Protein AF-0000000069872188 (afdb_homodimer)

Radius of gyration: 27.46 Å; Cα contacts (8 Å, |Δi|>4): 823; chains: 2; bounding box: 45×87×76 Å

Organism: Bacteroides thetaiotaomicron (strain ATCC 29148 / DSM 2079 / JCM 5827 / CCUG 10774 / NCTC 10582 / VPI-5482 / E50) (NCBI:txid226186)

Secondary structure (DSSP, 8-state):
-------S--HHHHHHTT---GGG--HHHHHHHHHHHHHHHHHH-SEEEEEETTTTEEEEE-THHHHHH---HHHHHTGGGSTTGGGGGB-HHHHHHHHHHHHHHHHHHHTS-GGGGGGEEEEEEEEEE-TTS-EEEEEEEEEEEEE-TTS-EEEEEEEEEE-S-----SS-EEEEEETTT--EE-------------HHHHHHHHHHHTT--HHHHHHHHTS-HHHHHHHHHHHHHHHT-SSHHHHHHHHHHHTS--/-------S--HHHHHHTT---GGG--HHHHHHHHHHHHHHHHHH-SEEEEEETTTTEEEEE-THHHHHH---HHHHHTGGGSTTGGGGGB-HHHHHHHHHHHHHHHHHHHTS-GGGGGGEEEEEEEEEE-TTS-EEEEEEEEEEEEE-TTS-EEEEEEEEEE-S-----SS-EEEEEETTT--EE-------------HHHHHHHHHHHTT--HHHHHHHHTS-HHHHHHHHHHHHHHHT-SSHHHHHHHHHHHTS--

Structure (mmCIF, N/CA/C/O backbone):
data_AF-0000000069872188-model_v1
#
loop_
_entity.id
_entity.type
_entity.pdbx_description
1 polymer 'Transcriptional regulator, LuxR family'
#
loop_
_atom_site.group_PDB
_atom_site.id
_atom_site.type_symbol
_atom_site.label_atom_id
_atom_site.label_alt_id
_atom_site.label_comp_id
_atom_site.label_asym_id
_atom_site.label_entity_id
_atom_site.label_seq_id
_atom_site.pdbx_PDB_ins_code
_atom_site.Cartn_x
_atom_site.Cartn_y
_atom_site.Cartn_z
_atom_site.occupancy
_atom_site.B_iso_or_equiv
_atom_site.auth_seq_id
_atom_site.auth_comp_id
_atom_site.auth_asym_id
_atom_site.auth_atom_id
_atom_site.pdbx_PDB_model_num
ATOM 1 N N . MET A 1 1 ? -14.844 -13.93 -35.469 1 19.61 1 MET A N 1
ATOM 2 C CA . MET A 1 1 ? -13.938 -13.219 -34.594 1 19.61 1 MET A CA 1
ATOM 3 C C . MET A 1 1 ? -13.609 -14.055 -33.375 1 19.61 1 MET A C 1
ATOM 5 O O . MET A 1 1 ? -14.492 -14.367 -32.562 1 19.61 1 MET A O 1
ATOM 9 N N . ARG A 1 2 ? -12.688 -14.977 -33.406 1 22.27 2 ARG A N 1
ATOM 10 C CA . ARG A 1 2 ? -12.695 -16.203 -32.594 1 22.27 2 ARG A CA 1
ATOM 11 C C . ARG A 1 2 ? -12.336 -15.914 -31.141 1 22.27 2 ARG A C 1
ATOM 13 O O . ARG A 1 2 ? -11.508 -15.047 -30.859 1 22.27 2 ARG A O 1
ATOM 20 N N . GLU A 1 3 ? -13.148 -16.109 -30.172 1 26.92 3 GLU A N 1
ATOM 21 C CA . GLU A 1 3 ? -13.141 -15.953 -28.719 1 26.92 3 GLU A CA 1
ATOM 22 C C . GLU A 1 3 ? -11.859 -16.516 -28.109 1 26.92 3 GLU A C 1
ATOM 24 O O . GLU A 1 3 ? -11.477 -17.656 -28.391 1 26.92 3 GLU A O 1
ATOM 29 N N . ILE A 1 4 ? -10.812 -15.844 -28.078 1 31.45 4 ILE A N 1
ATOM 30 C CA . ILE A 1 4 ? -9.516 -16.203 -27.516 1 31.45 4 ILE A CA 1
ATOM 31 C C . ILE A 1 4 ? -9.727 -17.141 -26.312 1 31.45 4 ILE A C 1
ATOM 33 O O . ILE A 1 4 ? -10.375 -16.75 -25.344 1 31.45 4 ILE A O 1
ATOM 37 N N . LYS A 1 5 ? -9.797 -18.344 -26.469 1 34.38 5 LYS A N 1
ATOM 38 C CA . LYS A 1 5 ? -9.977 -19.406 -25.469 1 34.38 5 LYS A CA 1
ATOM 39 C C . LYS A 1 5 ? -8.906 -19.328 -24.391 1 34.38 5 LYS A C 1
ATOM 41 O O . LYS A 1 5 ? -7.742 -19.625 -24.641 1 34.38 5 LYS A O 1
ATOM 46 N N . LEU A 1 6 ? -8.625 -18.312 -23.578 1 37.84 6 LEU A N 1
ATOM 47 C CA . LEU A 1 6 ? -7.949 -18.281 -22.281 1 37.84 6 LEU A CA 1
ATOM 48 C C . LEU A 1 6 ? -7.844 -19.688 -21.688 1 37.84 6 LEU A C 1
ATOM 50 O O . LEU A 1 6 ? -8.852 -20.375 -21.516 1 37.84 6 LEU A O 1
ATOM 54 N N . THR A 1 7 ? -6.836 -20.438 -21.953 1 41.34 7 THR A N 1
ATOM 55 C CA . THR A 1 7 ? -6.633 -21.812 -21.5 1 41.34 7 THR A CA 1
ATOM 56 C C . THR A 1 7 ? -7.273 -22.016 -20.125 1 41.34 7 THR A C 1
ATOM 58 O O . THR A 1 7 ? -7.398 -21.078 -19.344 1 41.34 7 THR A O 1
ATOM 61 N N . ASP A 1 8 ? -7.945 -23.172 -19.953 1 50.31 8 ASP A N 1
ATOM 62 C CA . ASP A 1 8 ? -8.867 -23.859 -19.047 1 50.31 8 ASP A CA 1
ATOM 63 C C . ASP A 1 8 ? -8.297 -23.922 -17.625 1 50.31 8 ASP A C 1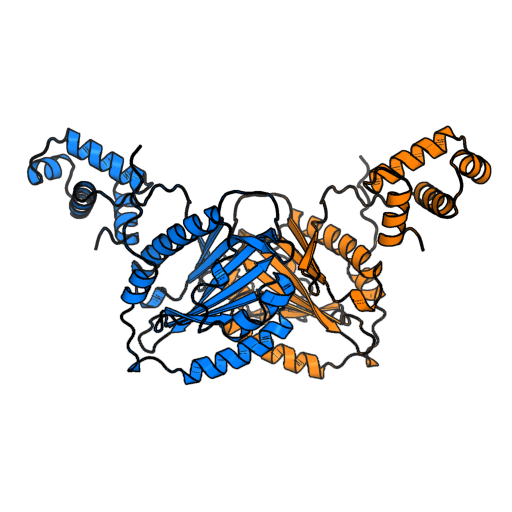
ATOM 65 O O . ASP A 1 8 ? -8.859 -24.594 -16.766 1 50.31 8 ASP A O 1
ATOM 69 N N . ILE A 1 9 ? -6.938 -23.484 -17.516 1 54.34 9 ILE A N 1
ATOM 70 C CA . ILE A 1 9 ? -6.488 -23.734 -16.141 1 54.34 9 ILE A CA 1
ATOM 71 C C . ILE A 1 9 ? -7.031 -22.656 -15.211 1 54.34 9 ILE A C 1
ATOM 73 O O . ILE A 1 9 ? -6.863 -21.469 -15.469 1 54.34 9 ILE A O 1
ATOM 77 N N . THR A 1 10 ? -7.738 -23.078 -14.336 1 61.25 10 THR A N 1
ATOM 78 C CA . THR A 1 10 ? -8.32 -22.203 -13.32 1 61.25 10 THR A CA 1
ATOM 79 C C . THR A 1 10 ? -7.312 -21.922 -12.203 1 61.25 10 THR A C 1
ATOM 81 O O . THR A 1 10 ? -6.297 -22.609 -12.102 1 61.25 10 THR A O 1
ATOM 84 N N . ARG A 1 11 ? -7.406 -20.844 -11.5 1 64.69 11 ARG A N 1
ATOM 85 C CA . ARG A 1 11 ? -6.609 -20.547 -10.312 1 64.69 11 ARG A CA 1
ATOM 86 C C . ARG A 1 11 ? -6.578 -21.734 -9.359 1 64.69 11 ARG A C 1
ATOM 88 O O . ARG A 1 11 ? -5.531 -22.047 -8.789 1 64.69 11 ARG A O 1
ATOM 95 N N . GLU A 1 12 ? -7.707 -22.375 -9.336 1 65.12 12 GLU A N 1
ATOM 96 C CA . GLU A 1 12 ? -7.82 -23.547 -8.477 1 65.12 12 GLU A CA 1
ATOM 97 C C . GLU A 1 12 ? -6.922 -24.672 -8.953 1 65.12 12 GLU A C 1
ATOM 99 O O . GLU A 1 12 ? -6.324 -25.391 -8.141 1 65.12 12 GLU A O 1
ATOM 104 N N . GLU A 1 13 ? -6.852 -24.734 -10.227 1 66 13 GLU A N 1
ATOM 105 C CA . GLU A 1 13 ? -5.98 -25.75 -10.797 1 66 13 GLU A CA 1
ATOM 106 C C . GLU A 1 13 ? -4.512 -25.453 -10.508 1 66 13 GLU A C 1
ATOM 108 O O . GLU A 1 13 ? -3.725 -26.375 -10.258 1 66 13 GLU A O 1
ATOM 113 N N . LEU A 1 14 ? -4.25 -24.234 -10.422 1 68.44 14 LEU A N 1
ATOM 114 C CA . LEU A 1 14 ? -2.881 -23.828 -10.125 1 68.44 14 LEU A CA 1
ATOM 115 C C . LEU A 1 14 ? -2.551 -24.062 -8.656 1 68.44 14 LEU A C 1
ATOM 117 O O . LEU A 1 14 ? -1.447 -24.5 -8.32 1 68.44 14 LEU A O 1
ATOM 121 N N . TRP A 1 15 ? -3.525 -23.828 -7.848 1 69.06 15 TRP A N 1
ATOM 122 C CA . TRP A 1 15 ? -3.34 -24.109 -6.426 1 69.06 15 TRP A CA 1
ATOM 123 C C . TRP A 1 15 ? -3.186 -25.609 -6.188 1 69.06 15 TRP A C 1
ATOM 125 O O . TRP A 1 15 ? -2.385 -26.031 -5.348 1 69.06 15 TRP A O 1
ATOM 135 N N . ALA A 1 16 ? -3.91 -26.344 -7.031 1 66.31 16 ALA A N 1
ATOM 136 C CA . ALA A 1 16 ? -3.885 -27.797 -6.902 1 66.31 16 ALA A CA 1
ATOM 137 C C . ALA A 1 16 ? -2.512 -28.359 -7.258 1 66.31 16 ALA A C 1
ATOM 139 O O . ALA A 1 16 ? -2.113 -29.406 -6.762 1 66.31 16 ALA A O 1
ATOM 140 N N . LYS A 1 17 ? -1.832 -27.594 -7.965 1 67.12 17 LYS A N 1
ATOM 141 C CA . LYS A 1 17 ? -0.498 -28.016 -8.375 1 67.12 17 LYS A CA 1
ATOM 142 C C . LYS A 1 17 ? 0.447 -28.094 -7.18 1 67.12 17 LYS A C 1
ATOM 144 O O . LYS A 1 17 ? 1.454 -28.812 -7.223 1 67.12 17 LYS A O 1
ATOM 149 N N . GLN A 1 18 ? 0.091 -27.469 -6.176 1 72.25 18 GLN A N 1
ATOM 150 C CA . GLN A 1 18 ? 0.924 -27.484 -4.977 1 72.25 18 GLN A CA 1
ATOM 151 C C . GLN A 1 18 ? 0.859 -28.844 -4.289 1 72.25 18 GLN A C 1
ATOM 153 O O . GLN A 1 18 ? 1.792 -29.234 -3.584 1 72.25 18 GLN A O 1
ATOM 158 N N . ARG A 1 19 ? -0.172 -29.703 -4.582 1 70.62 19 ARG A N 1
ATOM 159 C CA . ARG A 1 19 ? -0.382 -31 -3.959 1 70.62 19 ARG A CA 1
ATOM 160 C C . ARG A 1 19 ? -0.149 -30.938 -2.453 1 70.62 19 ARG A C 1
ATOM 162 O O . ARG A 1 19 ? 0.691 -31.656 -1.916 1 70.62 19 ARG A O 1
ATOM 169 N N . LEU A 1 20 ? -0.854 -30.094 -1.793 1 79.06 20 LEU A N 1
ATOM 170 C CA . LEU A 1 20 ? -0.754 -29.922 -0.348 1 79.06 20 LEU A CA 1
ATOM 171 C C . LEU A 1 20 ? -1.371 -31.109 0.387 1 79.06 20 LEU A C 1
ATOM 173 O O . LEU A 1 20 ? -2.393 -31.641 -0.043 1 79.06 20 LEU A O 1
ATOM 177 N N . SER A 1 21 ? -0.691 -31.547 1.383 1 79.75 21 SER A N 1
ATOM 178 C CA . SER A 1 21 ? -1.203 -32.594 2.256 1 79.75 21 SER A CA 1
ATOM 179 C C . SER A 1 21 ? -1.616 -32.031 3.611 1 79.75 21 SER A C 1
ATOM 181 O O . SER A 1 21 ? -0.933 -31.172 4.168 1 79.75 21 SER A O 1
ATOM 183 N N . PHE A 1 22 ? -2.727 -32.531 4.098 1 82.75 22 PHE A N 1
ATOM 184 C CA . PHE A 1 22 ? -3.254 -32.062 5.383 1 82.75 22 PHE A CA 1
ATOM 185 C C . PHE A 1 22 ? -2.234 -32.312 6.492 1 82.75 22 PHE A C 1
ATOM 187 O O . PHE A 1 22 ? -2.135 -31.5 7.422 1 82.75 22 PHE A O 1
ATOM 194 N N . THR A 1 23 ? -1.484 -33.312 6.395 1 82.94 23 THR A N 1
ATOM 195 C CA . THR A 1 23 ? -0.539 -33.688 7.441 1 82.94 23 THR A CA 1
ATOM 196 C C . THR A 1 23 ? 0.602 -32.656 7.527 1 82.94 23 THR A C 1
ATOM 198 O O . THR A 1 23 ? 1.302 -32.594 8.539 1 82.94 23 THR A O 1
ATOM 201 N N . ASP A 1 24 ? 0.745 -31.875 6.508 1 85.62 24 ASP A N 1
ATOM 202 C CA . ASP A 1 24 ? 1.86 -30.938 6.469 1 85.62 24 ASP A CA 1
ATOM 203 C C . ASP A 1 24 ? 1.413 -29.547 6.879 1 85.62 24 ASP A C 1
ATOM 205 O O . ASP A 1 24 ? 2.207 -28.594 6.855 1 85.62 24 ASP A O 1
ATOM 209 N N . ILE A 1 25 ? 0.18 -29.453 7.285 1 88.25 25 ILE A N 1
ATOM 210 C CA . ILE A 1 25 ? -0.392 -28.141 7.617 1 88.25 25 ILE A CA 1
ATOM 211 C C . ILE A 1 25 ? -0.695 -28.078 9.109 1 88.25 25 ILE A C 1
ATOM 213 O O . ILE A 1 25 ? -1.213 -29.047 9.688 1 88.25 25 ILE A O 1
ATOM 217 N N . ASP A 1 26 ? -0.315 -27 9.742 1 90.19 26 ASP A N 1
ATOM 218 C CA . ASP A 1 26 ? -0.594 -26.766 11.148 1 90.19 26 ASP A CA 1
ATOM 219 C C . ASP A 1 26 ? -1.56 -25.594 11.328 1 90.19 26 ASP A C 1
ATOM 221 O O . ASP A 1 26 ? -1.138 -24.438 11.398 1 90.19 26 ASP A O 1
ATOM 225 N N . TYR A 1 27 ? -2.766 -25.859 11.547 1 91.5 27 TYR A N 1
ATOM 226 C CA . TYR A 1 27 ? -3.777 -24.812 11.633 1 91.5 27 TYR A CA 1
ATOM 227 C C . TYR A 1 27 ? -3.697 -24.078 12.969 1 91.5 27 TYR A C 1
ATOM 229 O O . TYR A 1 27 ? -4.305 -23.031 13.141 1 91.5 27 TYR A O 1
ATOM 237 N N . ALA A 1 28 ? -2.936 -24.609 13.906 1 91.69 28 ALA A N 1
ATOM 238 C CA . ALA A 1 28 ? -2.676 -23.859 15.133 1 91.69 28 ALA A CA 1
ATOM 239 C C . ALA A 1 28 ? -1.91 -22.578 14.836 1 91.69 28 ALA A C 1
ATOM 241 O O . ALA A 1 28 ? -2.143 -21.547 15.477 1 91.69 28 ALA A O 1
ATOM 242 N N . VAL A 1 29 ? -1.053 -22.688 13.891 1 91.69 29 VAL A N 1
ATOM 243 C CA . VAL A 1 29 ? -0.297 -21.516 13.461 1 91.69 29 VAL A CA 1
ATOM 244 C C . VAL A 1 29 ? -1.247 -20.484 12.875 1 91.69 29 VAL A C 1
ATOM 246 O O . VAL A 1 29 ? -1.119 -19.281 13.156 1 91.69 29 VAL A O 1
ATOM 249 N N . TRP A 1 30 ? -2.217 -20.906 12.148 1 93.12 30 TRP A N 1
ATOM 250 C CA . TRP A 1 30 ? -3.176 -19.984 11.539 1 93.12 30 TRP A CA 1
ATOM 251 C C . TRP A 1 30 ? -3.998 -19.266 12.602 1 93.12 30 TRP A C 1
ATOM 253 O O . TRP A 1 30 ? -4.242 -18.062 12.492 1 93.12 30 TRP A O 1
ATOM 263 N N . GLU A 1 31 ? -4.379 -19.969 13.594 1 93.12 31 GLU A N 1
ATOM 264 C CA . GLU A 1 31 ? -5.172 -19.328 14.648 1 93.12 31 GLU A CA 1
ATOM 265 C C . GLU A 1 31 ? -4.387 -18.219 15.336 1 93.12 31 GLU A C 1
ATOM 267 O O . GLU A 1 31 ? -4.941 -17.172 15.656 1 93.12 31 GLU A O 1
ATOM 272 N N . ARG A 1 32 ? -3.184 -18.438 15.5 1 90.5 32 ARG A N 1
ATOM 273 C CA . ARG A 1 32 ? -2.322 -17.406 16.078 1 90.5 32 ARG A CA 1
ATOM 274 C C . ARG A 1 32 ? -2.182 -16.219 15.141 1 90.5 32 ARG A C 1
ATOM 276 O O . ARG A 1 32 ? -2.305 -15.07 15.562 1 90.5 32 ARG A O 1
ATOM 283 N N . ASN A 1 33 ? -1.945 -16.547 13.883 1 91.31 33 ASN A N 1
ATOM 284 C CA . ASN A 1 33 ? -1.829 -15.492 12.883 1 91.31 33 ASN A CA 1
ATOM 285 C C . ASN A 1 33 ? -3.104 -14.656 12.797 1 91.31 33 ASN A C 1
ATOM 287 O O . ASN A 1 33 ? -3.041 -13.43 12.727 1 91.31 33 ASN A O 1
ATOM 291 N N . LYS A 1 34 ? -4.133 -15.359 12.836 1 92.75 34 LYS A N 1
ATOM 292 C CA . LYS A 1 34 ? -5.43 -14.695 12.711 1 92.75 34 LYS A CA 1
ATOM 293 C C . LYS A 1 34 ? -5.645 -13.688 13.836 1 92.75 34 LYS A C 1
ATOM 295 O O . LYS A 1 34 ? -6.09 -12.562 13.594 1 92.75 34 LYS A O 1
ATOM 300 N N . SER A 1 35 ? -5.305 -14.07 15.047 1 91 35 SER A N 1
ATOM 301 C CA . SER A 1 35 ? -5.418 -13.18 16.188 1 91 35 SER A CA 1
ATOM 302 C C . SER A 1 35 ? -4.531 -11.953 16.031 1 91 35 SER A C 1
ATOM 304 O O . SER A 1 35 ? -4.957 -10.828 16.312 1 91 35 SER A O 1
ATOM 306 N N . MET A 1 36 ? -3.398 -12.188 15.547 1 88.94 36 MET A N 1
ATOM 307 C CA . MET A 1 36 ? -2.455 -11.094 15.32 1 88.94 36 MET A CA 1
ATOM 308 C C . MET A 1 36 ? -2.961 -10.156 14.234 1 88.94 36 MET A C 1
ATOM 310 O O . MET A 1 36 ? -2.896 -8.938 14.383 1 88.94 36 MET A O 1
ATOM 314 N N . LEU A 1 37 ? -3.494 -10.719 13.18 1 90.94 37 LEU A N 1
ATOM 315 C CA . LEU A 1 37 ? -4 -9.93 12.062 1 90.94 37 LEU A CA 1
ATOM 316 C C . LEU A 1 37 ? -5.18 -9.062 12.5 1 90.94 37 LEU A C 1
ATOM 318 O O . LEU A 1 37 ? -5.32 -7.922 12.047 1 90.94 37 LEU A O 1
ATOM 322 N N . HIS A 1 38 ? -5.906 -9.586 13.352 1 89.5 38 HIS A N 1
ATOM 323 C CA . HIS A 1 38 ? -7.039 -8.828 13.875 1 89.5 38 HIS A CA 1
ATOM 324 C C . HIS A 1 38 ? -6.57 -7.613 14.664 1 89.5 38 HIS A C 1
ATOM 326 O O . HIS A 1 38 ? -7.105 -6.512 14.5 1 89.5 38 HIS A O 1
ATOM 332 N N . GLN A 1 39 ? -5.625 -7.809 15.43 1 86.12 39 GLN A N 1
ATOM 333 C CA . GLN A 1 39 ? -5.074 -6.707 16.219 1 86.12 39 GLN A CA 1
ATOM 334 C C . GLN A 1 39 ? -4.41 -5.672 15.312 1 86.12 39 GLN A C 1
ATOM 336 O O . GLN A 1 39 ? -4.57 -4.469 15.516 1 86.12 39 GLN A O 1
ATOM 341 N N . PHE A 1 40 ? -3.807 -6.195 14.367 1 86.75 40 PHE A N 1
ATOM 342 C CA . PHE A 1 40 ? -3.061 -5.324 13.469 1 86.75 40 PHE A CA 1
ATOM 343 C C . PHE A 1 40 ? -4.008 -4.5 12.602 1 86.75 40 PHE A C 1
ATOM 345 O O . PHE A 1 40 ? -3.707 -3.354 12.266 1 86.75 40 PHE A O 1
ATOM 352 N N . SER A 1 41 ? -5.059 -5.09 12.219 1 86.25 41 SER A N 1
ATOM 353 C CA . SER A 1 41 ? -6.023 -4.387 11.375 1 86.25 41 SER A CA 1
ATOM 354 C C . SER A 1 41 ? -6.555 -3.137 12.062 1 86.25 41 SER A C 1
ATOM 356 O O . SER A 1 41 ? -6.91 -2.158 11.406 1 86.25 41 SER A O 1
ATOM 358 N N . LYS A 1 42 ? -6.473 -3.141 13.336 1 84.62 42 LYS A N 1
ATOM 359 C CA . LYS A 1 42 ? -6.918 -1.978 14.102 1 84.62 42 LYS A CA 1
ATOM 360 C C . LYS A 1 42 ? -5.879 -0.859 14.047 1 84.62 42 LYS A C 1
ATOM 362 O O . LYS A 1 42 ? -6.227 0.321 14.125 1 84.62 42 LYS A O 1
ATOM 367 N N . MET A 1 43 ? -4.684 -1.273 13.852 1 83.12 43 MET A N 1
ATOM 368 C CA . MET A 1 43 ? -3.582 -0.315 13.852 1 83.12 43 MET A CA 1
ATOM 369 C C . MET A 1 43 ? -3.344 0.234 12.445 1 83.12 43 MET A C 1
ATOM 371 O O . MET A 1 43 ? -3.172 1.441 12.273 1 83.12 43 MET A O 1
ATOM 375 N N . ASN A 1 44 ? -3.375 -0.593 11.5 1 85.44 44 ASN A N 1
ATOM 376 C CA . ASN A 1 44 ? -2.988 -0.218 10.141 1 85.44 44 ASN A CA 1
ATOM 377 C C . ASN A 1 44 ? -4.18 0.296 9.344 1 85.44 44 ASN A C 1
ATOM 379 O O . ASN A 1 44 ? -4.008 1.028 8.367 1 85.44 44 ASN A O 1
ATOM 383 N N . ARG A 1 45 ? -5.336 -0.056 9.617 1 86.81 45 ARG A N 1
ATOM 384 C CA . ARG A 1 45 ? -6.613 0.402 9.078 1 86.81 45 ARG A CA 1
ATOM 385 C C . ARG A 1 45 ? -6.695 0.153 7.578 1 86.81 45 ARG A C 1
ATOM 387 O O . ARG A 1 45 ? -7.367 0.893 6.855 1 86.81 45 ARG A O 1
ATOM 394 N N . ASN A 1 46 ? -5.824 -0.74 7.094 1 90.12 46 ASN A N 1
ATOM 395 C CA . ASN A 1 46 ? -6 -1.201 5.719 1 90.12 46 ASN A CA 1
ATOM 396 C C . ASN A 1 46 ? -6.832 -2.477 5.656 1 90.12 46 ASN A C 1
ATOM 398 O O . ASN A 1 46 ? -7.211 -3.027 6.695 1 90.12 46 ASN A O 1
ATOM 402 N N . CYS A 1 47 ? -7.23 -2.85 4.441 1 94.81 47 CYS A N 1
ATOM 403 C CA . CYS A 1 47 ? -7.988 -4.078 4.242 1 94.81 47 CYS A CA 1
ATOM 404 C C . CYS A 1 47 ? -7.055 -5.277 4.09 1 94.81 47 CYS A C 1
ATOM 406 O O . CYS A 1 47 ? -6.25 -5.328 3.16 1 94.81 47 CYS A O 1
ATOM 408 N N . THR A 1 48 ? -7.184 -6.234 5 1 95.69 48 THR A N 1
ATOM 409 C CA . THR A 1 48 ? -6.359 -7.438 4.973 1 95.69 48 THR A CA 1
ATOM 410 C C . THR A 1 48 ? -7.223 -8.68 4.762 1 95.69 48 THR A C 1
ATOM 412 O O . THR A 1 48 ? -8.297 -8.797 5.352 1 95.69 48 THR A O 1
ATOM 415 N N . PHE A 1 49 ? -6.777 -9.555 3.922 1 96.88 49 PHE A N 1
ATOM 416 C CA . PHE A 1 49 ? -7.445 -10.844 3.77 1 96.88 49 PHE A CA 1
ATOM 417 C C . PHE A 1 49 ? -6.43 -11.977 3.705 1 96.88 49 PHE A C 1
ATOM 419 O O . PHE A 1 49 ? -5.242 -11.742 3.479 1 96.88 49 PHE A O 1
ATOM 426 N N . VAL A 1 50 ? -6.887 -13.188 4.031 1 96.81 50 VAL A N 1
ATOM 427 C CA . VAL A 1 50 ? -6.047 -14.375 3.955 1 96.81 50 VAL A CA 1
ATOM 428 C C . VAL A 1 50 ? -6.777 -15.477 3.186 1 96.81 50 VAL A C 1
ATOM 430 O O . VAL A 1 50 ? -7.977 -15.688 3.383 1 96.81 50 VAL A O 1
ATOM 433 N N . VAL A 1 51 ? -6.066 -16.078 2.303 1 94.56 51 VAL A N 1
ATOM 434 C CA . VAL A 1 51 ? -6.578 -17.203 1.529 1 94.56 51 VAL A CA 1
ATOM 435 C C . VAL A 1 51 ? -5.938 -18.5 2.016 1 94.56 51 VAL A C 1
ATOM 437 O O . VAL A 1 51 ? -4.719 -18.578 2.176 1 94.56 51 VAL A O 1
ATOM 440 N N . ASP A 1 52 ? -6.773 -19.438 2.322 1 93.31 52 ASP A N 1
ATOM 441 C CA . ASP A 1 52 ? -6.336 -20.812 2.566 1 93.31 52 ASP A CA 1
ATOM 442 C C . ASP A 1 52 ? -6.27 -21.609 1.266 1 93.31 52 ASP A C 1
ATOM 444 O O . ASP A 1 52 ? -7.305 -22.031 0.739 1 93.31 52 ASP A O 1
ATOM 448 N N . VAL A 1 53 ? -5.098 -21.844 0.84 1 89.38 53 VAL A N 1
ATOM 449 C CA . VAL A 1 53 ? -4.887 -22.453 -0.469 1 89.38 53 VAL A CA 1
ATOM 450 C C . VAL A 1 53 ? -5.277 -23.922 -0.424 1 89.38 53 VAL A C 1
ATOM 452 O O . VAL A 1 53 ? -5.781 -24.469 -1.408 1 89.38 53 VAL A O 1
ATOM 455 N N . TYR A 1 54 ? -5.062 -24.547 0.708 1 87.44 54 TYR A N 1
ATOM 456 C CA . TYR A 1 54 ? -5.426 -25.953 0.855 1 87.44 54 TYR A CA 1
ATOM 457 C C . TYR A 1 54 ? -6.941 -26.125 0.796 1 87.44 54 TYR A C 1
ATOM 459 O O . TYR A 1 54 ? -7.441 -27.031 0.113 1 87.44 54 TYR A O 1
ATOM 467 N N . LYS A 1 55 ? -7.66 -25.281 1.436 1 87.81 55 LYS A N 1
ATOM 468 C CA . LYS A 1 55 ? -9.117 -25.375 1.443 1 87.81 55 LYS A CA 1
ATOM 469 C C . LYS A 1 55 ? -9.719 -24.594 0.267 1 87.81 55 LYS A C 1
ATOM 471 O O . LYS A 1 55 ? -10.93 -24.625 0.053 1 87.81 55 LYS A O 1
ATOM 476 N N . CYS A 1 56 ? -8.914 -23.812 -0.476 1 86.75 56 CYS A N 1
ATOM 477 C CA . CYS A 1 56 ? -9.305 -23.047 -1.658 1 86.75 56 CYS A CA 1
ATOM 478 C C . CYS A 1 56 ? -10.422 -22.078 -1.333 1 86.75 56 CYS A C 1
ATOM 480 O O . CYS A 1 56 ? -11.445 -22.031 -2.025 1 86.75 56 CYS A O 1
ATOM 482 N N . ARG A 1 57 ? -10.203 -21.297 -0.237 1 88.31 57 ARG A N 1
ATOM 483 C CA . ARG A 1 57 ? -11.188 -20.297 0.16 1 88.31 57 ARG A CA 1
ATOM 484 C C . ARG A 1 57 ? -10.539 -19.172 0.941 1 88.31 57 ARG A C 1
ATOM 486 O O . ARG A 1 57 ? -9.414 -19.312 1.433 1 88.31 57 ARG A O 1
ATOM 493 N N . TYR A 1 58 ? -11.242 -18.094 1.012 1 94.62 58 TYR A N 1
ATOM 494 C CA . TYR A 1 58 ? -10.836 -17.031 1.92 1 94.62 58 TYR A CA 1
ATOM 495 C C . TYR A 1 58 ? -10.992 -17.453 3.373 1 94.62 58 TYR A C 1
ATOM 497 O O . TYR A 1 58 ? -12.023 -18.016 3.752 1 94.62 58 TYR A O 1
ATOM 505 N N . ALA A 1 59 ? -10.016 -17.219 4.18 1 95.19 59 ALA A N 1
ATOM 506 C CA . ALA A 1 59 ? -10.023 -17.641 5.582 1 95.19 59 ALA A CA 1
ATOM 507 C C . ALA A 1 59 ? -10.258 -16.453 6.508 1 95.19 59 ALA A C 1
ATOM 509 O O . ALA A 1 59 ? -10.656 -16.625 7.664 1 95.19 59 ALA A O 1
ATOM 510 N N . TYR A 1 60 ? -9.961 -15.273 6.012 1 96.06 60 TYR A N 1
ATOM 511 C CA . TYR A 1 60 ? -10.039 -14.078 6.852 1 96.06 60 TYR A CA 1
ATOM 512 C C . TYR A 1 60 ? -10.164 -12.82 6 1 96.06 60 TYR A C 1
ATOM 514 O O . TYR A 1 60 ? -9.562 -12.727 4.926 1 96.06 60 TYR A O 1
ATOM 522 N N . ALA A 1 61 ? -10.93 -11.914 6.422 1 96.81 61 ALA A N 1
ATOM 523 C CA . ALA A 1 61 ? -10.938 -10.523 5.965 1 96.81 61 ALA A CA 1
ATOM 524 C C . ALA A 1 61 ? -11.102 -9.562 7.133 1 96.81 61 ALA A C 1
ATOM 526 O O . ALA A 1 61 ? -11.898 -9.812 8.047 1 96.81 61 ALA A O 1
ATOM 527 N N . SER A 1 62 ? -10.359 -8.547 7.148 1 95.19 62 SER A N 1
ATOM 528 C CA . SER A 1 62 ? -10.445 -7.57 8.227 1 95.19 62 SER A CA 1
ATOM 529 C C . SER A 1 62 ? -11.734 -6.754 8.133 1 95.19 62 SER A C 1
ATOM 531 O O . SER A 1 62 ? -12.281 -6.578 7.047 1 95.19 62 SER A O 1
ATOM 533 N N . PRO A 1 63 ? -12.203 -6.195 9.266 1 93.75 63 PRO A N 1
ATOM 534 C CA . PRO A 1 63 ? -13.406 -5.367 9.266 1 93.75 63 PRO A CA 1
ATOM 535 C C . PRO A 1 63 ? -13.242 -4.074 8.469 1 93.75 63 PRO A C 1
ATOM 537 O O . PRO A 1 63 ? -14.227 -3.414 8.141 1 93.75 63 PRO A O 1
ATOM 540 N N . ASN A 1 64 ? -12.047 -3.775 8.172 1 93.69 64 ASN A N 1
ATOM 541 C CA . ASN A 1 64 ? -11.766 -2.545 7.441 1 93.69 64 ASN A CA 1
ATOM 542 C C . ASN A 1 64 ? -12.391 -2.57 6.051 1 93.69 64 ASN A C 1
ATOM 544 O O . ASN A 1 64 ? -12.586 -1.521 5.43 1 93.69 64 ASN A O 1
ATOM 548 N N . PHE A 1 65 ? -12.695 -3.758 5.488 1 96.25 65 PHE A N 1
ATOM 549 C CA . PHE A 1 65 ? -13.414 -3.863 4.23 1 96.25 65 PHE A CA 1
ATOM 550 C C . PHE A 1 65 ? -14.773 -3.178 4.328 1 96.25 65 PHE A C 1
ATOM 552 O O . PHE A 1 65 ? -15.258 -2.605 3.35 1 96.25 65 PHE A O 1
ATOM 559 N N . VAL A 1 66 ? -15.383 -3.271 5.48 1 94.62 66 VAL A N 1
ATOM 560 C CA . VAL A 1 66 ? -16.672 -2.643 5.719 1 94.62 66 VAL A CA 1
ATOM 561 C C . VAL A 1 66 ? -16.5 -1.131 5.848 1 94.62 66 VAL A C 1
ATOM 563 O O . VAL A 1 66 ? -17.156 -0.364 5.129 1 94.62 66 VAL A O 1
ATOM 566 N N . ASP A 1 67 ? -15.602 -0.684 6.633 1 90.19 67 ASP A N 1
ATOM 567 C CA . ASP A 1 67 ? -15.414 0.726 6.961 1 90.19 67 ASP A CA 1
ATOM 568 C C . ASP A 1 67 ? -14.93 1.516 5.75 1 90.19 67 ASP A C 1
ATOM 570 O O . ASP A 1 67 ? -15.43 2.604 5.465 1 90.19 67 ASP A O 1
ATOM 574 N N . LEU A 1 68 ? -14.031 0.944 5.02 1 92.19 68 LEU A N 1
ATOM 575 C CA . LEU A 1 68 ? -13.344 1.692 3.975 1 92.19 68 LEU A CA 1
ATOM 576 C C . LEU A 1 68 ? -14.062 1.554 2.639 1 92.19 68 LEU A C 1
ATOM 578 O O . LEU A 1 68 ? -14.109 2.502 1.852 1 92.19 68 LEU A O 1
ATOM 582 N N . LEU A 1 69 ? -14.633 0.362 2.42 1 94.31 69 LEU A N 1
ATOM 583 C CA . LEU A 1 69 ? -15.102 0.101 1.064 1 94.31 69 LEU A CA 1
ATOM 584 C C . LEU A 1 69 ? -16.594 -0.214 1.057 1 94.31 69 LEU A C 1
ATOM 586 O O . LEU A 1 69 ? -17.203 -0.352 -0.009 1 94.31 69 LEU A O 1
ATOM 590 N N . GLY A 1 70 ? -17.141 -0.447 2.186 1 94.12 70 GLY A N 1
ATOM 591 C CA . GLY A 1 70 ? -18.594 -0.597 2.268 1 94.12 70 GLY A CA 1
ATOM 592 C C . GLY A 1 70 ? -19.062 -2.021 2.033 1 94.12 70 GLY A C 1
ATOM 593 O O . GLY A 1 70 ? -20.203 -2.248 1.638 1 94.12 70 GLY A O 1
ATOM 594 N N . TYR A 1 71 ? -18.234 -3 2.229 1 96.5 71 TYR A N 1
ATOM 595 C CA . TYR A 1 71 ? -18.672 -4.387 2.148 1 96.5 71 TYR A CA 1
ATOM 596 C C . TYR A 1 71 ? -19.688 -4.703 3.24 1 96.5 71 TYR A C 1
ATOM 598 O O . TYR A 1 71 ? -19.812 -3.969 4.223 1 96.5 71 TYR A O 1
ATOM 606 N N . ASP A 1 72 ? -20.406 -5.754 3.014 1 96.62 72 ASP A N 1
ATOM 607 C CA . ASP A 1 72 ? -21.391 -6.191 3.994 1 96.62 72 ASP A CA 1
ATOM 608 C C . ASP A 1 72 ? -20.719 -6.762 5.238 1 96.62 72 ASP A C 1
ATOM 610 O O . ASP A 1 72 ? -19.922 -7.695 5.148 1 96.62 72 ASP A O 1
ATOM 614 N N . ALA A 1 73 ? -21.094 -6.238 6.371 1 96.5 73 ALA A N 1
ATOM 615 C CA . ALA A 1 73 ? -20.438 -6.59 7.629 1 96.5 73 ALA A CA 1
ATOM 616 C C . ALA A 1 73 ? -20.625 -8.07 7.945 1 96.5 73 ALA A C 1
ATOM 618 O O . ALA A 1 73 ? -19.688 -8.742 8.383 1 96.5 73 ALA A O 1
ATOM 619 N N . HIS A 1 74 ? -21.734 -8.586 7.762 1 97 74 HIS A N 1
ATOM 620 C CA . HIS A 1 74 ? -22.031 -9.992 8.062 1 97 74 HIS A CA 1
ATOM 621 C C . HIS A 1 74 ? -21.234 -10.922 7.141 1 97 74 HIS A C 1
ATOM 623 O O . HIS A 1 74 ? -20.703 -11.93 7.594 1 97 74 HIS A O 1
ATOM 629 N N . LYS A 1 75 ? -21.203 -10.594 5.863 1 96.44 75 LYS A N 1
ATOM 630 C CA . LYS A 1 75 ? -20.484 -11.43 4.898 1 96.44 75 LYS A CA 1
ATOM 631 C C . LYS A 1 75 ? -18.984 -11.406 5.168 1 96.44 75 LYS A C 1
ATOM 633 O O . LYS A 1 75 ? -18.297 -12.422 5.012 1 96.44 75 LYS A O 1
ATOM 638 N N . ILE A 1 76 ? -18.453 -10.258 5.602 1 96.75 76 ILE A N 1
ATOM 639 C CA . ILE A 1 76 ? -17.047 -10.164 5.957 1 96.75 76 ILE A CA 1
ATOM 640 C C . ILE A 1 76 ? -16.766 -11.016 7.195 1 96.75 76 ILE A C 1
ATOM 642 O O . ILE A 1 76 ? -15.781 -11.758 7.238 1 96.75 76 ILE A O 1
ATOM 646 N N . ALA A 1 77 ? -17.672 -11 8.172 1 94.69 77 ALA A N 1
ATOM 647 C CA . ALA A 1 77 ? -17.5 -11.742 9.414 1 94.69 77 ALA A CA 1
ATOM 648 C C . ALA A 1 77 ? -17.594 -13.25 9.18 1 94.69 77 ALA A C 1
ATOM 650 O O . ALA A 1 77 ? -17.047 -14.039 9.945 1 94.69 77 ALA A O 1
ATOM 651 N N . THR A 1 78 ? -18.281 -13.648 8.07 1 95.06 78 THR A N 1
ATOM 652 C CA . THR A 1 78 ? -18.453 -15.062 7.742 1 95.06 78 THR A CA 1
ATOM 653 C C . THR A 1 78 ? -17.828 -15.383 6.387 1 95.06 78 THR A C 1
ATOM 655 O O . THR A 1 78 ? -18.391 -16.172 5.613 1 95.06 78 THR A O 1
ATOM 658 N N . LEU A 1 79 ? -16.797 -14.766 6.137 1 93.75 79 LEU A N 1
ATOM 659 C CA . LEU A 1 79 ? -16.203 -14.797 4.801 1 93.75 79 LEU A CA 1
ATOM 660 C C . LEU A 1 79 ? -15.938 -16.219 4.352 1 93.75 79 LEU A C 1
ATOM 662 O O . LEU A 1 79 ? -16.047 -16.531 3.164 1 93.75 79 LEU A O 1
ATOM 666 N N . GLU A 1 80 ? -15.625 -17.141 5.254 1 91.06 80 GLU A N 1
ATOM 667 C CA . GLU A 1 80 ? -15.289 -18.516 4.926 1 91.06 80 GLU A CA 1
ATOM 668 C C . GLU A 1 80 ? -16.453 -19.219 4.227 1 91.06 80 GLU A C 1
ATOM 670 O O . GLU A 1 80 ? -16.25 -20.219 3.533 1 91.06 80 GLU A O 1
ATOM 675 N N . ARG A 1 81 ? -17.594 -18.641 4.285 1 88.56 81 ARG A N 1
ATOM 676 C CA . ARG A 1 81 ? -18.797 -19.25 3.709 1 88.56 81 ARG A CA 1
ATOM 677 C C . ARG A 1 81 ? -19.312 -18.422 2.539 1 88.56 81 ARG A C 1
ATOM 679 O O . ARG A 1 81 ? -20.422 -18.672 2.043 1 88.56 81 ARG A O 1
ATOM 686 N N . GLN A 1 82 ? -18.547 -17.469 2.145 1 87.25 82 GLN A N 1
ATOM 687 C CA . GLN A 1 82 ? -19.094 -16.5 1.196 1 87.25 82 GLN A CA 1
ATOM 688 C C . GLN A 1 82 ? -18.391 -16.594 -0.157 1 87.25 82 GLN A C 1
ATOM 690 O O . GLN A 1 82 ? -18.484 -15.688 -0.983 1 87.25 82 GLN A O 1
ATOM 695 N N . GLY A 1 83 ? -17.609 -17.625 -0.396 1 86.69 83 GLY A N 1
ATOM 696 C CA . GLY A 1 83 ? -16.953 -17.828 -1.681 1 86.69 83 GLY A CA 1
ATOM 697 C C . GLY A 1 83 ? -16.047 -16.688 -2.086 1 86.69 83 GLY A C 1
ATOM 698 O O . GLY A 1 83 ? -15.188 -16.266 -1.306 1 86.69 83 GLY A O 1
ATOM 699 N N . ASP A 1 84 ? -16.312 -16.219 -3.252 1 86.81 84 ASP A N 1
ATOM 700 C CA . ASP A 1 84 ? -15.445 -15.172 -3.811 1 86.81 84 ASP A CA 1
ATOM 701 C C . ASP A 1 84 ? -16.047 -13.789 -3.594 1 86.81 84 ASP A C 1
ATOM 703 O O . ASP A 1 84 ? -15.953 -12.922 -4.465 1 86.81 84 ASP A O 1
ATOM 707 N N . TYR A 1 85 ? -16.656 -13.586 -2.42 1 94.44 85 TYR A N 1
ATOM 708 C CA . TYR A 1 85 ? -17.391 -12.352 -2.129 1 94.44 85 TYR A CA 1
ATOM 709 C C . TYR A 1 85 ? -16.469 -11.141 -2.248 1 94.44 85 TYR A C 1
ATOM 711 O O . TYR A 1 85 ? -16.875 -10.094 -2.75 1 94.44 85 TYR A O 1
ATOM 719 N N . LEU A 1 86 ? -15.258 -11.242 -1.824 1 95.31 86 LEU A N 1
ATOM 720 C CA . LEU A 1 86 ? -14.336 -10.109 -1.842 1 95.31 86 LEU A CA 1
ATOM 721 C C . LEU A 1 86 ? -14.102 -9.617 -3.268 1 95.31 86 LEU A C 1
ATOM 723 O O . LEU A 1 86 ? -13.875 -8.43 -3.486 1 95.31 86 LEU A O 1
ATOM 727 N N . GLU A 1 87 ? -14.242 -10.469 -4.211 1 94.06 87 GLU A N 1
ATOM 728 C CA . GLU A 1 87 ? -13.938 -10.133 -5.602 1 94.06 87 GLU A CA 1
ATOM 729 C C . GLU A 1 87 ? -15.164 -9.602 -6.32 1 94.06 87 GLU A C 1
ATOM 731 O O . GLU A 1 87 ? -15.062 -9.094 -7.441 1 94.06 87 GLU A O 1
ATOM 736 N N . SER A 1 88 ? -16.281 -9.672 -5.723 1 93.06 88 SER A N 1
ATOM 737 C CA . SER A 1 88 ? -17.562 -9.328 -6.355 1 93.06 88 SER A CA 1
ATOM 738 C C . SER A 1 88 ? -17.625 -7.84 -6.691 1 93.06 88 SER A C 1
ATOM 740 O O . SER A 1 88 ? -18.406 -7.422 -7.543 1 93.06 88 SER A O 1
ATOM 742 N N . ARG A 1 89 ? -16.75 -7.066 -6.035 1 96.12 89 ARG A N 1
ATOM 743 C CA . ARG A 1 89 ? -16.844 -5.621 -6.223 1 96.12 89 ARG A CA 1
ATOM 744 C C . ARG A 1 89 ? -15.711 -5.117 -7.117 1 96.12 89 ARG A C 1
ATOM 746 O O . ARG A 1 89 ? -15.609 -3.916 -7.379 1 96.12 89 ARG A O 1
ATOM 753 N N . ILE A 1 90 ? -14.906 -6.02 -7.555 1 96.94 90 ILE A N 1
ATOM 754 C CA . ILE A 1 90 ? -13.852 -5.664 -8.5 1 96.94 90 ILE A CA 1
ATOM 755 C C . ILE A 1 90 ? -14.477 -5.348 -9.859 1 96.94 90 ILE A C 1
ATOM 757 O O . ILE A 1 90 ? -15.391 -6.039 -10.312 1 96.94 90 ILE A O 1
ATOM 761 N N . HIS A 1 91 ? -14.023 -4.277 -10.492 1 95.88 91 HIS A N 1
ATOM 762 C CA . HIS A 1 91 ? -14.469 -3.98 -11.844 1 95.88 91 HIS A CA 1
ATOM 763 C C . HIS A 1 91 ? -14.344 -5.203 -12.75 1 95.88 91 HIS A C 1
ATOM 765 O O . HIS A 1 91 ? -13.312 -5.875 -12.75 1 95.88 91 HIS A O 1
ATOM 771 N N . PRO A 1 92 ? -15.328 -5.461 -13.523 1 90.88 92 PRO A N 1
ATOM 772 C CA . PRO A 1 92 ? -15.336 -6.699 -14.305 1 90.88 92 PRO A CA 1
ATOM 773 C C . PRO A 1 92 ? -14.141 -6.801 -15.258 1 90.88 92 PRO A C 1
ATOM 775 O O . PRO A 1 92 ? -13.523 -7.863 -15.359 1 90.88 92 PRO A O 1
ATOM 778 N N . ASP A 1 93 ? -13.758 -5.711 -15.867 1 89.56 93 ASP A N 1
ATOM 779 C CA . ASP A 1 93 ? -12.602 -5.719 -16.75 1 89.56 93 ASP A CA 1
ATOM 780 C C . ASP A 1 93 ? -11.312 -5.992 -15.977 1 89.56 93 ASP A C 1
ATOM 782 O O . ASP A 1 93 ? -10.438 -6.711 -16.453 1 89.56 93 ASP A O 1
ATOM 786 N N . ASP A 1 94 ? -11.203 -5.371 -14.82 1 93.69 94 ASP A N 1
ATOM 787 C CA . ASP A 1 94 ? -10.008 -5.559 -14.008 1 93.69 94 ASP A CA 1
ATOM 788 C C . ASP A 1 94 ? -9.93 -6.984 -13.469 1 93.69 94 ASP A C 1
ATOM 790 O O . ASP A 1 94 ? -8.844 -7.555 -13.352 1 93.69 94 ASP A O 1
ATOM 794 N N . ARG A 1 95 ? -11.078 -7.543 -13.164 1 91 95 ARG A N 1
ATOM 795 C CA . ARG A 1 95 ? -11.125 -8.914 -12.656 1 91 95 ARG A CA 1
ATOM 796 C C . ARG A 1 95 ? -10.578 -9.898 -13.688 1 91 95 ARG A C 1
ATOM 798 O O . ARG A 1 95 ? -9.82 -10.805 -13.336 1 91 95 ARG A O 1
ATOM 805 N N . GLU A 1 96 ? -10.938 -9.703 -14.867 1 84.5 96 GLU A N 1
ATOM 806 C CA . GLU A 1 96 ? -10.438 -10.562 -15.945 1 84.5 96 GLU A CA 1
ATOM 807 C C . GLU A 1 96 ? -8.922 -10.43 -16.094 1 84.5 96 GLU A C 1
ATOM 809 O O . GLU A 1 96 ? -8.219 -11.43 -16.219 1 84.5 96 GLU A O 1
ATOM 814 N N . GLN A 1 97 ? -8.469 -9.227 -16.094 1 87.62 97 GLN A N 1
ATOM 815 C CA . GLN A 1 97 ? -7.039 -8.977 -16.219 1 87.62 97 GLN A CA 1
ATOM 816 C C . GLN A 1 97 ? -6.277 -9.57 -15.031 1 87.62 97 GLN A C 1
ATOM 818 O O . GLN A 1 97 ? -5.188 -10.125 -15.203 1 87.62 97 GLN A O 1
ATOM 823 N N . LEU A 1 98 ? -6.844 -9.453 -13.859 1 91.62 98 LEU A N 1
ATOM 824 C CA . LEU A 1 98 ? -6.234 -10.008 -12.656 1 91.62 98 LEU A CA 1
ATOM 825 C C . LEU A 1 98 ? -6.09 -11.516 -12.766 1 91.62 98 LEU A C 1
ATOM 827 O O . LEU A 1 98 ? -5.059 -12.078 -12.391 1 91.62 98 LEU A O 1
ATOM 831 N N . LEU A 1 99 ? -7.098 -12.125 -13.234 1 83.62 99 LEU A N 1
ATOM 832 C CA . LEU A 1 99 ? -7.066 -13.57 -13.398 1 83.62 99 LEU A CA 1
ATOM 833 C C . LEU A 1 99 ? -5.938 -13.992 -14.336 1 83.62 99 LEU A C 1
ATOM 835 O O . LEU A 1 99 ? -5.184 -14.914 -14.031 1 83.62 99 LEU A O 1
ATOM 839 N N . ILE A 1 100 ? -5.832 -13.281 -15.414 1 81.69 100 ILE A N 1
ATOM 840 C CA . ILE A 1 100 ? -4.789 -13.562 -16.391 1 81.69 100 ILE A CA 1
ATOM 841 C C . ILE A 1 100 ? -3.416 -13.375 -15.75 1 81.69 100 ILE A C 1
ATOM 843 O O . ILE A 1 100 ? -2.531 -14.219 -15.898 1 81.69 100 ILE A O 1
ATOM 847 N N . LEU A 1 101 ? -3.225 -12.32 -15.023 1 88.31 101 LEU A N 1
ATOM 848 C CA . LEU A 1 101 ? -1.961 -12.023 -14.359 1 88.31 101 LEU A CA 1
ATOM 849 C C . LEU A 1 101 ? -1.628 -13.094 -13.328 1 88.31 101 LEU A C 1
ATOM 851 O O . LEU A 1 101 ? -0.473 -13.508 -13.203 1 88.31 101 LEU A O 1
ATOM 855 N N . GLN A 1 102 ? -2.639 -13.484 -12.586 1 86.38 102 GLN A N 1
ATOM 856 C CA . GLN A 1 102 ? -2.432 -14.484 -11.547 1 86.38 102 GLN A CA 1
ATOM 857 C C . GLN A 1 102 ? -1.978 -15.812 -12.141 1 86.38 102 GLN A C 1
ATOM 859 O O . GLN A 1 102 ? -1.096 -16.484 -11.594 1 86.38 102 GLN A O 1
ATOM 864 N N . ILE A 1 103 ? -2.541 -16.188 -13.234 1 78.12 103 ILE A N 1
ATOM 865 C CA . ILE A 1 103 ? -2.145 -17.422 -13.922 1 78.12 103 ILE A CA 1
ATOM 866 C C . ILE A 1 103 ? -0.704 -17.281 -14.414 1 78.12 103 ILE A C 1
ATOM 868 O O . ILE A 1 103 ? 0.123 -18.172 -14.164 1 78.12 103 ILE A O 1
ATOM 872 N N . LYS A 1 104 ? -0.436 -16.188 -15.062 1 81.88 104 LYS A N 1
ATOM 873 C CA . LYS A 1 104 ? 0.905 -15.938 -15.586 1 81.88 104 LYS A CA 1
ATOM 874 C C . LYS A 1 104 ? 1.94 -15.953 -14.461 1 81.88 104 LYS A C 1
ATOM 876 O O . LYS A 1 104 ? 3.01 -16.547 -14.609 1 81.88 104 LYS A O 1
ATOM 881 N N . LEU A 1 105 ? 1.644 -15.367 -13.414 1 87.88 105 LEU A N 1
ATOM 882 C CA . LEU A 1 105 ? 2.584 -15.258 -12.305 1 87.88 105 LEU A CA 1
ATOM 883 C C . LEU A 1 105 ? 2.748 -16.594 -11.594 1 87.88 105 LEU A C 1
ATOM 885 O O . LEU A 1 105 ? 3.834 -16.906 -11.102 1 87.88 105 LEU A O 1
ATOM 889 N N . SER A 1 106 ? 1.679 -17.344 -11.539 1 83.88 106 SER A N 1
ATOM 890 C CA . SER A 1 106 ? 1.799 -18.688 -11 1 83.88 106 SER A CA 1
ATOM 891 C C . SER A 1 106 ? 2.75 -19.531 -11.844 1 83.88 106 SER A C 1
ATOM 893 O O . SER A 1 106 ? 3.559 -20.297 -11.297 1 83.88 106 SER A O 1
ATOM 895 N N . GLN A 1 107 ? 2.57 -19.375 -13.078 1 76.81 107 GLN A N 1
ATOM 896 C CA . GLN A 1 107 ? 3.475 -20.078 -13.977 1 76.81 107 GLN A CA 1
ATOM 897 C C . GLN A 1 107 ? 4.922 -19.656 -13.742 1 76.81 107 GLN A C 1
ATOM 899 O O . GLN A 1 107 ? 5.82 -20.5 -13.703 1 76.81 107 GLN A O 1
ATOM 904 N N . PHE A 1 108 ? 5.16 -18.484 -13.633 1 82.81 108 PHE A N 1
ATOM 905 C CA . PHE A 1 108 ? 6.48 -17.953 -13.312 1 82.81 108 PHE A CA 1
ATOM 906 C C . PHE A 1 108 ? 7 -18.562 -12.016 1 82.81 108 PHE A C 1
ATOM 908 O O . PHE A 1 108 ? 8.117 -19.078 -11.961 1 82.81 108 PHE A O 1
ATOM 915 N N . ILE A 1 109 ? 6.227 -18.531 -10.93 1 86.69 109 ILE A N 1
ATOM 916 C CA . ILE A 1 109 ? 6.633 -19 -9.609 1 86.69 109 ILE A CA 1
ATOM 917 C C . ILE A 1 109 ? 6.98 -20.484 -9.688 1 86.69 109 ILE A C 1
ATOM 919 O O . ILE A 1 109 ? 7.992 -20.922 -9.133 1 86.69 109 ILE A O 1
ATOM 923 N N . TYR A 1 110 ? 6.188 -21.234 -10.422 1 78.75 110 TYR A N 1
ATOM 924 C CA . TYR A 1 110 ? 6.395 -22.672 -10.484 1 78.75 110 TYR A CA 1
ATOM 925 C C . TYR A 1 110 ? 7.562 -23.031 -11.398 1 78.75 110 TYR A C 1
ATOM 927 O O . TYR A 1 110 ? 8.023 -24.172 -11.414 1 78.75 110 TYR A O 1
ATOM 935 N N . SER A 1 111 ? 7.965 -22.062 -12.188 1 77.94 111 SER A N 1
ATOM 936 C CA . SER A 1 111 ? 9.164 -22.266 -12.992 1 77.94 111 SER A CA 1
ATOM 937 C C . SER A 1 111 ? 10.43 -22.125 -12.156 1 77.94 111 SER A C 1
ATOM 939 O O . SER A 1 111 ? 11.516 -22.516 -12.578 1 77.94 111 SER A O 1
ATOM 941 N N . LEU A 1 112 ? 10.273 -21.688 -10.93 1 81.88 112 LEU A N 1
ATOM 942 C CA . LEU A 1 112 ? 11.406 -21.453 -10.031 1 81.88 112 LEU A CA 1
ATOM 943 C C . LEU A 1 112 ? 11.711 -22.703 -9.211 1 81.88 112 LEU A C 1
ATOM 945 O O . LEU A 1 112 ? 10.844 -23.547 -9.016 1 81.88 112 LEU A O 1
ATOM 949 N N . PRO A 1 113 ? 12.984 -22.766 -8.719 1 86.38 113 PRO A N 1
ATOM 950 C CA . PRO A 1 113 ? 13.242 -23.781 -7.699 1 86.38 113 PRO A CA 1
ATOM 951 C C . PRO A 1 113 ? 12.352 -23.625 -6.469 1 86.38 113 PRO A C 1
ATOM 953 O O . PRO A 1 113 ? 12.047 -22.5 -6.062 1 86.38 113 PRO A O 1
ATOM 956 N N . PRO A 1 114 ? 11.938 -24.75 -5.883 1 84.94 114 PRO A N 1
ATOM 957 C CA . PRO A 1 114 ? 11.008 -24.719 -4.75 1 84.94 114 PRO A CA 1
ATOM 958 C C . PRO A 1 114 ? 11.469 -23.766 -3.643 1 84.94 114 PRO A C 1
ATOM 960 O O . PRO A 1 114 ? 10.648 -23.078 -3.035 1 84.94 114 PRO A O 1
ATOM 963 N N . GLU A 1 115 ? 12.742 -23.609 -3.445 1 89.44 115 GLU A N 1
ATOM 964 C CA . GLU A 1 115 ? 13.281 -22.844 -2.33 1 89.44 115 GLU A CA 1
ATOM 965 C C . GLU A 1 115 ? 13.133 -21.344 -2.574 1 89.44 115 GLU A C 1
ATOM 967 O O . GLU A 1 115 ? 13.289 -20.531 -1.652 1 89.44 115 GLU A O 1
ATOM 972 N N . GLN A 1 116 ? 12.766 -20.953 -3.818 1 90.38 116 GLN A N 1
ATOM 973 C CA . GLN A 1 116 ? 12.68 -19.547 -4.16 1 90.38 116 GLN A CA 1
ATOM 974 C C . GLN A 1 116 ? 11.227 -19.109 -4.355 1 90.38 116 GLN A C 1
ATOM 976 O O . GLN A 1 116 ? 10.938 -17.922 -4.422 1 90.38 116 GLN A O 1
ATOM 981 N N . ARG A 1 117 ? 10.328 -19.984 -4.359 1 88.69 117 ARG A N 1
ATOM 982 C CA . ARG A 1 117 ? 8.961 -19.734 -4.809 1 88.69 117 ARG A CA 1
ATOM 983 C C . ARG A 1 117 ? 8.227 -18.812 -3.846 1 88.69 117 ARG A C 1
ATOM 985 O O . ARG A 1 117 ? 7.422 -17.984 -4.27 1 88.69 117 ARG A O 1
ATOM 992 N N . ASN A 1 118 ? 8.539 -18.938 -2.576 1 93.19 118 ASN A N 1
ATOM 993 C CA . ASN A 1 118 ? 7.809 -18.156 -1.577 1 93.19 118 ASN A CA 1
ATOM 994 C C . ASN A 1 118 ? 8.477 -16.812 -1.313 1 93.19 118 ASN A C 1
ATOM 996 O O . ASN A 1 118 ? 8.094 -16.094 -0.394 1 93.19 118 ASN A O 1
ATOM 1000 N N . ASP A 1 119 ? 9.453 -16.438 -2.164 1 92.44 119 ASP A N 1
ATOM 1001 C CA . ASP A 1 119 ? 10.219 -15.219 -1.951 1 92.44 119 ASP A CA 1
ATOM 1002 C C . ASP A 1 119 ? 9.656 -14.062 -2.766 1 92.44 119 ASP A C 1
ATOM 1004 O O . ASP A 1 119 ? 10.32 -13.039 -2.945 1 92.44 119 ASP A O 1
ATOM 1008 N N . TYR A 1 120 ? 8.438 -14.203 -3.225 1 93.31 120 TYR A N 1
ATOM 1009 C CA . TYR A 1 120 ? 7.918 -13.172 -4.113 1 93.31 120 TYR A CA 1
ATOM 1010 C C . TYR A 1 120 ? 6.609 -12.602 -3.582 1 93.31 120 TYR A C 1
ATOM 1012 O O . TYR A 1 120 ? 5.863 -13.297 -2.887 1 93.31 120 TYR A O 1
ATOM 1020 N N . SER A 1 121 ? 6.43 -11.344 -3.912 1 96.25 121 SER A N 1
ATOM 1021 C CA . SER A 1 121 ? 5.18 -10.625 -3.668 1 96.25 121 SER A CA 1
ATOM 1022 C C . SER A 1 121 ? 4.652 -9.984 -4.949 1 96.25 121 SER A C 1
ATOM 1024 O O . SER A 1 121 ? 5.43 -9.492 -5.766 1 96.25 121 SER A O 1
ATOM 1026 N N . ASN A 1 122 ? 3.387 -10.141 -5.121 1 95.69 122 ASN A N 1
ATOM 1027 C CA . ASN A 1 122 ? 2.715 -9.469 -6.23 1 95.69 122 ASN A CA 1
ATOM 1028 C C . ASN A 1 122 ? 1.938 -8.242 -5.758 1 95.69 122 ASN A C 1
ATOM 1030 O O . ASN A 1 122 ? 1.124 -8.336 -4.836 1 95.69 122 ASN A O 1
ATOM 1034 N N . ILE A 1 123 ? 2.188 -7.148 -6.383 1 97.25 123 ILE A N 1
ATOM 1035 C CA . ILE A 1 123 ? 1.503 -5.906 -6.039 1 97.25 123 ILE A CA 1
ATOM 1036 C C . ILE A 1 123 ? 0.658 -5.438 -7.223 1 97.25 123 ILE A C 1
ATOM 1038 O O . ILE A 1 123 ? 1.189 -5.152 -8.297 1 97.25 123 ILE A O 1
ATOM 1042 N N . TYR A 1 124 ? -0.641 -5.316 -6.988 1 96.5 124 TYR A N 1
ATOM 1043 C CA . TYR A 1 124 ? -1.595 -4.98 -8.039 1 96.5 124 TYR A CA 1
ATOM 1044 C C . TYR A 1 124 ? -2.242 -3.627 -7.781 1 96.5 124 TYR A C 1
ATOM 1046 O O . TYR A 1 124 ? -2.348 -3.193 -6.633 1 96.5 124 TYR A O 1
ATOM 1054 N N . SER A 1 125 ? -2.609 -2.961 -8.859 1 96.94 125 SER A N 1
ATOM 1055 C CA . SER A 1 125 ? -3.537 -1.837 -8.789 1 96.94 125 SER A CA 1
ATOM 1056 C C . SER A 1 125 ? -4.754 -2.068 -9.68 1 96.94 125 SER A C 1
ATOM 1058 O O . SER A 1 125 ? -4.609 -2.324 -10.883 1 96.94 125 SER A O 1
ATOM 1060 N N . PHE A 1 126 ? -5.938 -2.031 -9.109 1 96.31 126 PHE A N 1
ATOM 1061 C CA . PHE A 1 126 ? -7.164 -2.289 -9.859 1 96.31 126 PHE A CA 1
ATOM 1062 C C . PHE A 1 126 ? -8.336 -1.53 -9.25 1 96.31 126 PHE A C 1
ATOM 1064 O O . PHE A 1 126 ? -8.188 -0.865 -8.227 1 96.31 126 PHE A O 1
ATOM 1071 N N . ARG A 1 127 ? -9.477 -1.606 -9.922 1 97.44 127 ARG A N 1
ATOM 1072 C CA . ARG A 1 127 ? -10.633 -0.819 -9.492 1 97.44 127 ARG A CA 1
ATOM 1073 C C . ARG A 1 127 ? -11.625 -1.678 -8.727 1 97.44 127 ARG A C 1
ATOM 1075 O O . ARG A 1 127 ? -11.914 -2.812 -9.117 1 97.44 127 ARG A O 1
ATOM 1082 N N . VAL A 1 128 ? -12.195 -1.106 -7.602 1 97.56 128 VAL A N 1
ATOM 1083 C CA . VAL A 1 128 ? -13.234 -1.746 -6.797 1 97.56 128 VAL A CA 1
ATOM 1084 C C . VAL A 1 128 ? -14.352 -0.743 -6.496 1 97.56 128 VAL A C 1
ATOM 1086 O O . VAL A 1 128 ? -14.102 0.463 -6.422 1 97.56 128 VAL A O 1
ATOM 1089 N N . LEU A 1 129 ? -15.5 -1.281 -6.328 1 96 129 LEU A N 1
ATOM 1090 C CA . LEU A 1 129 ? -16.609 -0.427 -5.934 1 96 129 LEU A CA 1
ATOM 1091 C C . LEU A 1 129 ? -16.484 -0.016 -4.469 1 96 129 LEU A C 1
ATOM 1093 O O . LEU A 1 129 ? -16.297 -0.864 -3.598 1 96 129 LEU A O 1
ATOM 1097 N N . ASN A 1 130 ? -16.625 1.307 -4.211 1 93.56 130 ASN A N 1
ATOM 1098 C CA . ASN A 1 130 ? -16.656 1.774 -2.828 1 93.56 130 ASN A CA 1
ATOM 1099 C C . ASN A 1 130 ? -18.078 1.798 -2.271 1 93.56 130 ASN A C 1
ATOM 1101 O O . ASN A 1 130 ? -18.984 1.241 -2.877 1 93.56 130 ASN A O 1
ATOM 1105 N N . ALA A 1 131 ? -18.25 2.359 -1.058 1 90.06 131 ALA A N 1
ATOM 1106 C CA . ALA A 1 131 ? -19.547 2.373 -0.359 1 90.06 131 ALA A CA 1
ATOM 1107 C C . ALA A 1 131 ? -20.594 3.148 -1.151 1 90.06 131 ALA A C 1
ATOM 1109 O O . ALA A 1 131 ? -21.781 2.867 -1.053 1 90.06 131 ALA A O 1
ATOM 1110 N N . ARG A 1 132 ? -20.141 4.062 -1.961 1 89.25 132 ARG A N 1
ATOM 1111 C CA . ARG A 1 132 ? -21.031 4.898 -2.752 1 89.25 132 ARG A CA 1
ATOM 1112 C C . ARG A 1 132 ? -21.234 4.32 -4.148 1 89.25 132 ARG A C 1
ATOM 1114 O O . ARG A 1 132 ? -21.688 5.016 -5.055 1 89.25 132 ARG A O 1
ATOM 1121 N N . GLN A 1 133 ? -20.719 3.152 -4.32 1 91 133 GLN A N 1
ATOM 1122 C CA . GLN A 1 133 ? -20.875 2.426 -5.578 1 91 133 GLN A CA 1
ATOM 1123 C C . GLN A 1 133 ? -20.109 3.117 -6.707 1 91 133 GLN A C 1
ATOM 1125 O O . GLN A 1 133 ? -20.578 3.15 -7.848 1 91 133 GLN A O 1
ATOM 1130 N N . GLN A 1 134 ? -19.062 3.779 -6.305 1 92.5 134 GLN A N 1
ATOM 1131 C CA . GLN A 1 134 ? -18.109 4.344 -7.262 1 92.5 134 GLN A CA 1
ATOM 1132 C C . GLN A 1 134 ? -16.844 3.504 -7.336 1 92.5 134 GLN A C 1
ATOM 1134 O O . GLN A 1 134 ? -16.344 3.029 -6.316 1 92.5 134 GLN A O 1
ATOM 1139 N N . TYR A 1 135 ? -16.406 3.355 -8.586 1 94.56 135 TYR A N 1
ATOM 1140 C CA . TYR A 1 135 ? -15.133 2.639 -8.695 1 94.56 135 TYR A CA 1
ATOM 1141 C C . TYR A 1 135 ? -13.977 3.514 -8.242 1 94.56 135 TYR A C 1
ATOM 1143 O O . TYR A 1 135 ? -13.812 4.641 -8.727 1 94.56 135 TYR A O 1
ATOM 1151 N N . VAL A 1 136 ? -13.234 3.006 -7.34 1 95.5 136 VAL A N 1
ATOM 1152 C CA . VAL A 1 136 ? -11.992 3.623 -6.883 1 95.5 136 VAL A CA 1
ATOM 1153 C C . VAL A 1 136 ? -10.828 2.666 -7.109 1 95.5 136 VAL A C 1
ATOM 1155 O O . VAL A 1 136 ? -11.008 1.446 -7.109 1 95.5 136 VAL A O 1
ATOM 1158 N N . ARG A 1 137 ? -9.703 3.275 -7.332 1 96.75 137 ARG A N 1
ATOM 1159 C CA . ARG A 1 137 ? -8.523 2.441 -7.543 1 96.75 137 ARG A CA 1
ATOM 1160 C C . ARG A 1 137 ? -7.871 2.068 -6.215 1 96.75 137 ARG A C 1
ATOM 1162 O O . ARG A 1 137 ? -7.746 2.908 -5.32 1 96.75 137 ARG A O 1
ATOM 1169 N N . VAL A 1 138 ? -7.465 0.795 -6.105 1 97.75 138 VAL A N 1
ATOM 1170 C CA . VAL A 1 138 ? -6.812 0.288 -4.902 1 97.75 138 VAL A CA 1
ATOM 1171 C C . VAL A 1 138 ? -5.48 -0.365 -5.273 1 97.75 138 VAL A C 1
ATOM 1173 O O . VAL A 1 138 ? -5.246 -0.691 -6.438 1 97.75 138 VAL A O 1
ATOM 1176 N N . VAL A 1 139 ? -4.637 -0.446 -4.324 1 97.62 139 VAL A N 1
ATOM 1177 C CA . VAL A 1 139 ? -3.406 -1.224 -4.406 1 97.62 139 VAL A CA 1
ATOM 1178 C C . VAL A 1 139 ? -3.498 -2.438 -3.486 1 97.62 139 VAL A C 1
ATOM 1180 O O . VAL A 1 139 ? -3.896 -2.316 -2.326 1 97.62 139 VAL A O 1
ATOM 1183 N N . SER A 1 140 ? -3.201 -3.602 -4.004 1 97.44 140 SER A N 1
ATOM 1184 C CA . SER A 1 140 ? -3.258 -4.84 -3.23 1 97.44 140 SER A CA 1
ATOM 1185 C C . SER A 1 140 ? -1.958 -5.629 -3.355 1 97.44 140 SER A C 1
ATOM 1187 O O . SER A 1 140 ? -1.538 -5.973 -4.461 1 97.44 140 SER A O 1
ATOM 1189 N N . ARG A 1 141 ? -1.363 -5.906 -2.254 1 96.62 141 ARG A N 1
ATOM 1190 C CA . ARG A 1 141 ? -0.148 -6.715 -2.209 1 96.62 141 ARG A CA 1
ATOM 1191 C C . ARG A 1 141 ? -0.449 -8.133 -1.733 1 96.62 141 ARG A C 1
ATOM 1193 O O . ARG A 1 141 ? -1.124 -8.32 -0.72 1 96.62 141 ARG A O 1
ATOM 1200 N N . HIS A 1 142 ? 0.042 -9.102 -2.486 1 96.69 142 HIS A N 1
ATOM 1201 C CA . HIS A 1 142 ? -0.161 -10.508 -2.158 1 96.69 142 HIS A CA 1
ATOM 1202 C C . HIS A 1 142 ? 1.17 -11.219 -1.941 1 96.69 142 HIS A C 1
ATOM 1204 O O . HIS A 1 142 ? 2.109 -11.039 -2.721 1 96.69 142 HIS A O 1
ATOM 1210 N N . GLN A 1 143 ? 1.242 -12.023 -0.909 1 94.75 143 GLN A N 1
ATOM 1211 C CA . GLN A 1 143 ? 2.428 -12.828 -0.64 1 94.75 143 GLN A CA 1
ATOM 1212 C C . GLN A 1 143 ? 2.088 -14.031 0.239 1 94.75 143 GLN A C 1
ATOM 1214 O O . GLN A 1 143 ? 0.997 -14.102 0.808 1 94.75 143 GLN A O 1
ATOM 1219 N N . VAL A 1 144 ? 3.035 -14.906 0.328 1 94.88 144 VAL A N 1
ATOM 1220 C CA . VAL A 1 144 ? 2.848 -16.094 1.159 1 94.88 144 VAL A CA 1
ATOM 1221 C C . VAL A 1 144 ? 2.945 -15.711 2.635 1 94.88 144 VAL A C 1
ATOM 1223 O O . VAL A 1 144 ? 3.863 -14.992 3.037 1 94.88 144 VAL A O 1
ATOM 1226 N N . LEU A 1 145 ? 2.01 -16.109 3.381 1 94.81 145 LEU A N 1
ATOM 1227 C CA . LEU A 1 145 ? 1.987 -15.906 4.824 1 94.81 145 LEU A CA 1
ATOM 1228 C C . LEU A 1 145 ? 2.596 -17.094 5.555 1 94.81 145 LEU A C 1
ATOM 1230 O O . LEU A 1 145 ? 3.373 -16.922 6.496 1 94.81 145 LEU A O 1
ATOM 1234 N N . GLU A 1 146 ? 2.211 -18.297 5.133 1 93.75 146 GLU A N 1
ATOM 1235 C CA . GLU A 1 146 ? 2.701 -19.516 5.762 1 93.75 146 GLU A CA 1
ATOM 1236 C C . GLU A 1 146 ? 2.99 -20.594 4.719 1 93.75 146 GLU A C 1
ATOM 1238 O O . GLU A 1 146 ? 2.318 -20.656 3.686 1 93.75 146 GLU A O 1
ATOM 1243 N N . GLN A 1 147 ? 3.955 -21.375 5.039 1 92.19 147 GLN A N 1
ATOM 1244 C CA . GLN A 1 147 ? 4.332 -22.484 4.188 1 92.19 147 GLN A CA 1
ATOM 1245 C C . GLN A 1 147 ? 4.383 -23.797 4.977 1 92.19 147 GLN A C 1
ATOM 1247 O O . GLN A 1 147 ? 4.562 -23.781 6.199 1 92.19 147 GLN A O 1
ATOM 1252 N N . THR A 1 148 ? 4.176 -24.859 4.289 1 90.12 148 THR A N 1
ATOM 1253 C CA . THR A 1 148 ? 4.309 -26.188 4.895 1 90.12 148 THR A CA 1
ATOM 1254 C C . THR A 1 148 ? 5.773 -26.5 5.191 1 90.12 148 THR A C 1
ATOM 1256 O O . THR A 1 148 ? 6.668 -25.734 4.82 1 90.12 148 THR A O 1
ATOM 1259 N N . ILE A 1 149 ? 5.902 -27.578 5.914 1 83.94 149 ILE A N 1
ATOM 1260 C CA . ILE A 1 149 ? 7.242 -28 6.309 1 83.94 149 ILE A CA 1
ATOM 1261 C C . ILE A 1 149 ? 8.094 -28.234 5.066 1 83.94 149 ILE A C 1
ATOM 1263 O O . ILE A 1 149 ? 9.305 -27.984 5.078 1 83.94 149 ILE A O 1
ATOM 1267 N N . ASP A 1 150 ? 7.5 -28.641 4 1 84.88 150 ASP A N 1
ATOM 1268 C CA . ASP A 1 150 ? 8.234 -28.922 2.773 1 84.88 150 ASP A CA 1
ATOM 1269 C C . ASP A 1 150 ? 8.289 -27.688 1.875 1 84.88 150 ASP A C 1
ATOM 1271 O O . ASP A 1 150 ? 8.68 -27.781 0.709 1 84.88 150 ASP A O 1
ATOM 1275 N N . GLY A 1 151 ? 7.812 -26.547 2.348 1 88.06 151 GLY A N 1
ATOM 1276 C CA . GLY A 1 151 ? 8.07 -25.281 1.68 1 88.06 151 GLY A CA 1
ATOM 1277 C C . GLY A 1 151 ? 6.961 -24.875 0.725 1 88.06 151 GLY A C 1
ATOM 1278 O O . GLY A 1 151 ? 7.145 -23.984 -0.1 1 88.06 151 GLY A O 1
ATOM 1279 N N . LYS A 1 152 ? 5.828 -25.484 0.825 1 88.88 152 LYS A N 1
ATOM 1280 C CA . LYS A 1 152 ? 4.711 -25.156 -0.055 1 88.88 152 LYS A CA 1
ATOM 1281 C C . LYS A 1 152 ? 3.816 -24.094 0.574 1 88.88 152 LYS A C 1
ATOM 1283 O O . LYS A 1 152 ? 3.494 -24.156 1.762 1 88.88 152 LYS A O 1
ATOM 1288 N N . ALA A 1 153 ? 3.438 -23.156 -0.298 1 92.44 153 ALA A N 1
ATOM 1289 C CA . ALA A 1 153 ? 2.572 -22.078 0.199 1 92.44 153 ALA A CA 1
ATOM 1290 C C . ALA A 1 153 ? 1.19 -22.625 0.56 1 92.44 153 ALA A C 1
ATOM 1292 O O . ALA A 1 153 ? 0.537 -23.266 -0.26 1 92.44 153 ALA A O 1
ATOM 1293 N N . TRP A 1 154 ? 0.774 -22.344 1.76 1 93.56 154 TRP A N 1
ATOM 1294 C CA . TRP A 1 154 ? -0.543 -22.828 2.168 1 93.56 154 TRP A CA 1
ATOM 1295 C C . TRP A 1 154 ? -1.459 -21.656 2.525 1 93.56 154 TRP A C 1
ATOM 1297 O O . TRP A 1 154 ? -2.666 -21.719 2.283 1 93.56 154 TRP A O 1
ATOM 1307 N N . LEU A 1 155 ? -0.877 -20.578 3.121 1 95.12 155 LEU A N 1
ATOM 1308 C CA . LEU A 1 155 ? -1.637 -19.359 3.359 1 95.12 155 LEU A CA 1
ATOM 1309 C C . LEU A 1 155 ? -1.048 -18.203 2.574 1 95.12 155 LEU A C 1
ATOM 1311 O O . LEU A 1 155 ? 0.171 -18.016 2.551 1 95.12 155 LEU A O 1
ATOM 1315 N N . VAL A 1 156 ? -1.952 -17.469 1.94 1 95.44 156 VAL A N 1
ATOM 1316 C CA . VAL A 1 156 ? -1.58 -16.266 1.223 1 95.44 156 VAL A CA 1
ATOM 1317 C C . VAL A 1 156 ? -2.268 -15.055 1.855 1 95.44 156 VAL A C 1
ATOM 1319 O O . VAL A 1 156 ? -3.467 -15.094 2.141 1 95.44 156 VAL A O 1
ATOM 1322 N N . ILE A 1 157 ? -1.532 -14.039 2.08 1 95.94 157 ILE A N 1
ATOM 1323 C CA . ILE A 1 157 ? -2.076 -12.82 2.674 1 95.94 157 ILE A CA 1
ATOM 1324 C C . ILE A 1 157 ? -2.131 -11.711 1.624 1 95.94 157 ILE A C 1
ATOM 1326 O O . ILE A 1 157 ? -1.224 -11.586 0.799 1 95.94 157 ILE A O 1
ATOM 1330 N N . GLY A 1 158 ? -3.221 -11.016 1.624 1 96.25 158 GLY A N 1
ATOM 1331 C CA . GLY A 1 158 ? -3.395 -9.805 0.829 1 96.25 158 GLY A CA 1
ATOM 1332 C C . GLY A 1 158 ? -3.654 -8.57 1.668 1 96.25 158 GLY A C 1
ATOM 1333 O O . GLY A 1 158 ? -4.402 -8.625 2.646 1 96.25 158 GLY A O 1
ATOM 1334 N N . ASN A 1 159 ? -2.938 -7.531 1.352 1 95.62 159 ASN A N 1
ATOM 1335 C CA . ASN A 1 159 ? -3.154 -6.215 1.945 1 95.62 159 ASN A CA 1
ATOM 1336 C C . ASN A 1 159 ? -3.574 -5.188 0.897 1 95.62 159 ASN A C 1
ATOM 1338 O O . ASN A 1 159 ? -2.836 -4.93 -0.054 1 95.62 159 ASN A O 1
ATOM 1342 N N . MET A 1 160 ? -4.711 -4.656 1.126 1 96 160 MET A N 1
ATOM 1343 C CA . MET A 1 160 ? -5.293 -3.756 0.137 1 96 160 MET A CA 1
ATOM 1344 C C . MET A 1 160 ? -5.539 -2.375 0.736 1 96 160 MET A C 1
ATOM 1346 O O . MET A 1 160 ? -6 -2.26 1.873 1 96 160 MET A O 1
ATOM 1350 N N . ASP A 1 161 ? -5.18 -1.368 -0.006 1 94.94 161 ASP A N 1
ATOM 1351 C CA . ASP A 1 161 ? -5.395 0.024 0.376 1 94.94 161 ASP A CA 1
ATOM 1352 C C . ASP A 1 161 ? -5.832 0.862 -0.822 1 94.94 161 ASP A C 1
ATOM 1354 O O . ASP A 1 161 ? -5.711 0.427 -1.969 1 94.94 161 ASP A O 1
ATOM 1358 N N . ILE A 1 162 ? -6.355 2.035 -0.48 1 96.06 162 ILE A N 1
ATOM 1359 C CA . ILE A 1 162 ? -6.684 3.002 -1.521 1 96.06 162 ILE A CA 1
ATOM 1360 C C . ILE A 1 162 ? -5.41 3.43 -2.25 1 96.06 162 ILE A C 1
ATOM 1362 O O . ILE A 1 162 ? -4.375 3.66 -1.621 1 96.06 162 ILE A O 1
ATOM 1366 N N . SER A 1 163 ? -5.504 3.521 -3.533 1 96.94 163 SER A N 1
ATOM 1367 C CA . SER A 1 163 ? -4.363 3.945 -4.34 1 96.94 163 SER A CA 1
ATOM 1368 C C . SER A 1 163 ? -4.117 5.445 -4.207 1 96.94 163 SER A C 1
ATOM 1370 O O . SER A 1 163 ? -5.066 6.23 -4.168 1 96.94 163 SER A O 1
ATOM 1372 N N . PRO A 1 164 ? -2.832 5.832 -4.195 1 94.12 164 PRO A N 1
ATOM 1373 C CA . PRO A 1 164 ? -2.543 7.27 -4.199 1 94.12 164 PRO A CA 1
ATOM 1374 C C . PRO A 1 164 ? -2.951 7.949 -5.504 1 94.12 164 PRO A C 1
ATOM 1376 O O . PRO A 1 164 ? -3.168 9.164 -5.527 1 94.12 164 PRO A O 1
ATOM 1379 N N . ASP A 1 165 ? -2.941 7.191 -6.547 1 90.81 165 ASP A N 1
ATOM 1380 C CA . ASP A 1 165 ? -3.346 7.68 -7.863 1 90.81 165 ASP A CA 1
ATOM 1381 C C . ASP A 1 165 ? -4.734 7.164 -8.234 1 90.81 165 ASP A C 1
ATOM 1383 O O . ASP A 1 165 ? -4.922 5.965 -8.438 1 90.81 165 ASP A O 1
ATOM 1387 N N . GLN A 1 166 ? -5.656 8.07 -8.359 1 89.75 166 GLN A N 1
ATOM 1388 C CA . GLN A 1 166 ? -7.031 7.699 -8.68 1 89.75 166 GLN A CA 1
ATOM 1389 C C . GLN A 1 166 ? -7.379 8.07 -10.117 1 89.75 166 GLN A C 1
ATOM 1391 O O . GLN A 1 166 ? -8.555 8.133 -10.484 1 89.75 166 GLN A O 1
ATOM 1396 N N . GLN A 1 167 ? -6.355 8.289 -10.836 1 83 167 GLN A N 1
ATOM 1397 C CA . GLN A 1 167 ? -6.605 8.594 -12.242 1 83 167 GLN A CA 1
ATOM 1398 C C . GLN A 1 167 ? -7.25 7.41 -12.953 1 83 167 GLN A C 1
ATOM 1400 O O . GLN A 1 167 ? -6.93 6.254 -12.664 1 83 167 GLN A O 1
ATOM 1405 N N . GLU A 1 168 ? -8.062 7.781 -13.867 1 81.5 168 GLU A N 1
ATOM 1406 C CA . GLU A 1 168 ? -8.766 6.746 -14.617 1 81.5 168 GLU A CA 1
ATOM 1407 C C . GLU A 1 168 ? -7.816 5.973 -15.516 1 81.5 168 GLU A C 1
ATOM 1409 O O . GLU A 1 168 ? -7.039 6.566 -16.266 1 81.5 168 GLU A O 1
ATOM 1414 N N . ALA A 1 169 ? -7.789 4.711 -15.289 1 84.62 169 ALA A N 1
ATOM 1415 C CA . ALA A 1 169 ? -7.043 3.785 -16.141 1 84.62 169 ALA A CA 1
ATOM 1416 C C . ALA A 1 169 ? -7.797 2.471 -16.312 1 84.62 169 ALA A C 1
ATOM 1418 O O . ALA A 1 169 ? -8.414 1.975 -15.367 1 84.62 169 ALA A O 1
ATOM 1419 N N . GLU A 1 170 ? -7.703 1.913 -17.438 1 85.62 170 GLU A N 1
ATOM 1420 C CA . GLU A 1 170 ? -8.453 0.701 -17.75 1 85.62 170 GLU A CA 1
ATOM 1421 C C . GLU A 1 170 ? -7.594 -0.545 -17.562 1 85.62 170 GLU A C 1
ATOM 1423 O O . GLU A 1 170 ? -8.062 -1.667 -17.766 1 85.62 170 GLU A O 1
ATOM 1428 N N . THR A 1 171 ? -6.438 -0.314 -17.125 1 87.94 171 THR A N 1
ATOM 1429 C CA . THR A 1 171 ? -5.527 -1.448 -17 1 87.94 171 THR A CA 1
ATOM 1430 C C . THR A 1 171 ? -5.195 -1.717 -15.531 1 87.94 171 THR A C 1
ATOM 1432 O O . THR A 1 171 ? -5.16 -0.792 -14.719 1 87.94 171 THR A O 1
ATOM 1435 N N . VAL A 1 172 ? -4.969 -2.994 -15.273 1 92.75 172 VAL A N 1
ATOM 1436 C CA . VAL A 1 172 ? -4.422 -3.402 -13.984 1 92.75 172 VAL A CA 1
ATOM 1437 C C . VAL A 1 172 ? -2.898 -3.277 -14.008 1 92.75 172 VAL A C 1
ATOM 1439 O O . VAL A 1 172 ? -2.24 -3.812 -14.898 1 92.75 172 VAL A O 1
ATOM 1442 N N . ASP A 1 173 ? -2.391 -2.51 -13.125 1 92.94 173 ASP A N 1
ATOM 1443 C CA . ASP A 1 173 ? -0.942 -2.475 -12.945 1 92.94 173 ASP A CA 1
ATOM 1444 C C . ASP A 1 173 ? -0.473 -3.602 -12.031 1 92.94 173 ASP A C 1
ATOM 1446 O O . ASP A 1 173 ? -1.197 -4.012 -11.117 1 92.94 173 ASP A O 1
ATOM 1450 N N . CYS A 1 174 ? 0.766 -4.074 -12.312 1 94.75 174 CYS A N 1
ATOM 1451 C CA . CYS A 1 174 ? 1.328 -5.117 -11.469 1 94.75 174 CYS A CA 1
ATOM 1452 C C . CYS A 1 174 ? 2.848 -5.012 -11.406 1 94.75 174 CYS A C 1
ATOM 1454 O O . CYS A 1 174 ? 3.5 -4.797 -12.43 1 94.75 174 CYS A O 1
ATOM 1456 N N . THR A 1 175 ? 3.379 -5.074 -10.266 1 94.56 175 THR A N 1
ATOM 1457 C CA . THR A 1 175 ? 4.809 -5.23 -10.039 1 94.56 175 THR A CA 1
ATOM 1458 C C . THR A 1 175 ? 5.09 -6.469 -9.188 1 94.56 175 THR A C 1
ATOM 1460 O O . THR A 1 175 ? 4.426 -6.695 -8.18 1 94.56 175 THR A O 1
ATOM 1463 N N . VAL A 1 176 ? 6 -7.266 -9.68 1 93.69 176 VAL A N 1
ATOM 1464 C CA . VAL A 1 176 ? 6.453 -8.445 -8.945 1 93.69 176 VAL A CA 1
ATOM 1465 C C . VAL A 1 176 ? 7.75 -8.117 -8.203 1 93.69 176 VAL A C 1
ATOM 1467 O O . VAL A 1 176 ? 8.711 -7.625 -8.797 1 93.69 176 VAL A O 1
ATOM 1470 N N . LEU A 1 177 ? 7.73 -8.438 -6.93 1 93.94 177 LEU A N 1
ATOM 1471 C CA . LEU A 1 177 ? 8.844 -8.062 -6.066 1 93.94 177 LEU A CA 1
ATOM 1472 C C . LEU A 1 177 ? 9.477 -9.289 -5.426 1 93.94 177 LEU A C 1
ATOM 1474 O O . LEU A 1 177 ? 8.781 -10.117 -4.84 1 93.94 177 LEU A O 1
ATOM 1478 N N . ASN A 1 178 ? 10.758 -9.445 -5.602 1 91.88 178 ASN A N 1
ATOM 1479 C CA . ASN A 1 178 ? 11.516 -10.422 -4.824 1 91.88 178 ASN A CA 1
ATOM 1480 C C . ASN A 1 178 ? 11.828 -9.898 -3.426 1 91.88 178 ASN A C 1
ATOM 1482 O O . ASN A 1 178 ? 12.57 -8.922 -3.273 1 91.88 178 ASN A O 1
ATOM 1486 N N . LEU A 1 179 ? 11.406 -10.523 -2.457 1 90.44 179 LEU A N 1
ATOM 1487 C CA . LEU A 1 179 ? 11.453 -10.047 -1.078 1 90.44 179 LEU A CA 1
ATOM 1488 C C . LEU A 1 179 ? 12.852 -10.227 -0.494 1 90.44 179 LEU A C 1
ATOM 1490 O O . LEU A 1 179 ? 13.18 -9.648 0.545 1 90.44 179 LEU A O 1
ATOM 1494 N N . LYS A 1 180 ? 13.656 -10.992 -1.077 1 86.38 180 LYS A N 1
ATOM 1495 C CA . LYS A 1 180 ? 14.984 -11.289 -0.547 1 86.38 180 LYS A CA 1
ATOM 1496 C C . LYS A 1 180 ? 16.016 -10.266 -1.021 1 86.38 180 LYS A C 1
ATOM 1498 O O . LYS A 1 180 ? 16.922 -9.898 -0.277 1 86.38 180 LYS A O 1
ATOM 1503 N N . ASN A 1 181 ? 15.758 -9.82 -2.232 1 84.19 181 ASN A N 1
ATOM 1504 C CA . ASN A 1 181 ? 16.828 -8.977 -2.758 1 84.19 181 ASN A CA 1
ATOM 1505 C C . ASN A 1 181 ? 16.281 -7.68 -3.344 1 84.19 181 ASN A C 1
ATOM 1507 O O . ASN A 1 181 ? 17.047 -6.848 -3.838 1 84.19 181 ASN A O 1
ATOM 1511 N N . GLY A 1 182 ? 15.008 -7.551 -3.377 1 86.5 182 GLY A N 1
ATOM 1512 C CA . GLY A 1 182 ? 14.406 -6.289 -3.791 1 86.5 18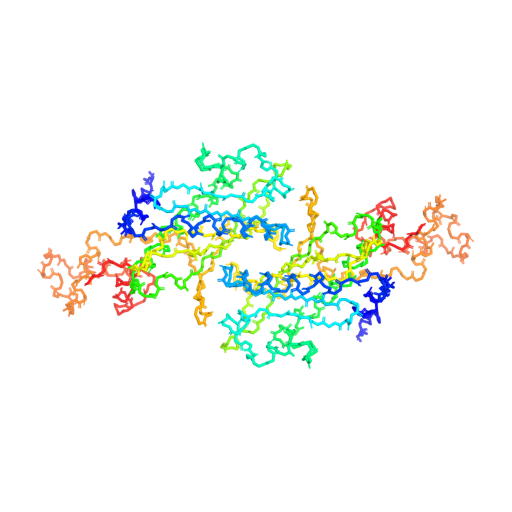2 GLY A CA 1
ATOM 1513 C C . GLY A 1 182 ? 14.266 -6.164 -5.297 1 86.5 182 GLY A C 1
ATOM 1514 O O . GLY A 1 182 ? 13.797 -5.137 -5.797 1 86.5 182 GLY A O 1
ATOM 1515 N N . GLU A 1 183 ? 14.664 -7.203 -6.02 1 86.81 183 GLU A N 1
ATOM 1516 C CA . GLU A 1 183 ? 14.477 -7.156 -7.465 1 86.81 183 GLU A CA 1
ATOM 1517 C C . GLU A 1 183 ? 12.992 -7.156 -7.828 1 86.81 183 GLU A C 1
ATOM 1519 O O . GLU A 1 183 ? 12.18 -7.785 -7.152 1 86.81 183 GLU A O 1
ATOM 1524 N N . MET A 1 184 ? 12.711 -6.348 -8.875 1 90.5 184 MET A N 1
ATOM 1525 C CA . MET A 1 184 ? 11.305 -6.27 -9.273 1 90.5 184 MET A CA 1
ATOM 1526 C C . MET A 1 184 ? 11.164 -6.277 -10.789 1 90.5 184 MET A C 1
ATOM 1528 O O . MET A 1 184 ? 12.117 -5.961 -11.508 1 90.5 184 MET A O 1
ATOM 1532 N N . PHE A 1 185 ? 9.984 -6.676 -11.266 1 88.19 185 PHE A N 1
ATOM 1533 C CA . PHE A 1 185 ? 9.617 -6.574 -12.672 1 88.19 185 PHE A CA 1
ATOM 1534 C C . PHE A 1 185 ? 8.109 -6.406 -12.828 1 88.19 185 PHE A C 1
ATOM 1536 O O . PHE A 1 185 ? 7.355 -6.664 -11.898 1 88.19 185 PHE A O 1
ATOM 1543 N N . SER A 1 186 ? 7.664 -5.789 -13.953 1 87.5 186 SER A N 1
ATOM 1544 C CA . SER A 1 186 ? 6.25 -5.656 -14.289 1 87.5 186 SER A CA 1
ATOM 1545 C C . SER A 1 186 ? 5.859 -6.625 -15.406 1 87.5 186 SER A C 1
ATOM 1547 O O . SER A 1 186 ? 6.445 -6.602 -16.484 1 87.5 186 SER A O 1
ATOM 1549 N N . PRO A 1 187 ? 4.883 -7.371 -14.984 1 81.69 187 PRO A N 1
ATOM 1550 C CA . PRO A 1 187 ? 4.465 -8.273 -16.062 1 81.69 187 PRO A CA 1
ATOM 1551 C C . PRO A 1 187 ? 3.709 -7.555 -17.172 1 81.69 187 PRO A C 1
ATOM 1553 O O . PRO A 1 187 ? 2.977 -6.598 -16.906 1 81.69 187 PRO A O 1
ATOM 1556 N N . SER A 1 188 ? 4.113 -7.191 -18.469 1 59.38 188 SER A N 1
ATOM 1557 C CA . SER A 1 188 ? 3.398 -6.582 -19.578 1 59.38 188 SER A CA 1
ATOM 1558 C C . SER A 1 188 ? 2.057 -7.266 -19.812 1 59.38 188 SER A C 1
ATOM 1560 O O . SER A 1 188 ? 1.975 -8.5 -19.812 1 59.38 188 SER A O 1
ATOM 1562 N N . PRO A 1 189 ? 0.896 -6.348 -19.531 1 48.97 189 PRO A N 1
ATOM 1563 C CA . PRO A 1 189 ? -0.36 -6.996 -19.906 1 48.97 189 PRO A CA 1
ATOM 1564 C C . PRO A 1 189 ? -0.309 -7.598 -21.312 1 48.97 189 PRO A C 1
ATOM 1566 O O . PRO A 1 189 ? -1.283 -8.203 -21.766 1 48.97 189 PRO A O 1
ATOM 1569 N N . SER A 1 190 ? 0.424 -6.66 -22.281 1 41.91 190 SER A N 1
ATOM 1570 C CA . SER A 1 190 ? 0.242 -7.277 -23.594 1 41.91 190 SER A CA 1
ATOM 1571 C C . SER A 1 190 ? -0.069 -8.766 -23.453 1 41.91 190 SER A C 1
ATOM 1573 O O . SER A 1 190 ? 0.64 -9.492 -22.766 1 41.91 190 SER A O 1
ATOM 1575 N N . LEU A 1 191 ? -1.394 -8.797 -23.312 1 38.69 191 LEU A N 1
ATOM 1576 C CA . LEU A 1 191 ? -2.008 -10.078 -23.641 1 38.69 191 LEU A CA 1
ATOM 1577 C C . LEU A 1 191 ? -1.069 -10.93 -24.5 1 38.69 191 LEU A C 1
ATOM 1579 O O . LEU A 1 191 ? -1.515 -11.844 -25.188 1 38.69 191 LEU A O 1
ATOM 1583 N N . GLN A 1 192 ? -0.117 -10.32 -25.078 1 35.19 192 GLN A N 1
ATOM 1584 C CA . GLN A 1 192 ? 0.507 -11.438 -25.781 1 35.19 192 GLN A CA 1
ATOM 1585 C C . GLN A 1 192 ? 0.537 -12.688 -24.906 1 35.19 192 GLN A C 1
ATOM 1587 O O . GLN A 1 192 ? 1.124 -12.688 -23.828 1 35.19 192 GLN A O 1
ATOM 1592 N N . THR A 1 193 ? -0.607 -13.055 -24.734 1 34.09 193 THR A N 1
ATOM 1593 C CA . THR A 1 193 ? -0.892 -14.461 -24.453 1 34.09 193 THR A CA 1
ATOM 1594 C C . THR A 1 193 ? 0.39 -15.289 -24.484 1 34.09 193 THR A C 1
ATOM 1596 O O . THR A 1 193 ? 1.17 -15.203 -25.422 1 34.09 193 THR A O 1
ATOM 1599 N N . PHE A 1 194 ? 1.016 -15.227 -23.469 1 36.12 194 PHE A N 1
ATOM 1600 C CA . PHE A 1 194 ? 1.81 -16.438 -23.625 1 36.12 194 PHE A CA 1
ATOM 1601 C C . PHE A 1 194 ? 1.183 -17.359 -24.672 1 36.12 194 PHE A C 1
ATOM 1603 O O . PHE A 1 194 ? 0.146 -17.984 -24.406 1 36.12 194 PHE A O 1
ATOM 1610 N N . ASN A 1 195 ? 0.741 -16.703 -25.703 1 41.62 195 ASN A N 1
ATOM 1611 C CA . ASN A 1 195 ? 0.399 -17.719 -26.703 1 41.62 195 ASN A CA 1
ATOM 1612 C C . ASN A 1 195 ? 1.188 -19 -26.484 1 41.62 195 ASN A C 1
ATOM 1614 O O . ASN A 1 195 ? 2.402 -19.031 -26.672 1 41.62 195 ASN A O 1
ATOM 1618 N N . PRO A 1 196 ? 0.553 -19.531 -25.625 1 48.81 196 PRO A N 1
ATOM 1619 C CA . PRO A 1 196 ? 1.314 -20.781 -25.516 1 48.81 196 PRO A CA 1
ATOM 1620 C C . PRO A 1 196 ? 1.908 -21.219 -26.859 1 48.81 196 PRO A C 1
ATOM 1622 O O . PRO A 1 196 ? 1.306 -21 -27.906 1 48.81 196 PRO A O 1
ATOM 1625 N N . LEU A 1 197 ? 3.109 -21.219 -26.797 1 61.56 197 LEU A N 1
ATOM 1626 C CA . LEU A 1 197 ? 3.654 -21.859 -28 1 61.56 197 LEU A CA 1
ATOM 1627 C C . LEU A 1 197 ? 2.721 -22.953 -28.5 1 61.56 197 LEU A C 1
ATOM 1629 O O . LEU A 1 197 ? 2.119 -23.672 -27.703 1 61.56 197 LEU A O 1
ATOM 1633 N N . THR A 1 198 ? 2.225 -22.844 -29.734 1 65.31 198 THR A N 1
ATOM 1634 C CA . THR A 1 198 ? 1.587 -24.031 -30.297 1 65.31 198 THR A CA 1
ATOM 1635 C C . THR A 1 198 ? 2.428 -25.266 -30.047 1 65.31 198 THR A C 1
ATOM 1637 O O . THR A 1 198 ? 3.602 -25.172 -29.672 1 65.31 198 THR A O 1
ATOM 1640 N N . LYS A 1 199 ? 1.694 -26.297 -30.047 1 74.12 199 LYS A N 1
ATOM 1641 C CA . LYS A 1 199 ? 2.441 -27.547 -29.922 1 74.12 199 LYS A CA 1
ATOM 1642 C C . LYS A 1 199 ? 3.674 -27.547 -30.828 1 74.12 199 LYS A C 1
ATOM 1644 O O . LYS A 1 199 ? 4.754 -27.969 -30.406 1 74.12 199 LYS A O 1
ATOM 1649 N N . ARG A 1 200 ? 3.539 -26.984 -32.031 1 82.06 200 ARG A N 1
ATOM 1650 C CA . ARG A 1 200 ? 4.641 -26.969 -33 1 82.06 200 ARG A CA 1
ATOM 1651 C C . ARG A 1 200 ? 5.711 -25.969 -32.594 1 82.06 200 ARG A C 1
ATOM 1653 O O . ARG A 1 200 ? 6.906 -26.25 -32.688 1 82.06 200 ARG A O 1
ATOM 1660 N N . GLU A 1 201 ? 5.227 -24.812 -31.969 1 81.56 201 GLU A N 1
ATOM 1661 C CA . GLU A 1 201 ? 6.184 -23.797 -31.547 1 81.56 201 GLU A CA 1
ATOM 1662 C C . GLU A 1 201 ? 6.973 -24.266 -30.328 1 81.56 201 GLU A C 1
ATOM 1664 O O . GLU A 1 201 ? 8.188 -24.047 -30.25 1 81.56 201 GLU A O 1
ATOM 1669 N N . ALA A 1 202 ? 6.293 -24.922 -29.531 1 81.12 202 ALA A N 1
ATOM 1670 C CA . ALA A 1 202 ? 6.969 -25.484 -28.359 1 81.12 202 ALA A CA 1
ATOM 1671 C C . ALA A 1 202 ? 7.949 -26.578 -28.766 1 81.12 202 ALA A C 1
ATOM 1673 O O . ALA A 1 202 ? 9.047 -26.672 -28.219 1 81.12 202 ALA A O 1
ATOM 1674 N N . GLU A 1 203 ? 7.555 -27.391 -29.656 1 86.75 203 GLU A N 1
ATOM 1675 C CA . GLU A 1 203 ? 8.422 -28.438 -30.203 1 86.75 203 GLU A CA 1
ATOM 1676 C C . GLU A 1 203 ? 9.664 -27.844 -30.859 1 86.75 203 GLU A C 1
ATOM 1678 O O . GLU A 1 203 ? 10.781 -28.328 -30.641 1 86.75 203 GLU A O 1
ATOM 1683 N N . ILE A 1 204 ? 9.469 -26.75 -31.484 1 88.56 204 ILE A N 1
ATOM 1684 C CA . ILE A 1 204 ? 10.594 -26.094 -32.156 1 88.56 204 ILE A CA 1
ATOM 1685 C C . ILE A 1 204 ? 11.523 -25.469 -31.109 1 88.56 204 ILE A C 1
ATOM 1687 O O . ILE A 1 204 ? 12.742 -25.594 -31.203 1 88.56 204 ILE A O 1
ATOM 1691 N N . LEU A 1 205 ? 10.93 -24.938 -30.109 1 87.12 205 LEU A N 1
ATOM 1692 C CA . LEU A 1 205 ? 11.742 -24.344 -29.047 1 87.12 205 LEU A CA 1
ATOM 1693 C C . LEU A 1 205 ? 12.578 -25.422 -28.344 1 87.12 205 LEU A C 1
ATOM 1695 O O . LEU A 1 205 ? 13.75 -25.188 -28.031 1 87.12 205 LEU A O 1
ATOM 1699 N N . ARG A 1 206 ? 12.016 -26.594 -28.156 1 86.31 206 ARG A N 1
ATOM 1700 C CA . ARG A 1 206 ? 12.734 -27.719 -27.547 1 86.31 206 ARG A CA 1
ATOM 1701 C C . ARG A 1 206 ? 13.891 -28.172 -28.438 1 86.31 206 ARG A C 1
ATOM 1703 O O . ARG A 1 206 ? 14.969 -28.5 -27.953 1 86.31 206 ARG A O 1
ATOM 1710 N N . LEU A 1 207 ? 13.68 -28.125 -29.688 1 90.31 207 LEU A N 1
ATOM 1711 C CA . LEU A 1 207 ? 14.711 -28.531 -30.641 1 90.31 207 LEU A CA 1
ATOM 1712 C C . LEU A 1 207 ? 15.82 -27.5 -30.719 1 90.31 207 LEU A C 1
ATOM 1714 O O . LEU A 1 207 ? 17 -27.844 -30.844 1 90.31 207 LEU A O 1
ATOM 1718 N N . ILE A 1 208 ? 15.422 -26.234 -30.516 1 87.06 208 ILE A N 1
ATOM 1719 C CA . ILE A 1 208 ? 16.422 -25.156 -30.453 1 87.06 208 ILE A CA 1
ATOM 1720 C C . ILE A 1 208 ? 17.281 -25.328 -29.203 1 87.06 208 ILE A C 1
ATOM 1722 O O . ILE A 1 208 ? 18.5 -25.172 -29.266 1 87.06 208 ILE A O 1
ATOM 1726 N N . GLN A 1 209 ? 16.625 -25.688 -28.25 1 84.56 209 GLN A N 1
ATOM 1727 C CA . GLN A 1 209 ? 17.312 -25.922 -26.984 1 84.56 209 GLN A CA 1
ATOM 1728 C C . GLN A 1 209 ? 18.375 -27 -27.109 1 84.56 209 GLN A C 1
ATOM 1730 O O . GLN A 1 209 ? 19.438 -26.922 -26.484 1 84.56 209 GLN A O 1
ATOM 1735 N N . LYS A 1 210 ? 18.094 -27.938 -27.859 1 84.31 210 LYS A N 1
ATOM 1736 C CA . LYS A 1 210 ? 19 -29.062 -28.078 1 84.31 210 LYS A CA 1
ATOM 1737 C C . LYS A 1 210 ? 20.109 -28.672 -29.062 1 84.31 210 LYS A C 1
ATOM 1739 O O . LYS A 1 210 ? 20.938 -29.516 -29.422 1 84.31 210 LYS A O 1
ATOM 1744 N N . GLY A 1 211 ? 20 -27.422 -29.5 1 86 211 GLY A N 1
ATOM 1745 C CA . GLY A 1 211 ? 21.094 -26.906 -30.312 1 86 211 GLY A CA 1
ATOM 1746 C C . GLY A 1 211 ? 20.859 -27.094 -31.797 1 86 211 GLY A C 1
ATOM 1747 O O . GLY A 1 211 ? 21.781 -26.906 -32.594 1 86 211 GLY A O 1
ATOM 1748 N N . LEU A 1 212 ? 19.75 -27.516 -32.219 1 88.75 212 LEU A N 1
ATOM 1749 C CA . LEU A 1 212 ? 19.5 -27.766 -33.625 1 88.75 212 LEU A CA 1
ATOM 1750 C C . LEU A 1 212 ? 19.281 -26.469 -34.406 1 88.75 212 LEU A C 1
ATOM 1752 O O . LEU A 1 212 ? 18.641 -25.547 -33.906 1 88.75 212 LEU A O 1
ATOM 1756 N N . LEU A 1 213 ? 19.797 -26.422 -35.562 1 87.75 213 LEU A N 1
ATOM 1757 C CA . LEU A 1 213 ? 19.609 -25.281 -36.469 1 87.75 213 LEU A CA 1
ATOM 1758 C C . LEU A 1 213 ? 18.297 -25.406 -37.219 1 87.75 213 LEU A C 1
ATOM 1760 O O . LEU A 1 213 ? 17.703 -26.484 -37.281 1 87.75 213 LEU A O 1
ATOM 1764 N N . SER A 1 214 ? 17.906 -24.328 -37.844 1 92 214 SER A N 1
ATOM 1765 C CA . SER A 1 214 ? 16.609 -24.297 -38.531 1 92 214 SER A CA 1
ATOM 1766 C C . SER A 1 214 ? 16.516 -25.375 -39.594 1 92 214 SER A C 1
ATOM 1768 O O . SER A 1 214 ? 15.477 -26 -39.781 1 92 214 SER A O 1
ATOM 1770 N N . LYS A 1 215 ? 17.609 -25.609 -40.25 1 92.31 215 LYS A N 1
ATOM 1771 C CA . LYS A 1 215 ? 17.641 -26.625 -41.312 1 92.31 215 LYS A CA 1
ATOM 1772 C C . LYS A 1 215 ? 17.469 -28.016 -40.719 1 92.31 215 LYS A C 1
ATOM 1774 O O . LYS A 1 215 ? 16.734 -28.844 -41.25 1 92.31 215 LYS A O 1
ATOM 1779 N N . GLU A 1 216 ? 18.141 -28.266 -39.625 1 92.06 216 GLU A N 1
ATOM 1780 C CA . GLU A 1 216 ? 18.047 -29.547 -38.938 1 92.06 216 GLU A CA 1
ATOM 1781 C C . GLU A 1 216 ? 16.641 -29.781 -38.375 1 92.06 216 GLU A C 1
ATOM 1783 O O . GLU A 1 216 ? 16.141 -30.891 -38.406 1 92.06 216 GLU A O 1
ATOM 1788 N N . ILE A 1 217 ? 16.047 -28.781 -37.906 1 93.81 217 ILE A N 1
ATOM 1789 C CA . ILE A 1 217 ? 14.695 -28.844 -37.375 1 93.81 217 ILE A CA 1
ATOM 1790 C C . ILE A 1 217 ? 13.703 -29.141 -38.5 1 93.81 217 ILE A C 1
ATOM 1792 O O . ILE A 1 217 ? 12.797 -29.953 -38.344 1 93.81 217 ILE A O 1
ATOM 1796 N N . ALA A 1 218 ? 13.93 -28.562 -39.562 1 93.5 218 ALA A N 1
ATOM 1797 C CA . ALA A 1 218 ? 13.094 -28.797 -40.75 1 93.5 218 ALA A CA 1
ATOM 1798 C C . ALA A 1 218 ? 13.133 -30.266 -41.156 1 93.5 218 ALA A C 1
ATOM 1800 O O . ALA A 1 218 ? 12.094 -30.875 -41.406 1 93.5 218 ALA A O 1
ATOM 1801 N N . ASP A 1 219 ? 14.289 -30.797 -41.25 1 92.75 219 ASP A N 1
ATOM 1802 C CA . ASP A 1 219 ? 14.477 -32.188 -41.625 1 92.75 219 ASP A CA 1
ATOM 1803 C C . ASP A 1 219 ? 13.797 -33.125 -40.625 1 92.75 219 ASP A C 1
ATOM 1805 O O . ASP A 1 219 ? 13.125 -34.094 -41 1 92.75 219 ASP A O 1
ATOM 1809 N N . LYS A 1 220 ? 13.992 -32.75 -39.344 1 91.81 220 LYS A N 1
ATOM 1810 C CA . LYS A 1 220 ? 13.469 -33.594 -38.281 1 91.81 220 LYS A CA 1
ATOM 1811 C C . LYS A 1 220 ? 11.945 -33.594 -38.25 1 91.81 220 LYS A C 1
ATOM 1813 O O . LYS A 1 220 ? 11.312 -34.594 -37.969 1 91.81 220 LYS A O 1
ATOM 1818 N N . LEU A 1 221 ? 11.367 -32.531 -38.531 1 91.06 221 LEU A N 1
ATOM 1819 C CA . LEU A 1 221 ? 9.922 -32.344 -38.438 1 91.06 221 LEU A CA 1
ATOM 1820 C C . LEU A 1 221 ? 9.258 -32.531 -39.812 1 91.06 221 LEU A C 1
ATOM 1822 O O . LEU A 1 221 ? 8.031 -32.438 -39.938 1 91.06 221 LEU A O 1
ATOM 1826 N N . CYS A 1 222 ? 10.055 -32.812 -40.812 1 92.5 222 CYS A N 1
ATOM 1827 C CA . CYS A 1 222 ? 9.578 -33.031 -42.188 1 92.5 222 CYS A CA 1
ATOM 1828 C C . CYS A 1 222 ? 8.75 -31.844 -42.656 1 92.5 222 CYS A C 1
ATOM 1830 O O . CYS A 1 222 ? 7.648 -32.031 -43.188 1 92.5 222 CYS A O 1
ATOM 1832 N N . VAL A 1 223 ? 9.289 -30.656 -42.469 1 92.31 223 VAL A N 1
ATOM 1833 C CA . VAL A 1 223 ? 8.703 -29.406 -42.969 1 92.31 223 VAL A CA 1
ATOM 1834 C C . VAL A 1 223 ? 9.773 -28.562 -43.656 1 92.31 223 VAL A C 1
ATOM 1836 O O . VAL A 1 223 ? 10.961 -28.875 -43.562 1 92.31 223 VAL A O 1
ATOM 1839 N N . SER A 1 224 ? 9.344 -27.547 -44.344 1 89.5 224 SER A N 1
ATOM 1840 C CA . SER A 1 224 ? 10.305 -26.672 -45.031 1 89.5 224 SER A CA 1
ATOM 1841 C C . SER A 1 224 ? 11.023 -25.766 -44.031 1 89.5 224 SER A C 1
ATOM 1843 O O . SER A 1 224 ? 10.484 -25.453 -42.969 1 89.5 224 SER A O 1
ATOM 1845 N N . ILE A 1 225 ? 12.219 -25.375 -44.406 1 90.62 225 ILE A N 1
ATOM 1846 C CA . ILE A 1 225 ? 12.984 -24.453 -43.594 1 90.62 225 ILE A CA 1
ATOM 1847 C C . ILE A 1 225 ? 12.219 -23.125 -43.469 1 90.62 225 ILE A C 1
ATOM 1849 O O . ILE A 1 225 ? 12.297 -22.469 -42.406 1 90.62 225 ILE A O 1
ATOM 1853 N N . HIS A 1 226 ? 11.477 -22.844 -44.438 1 87.06 226 HIS A N 1
ATOM 1854 C CA . HIS A 1 226 ? 10.656 -21.641 -44.406 1 87.06 226 HIS A CA 1
ATOM 1855 C C . HIS A 1 226 ? 9.594 -21.719 -43.312 1 87.06 226 HIS A C 1
ATOM 1857 O O . HIS A 1 226 ? 9.383 -20.766 -42.562 1 87.06 226 HIS A O 1
ATOM 1863 N N . THR A 1 227 ? 8.938 -22.797 -43.188 1 89.06 227 THR A N 1
ATOM 1864 C CA . THR A 1 227 ? 7.941 -23.031 -42.156 1 89.06 227 THR A CA 1
ATOM 1865 C C . THR A 1 227 ? 8.57 -22.906 -40.781 1 89.06 227 THR A C 1
ATOM 1867 O O . THR A 1 227 ? 7.977 -22.312 -39.875 1 89.06 227 THR A O 1
ATOM 1870 N N . VAL A 1 228 ? 9.727 -23.516 -40.625 1 91.5 228 VAL A N 1
ATOM 1871 C CA . VAL A 1 228 ? 10.414 -23.438 -39.344 1 91.5 228 VAL A CA 1
ATOM 1872 C C . VAL A 1 228 ? 10.711 -21.969 -39 1 91.5 228 VAL A C 1
ATOM 1874 O O . VAL A 1 228 ? 10.523 -21.531 -37.875 1 91.5 228 VAL A O 1
ATOM 1877 N N . ASN A 1 229 ? 11.133 -21.25 -40 1 86.69 229 ASN A N 1
ATOM 1878 C CA . ASN A 1 229 ? 11.477 -19.859 -39.781 1 86.69 229 ASN A CA 1
ATOM 1879 C C . ASN A 1 229 ? 10.25 -19.031 -39.375 1 86.69 229 ASN A C 1
ATOM 1881 O O . ASN A 1 229 ? 10.352 -18.156 -38.531 1 86.69 229 ASN A O 1
ATOM 1885 N N . ILE A 1 230 ? 9.211 -19.344 -39.938 1 82.38 230 ILE A N 1
ATOM 1886 C CA . ILE A 1 230 ? 7.965 -18.672 -39.562 1 82.38 230 ILE A CA 1
ATOM 1887 C C . ILE A 1 230 ? 7.625 -19 -38.125 1 82.38 230 ILE A C 1
ATOM 1889 O O . ILE A 1 230 ? 7.32 -18.094 -37.312 1 82.38 230 ILE A O 1
ATOM 1893 N N . HIS A 1 231 ? 7.676 -20.297 -37.688 1 85.62 231 HIS A N 1
ATOM 1894 C CA . HIS A 1 231 ? 7.398 -20.703 -36.312 1 85.62 231 HIS A CA 1
ATOM 1895 C C . HIS A 1 231 ? 8.383 -20.047 -35.344 1 85.62 231 HIS A C 1
ATOM 1897 O O . HIS A 1 231 ? 7.996 -19.641 -34.25 1 85.62 231 HIS A O 1
ATOM 1903 N N . ARG A 1 232 ? 9.586 -19.969 -35.719 1 85.94 232 ARG A N 1
ATOM 1904 C CA . ARG A 1 232 ? 10.602 -19.328 -34.875 1 85.94 232 ARG A CA 1
ATOM 1905 C C . ARG A 1 232 ? 10.289 -17.859 -34.656 1 85.94 232 ARG A C 1
ATOM 1907 O O . ARG A 1 232 ? 10.391 -17.359 -33.531 1 85.94 232 ARG A O 1
ATOM 1914 N N . GLN A 1 233 ? 9.914 -17.203 -35.688 1 81.38 233 GLN A N 1
ATOM 1915 C CA . GLN A 1 233 ? 9.57 -15.797 -35.562 1 81.38 233 GLN A CA 1
ATOM 1916 C C . GLN A 1 233 ? 8.344 -15.602 -34.688 1 81.38 233 GLN A C 1
ATOM 1918 O O . GLN A 1 233 ? 8.32 -14.695 -33.844 1 81.38 233 GLN A O 1
ATOM 1923 N N . ASN A 1 234 ? 7.434 -16.469 -34.969 1 78.94 234 ASN A N 1
ATOM 1924 C CA . ASN A 1 234 ? 6.227 -16.406 -34.156 1 78.94 234 ASN A CA 1
ATOM 1925 C C . ASN A 1 234 ? 6.535 -16.656 -32.688 1 78.94 234 ASN A C 1
ATOM 1927 O O . ASN A 1 234 ? 6.02 -15.961 -31.797 1 78.94 234 ASN A O 1
ATOM 1931 N N . LEU A 1 235 ? 7.262 -17.766 -32.469 1 80.94 235 LEU A N 1
ATOM 1932 C CA . LEU A 1 235 ? 7.582 -18.125 -31.078 1 80.94 235 LEU A CA 1
ATOM 1933 C C . LEU A 1 235 ? 8.352 -16.984 -30.406 1 80.94 235 LEU A C 1
ATOM 1935 O O . LEU A 1 235 ? 8.094 -16.672 -29.234 1 80.94 235 LEU A O 1
ATOM 1939 N N . LEU A 1 236 ? 9.234 -16.297 -31.125 1 76.69 236 LEU A N 1
ATOM 1940 C CA . LEU A 1 236 ? 9.977 -15.18 -30.547 1 76.69 236 LEU A CA 1
ATOM 1941 C C . LEU A 1 236 ? 9.039 -14.016 -30.234 1 76.69 236 LEU A C 1
ATOM 1943 O O . LEU A 1 236 ? 9.141 -13.398 -29.172 1 76.69 236 LEU A O 1
ATOM 1947 N N . ARG A 1 237 ? 8.195 -13.844 -31.141 1 72.5 237 ARG A N 1
ATOM 1948 C CA . ARG A 1 237 ? 7.211 -12.789 -30.938 1 72.5 237 ARG A CA 1
ATOM 1949 C C . ARG A 1 237 ? 6.336 -13.078 -29.719 1 72.5 237 ARG A C 1
ATOM 1951 O O . ARG A 1 237 ? 6.125 -12.203 -28.875 1 72.5 237 ARG A O 1
ATOM 1958 N N . LYS A 1 238 ? 5.906 -14.367 -29.688 1 71.19 238 LYS A N 1
ATOM 1959 C CA . LYS A 1 238 ? 5.02 -14.758 -28.594 1 71.19 238 LYS A CA 1
ATOM 1960 C C . LYS A 1 238 ? 5.734 -14.664 -27.25 1 71.19 238 LYS A C 1
ATOM 1962 O O . LYS A 1 238 ? 5.117 -14.328 -26.234 1 71.19 238 LYS A O 1
ATOM 1967 N N . LEU A 1 239 ? 6.93 -15.016 -27.359 1 69.94 239 LEU A N 1
ATOM 1968 C CA . LEU A 1 239 ? 7.711 -15 -26.125 1 69.94 239 LEU A CA 1
ATOM 1969 C C . LEU A 1 239 ? 8.25 -13.602 -25.844 1 69.94 239 LEU A C 1
ATOM 1971 O O . LEU A 1 239 ? 8.844 -13.367 -24.781 1 69.94 239 LEU A O 1
ATOM 1975 N N . GLY A 1 240 ? 8.117 -12.727 -26.781 1 65.12 240 GLY A N 1
ATOM 1976 C CA . GLY A 1 240 ? 8.531 -11.336 -26.609 1 65.12 240 GLY A CA 1
ATOM 1977 C C . GLY A 1 240 ? 10.039 -11.164 -26.609 1 65.12 240 GLY A C 1
ATOM 1978 O O . GLY A 1 240 ? 10.57 -10.328 -25.875 1 65.12 240 GLY A O 1
ATOM 1979 N N . VAL A 1 241 ? 10.648 -12.008 -27.234 1 67.81 241 VAL A N 1
ATOM 1980 C CA . VAL A 1 241 ? 12.102 -11.984 -27.25 1 67.81 241 VAL A CA 1
ATOM 1981 C C . VAL A 1 241 ? 12.602 -11.82 -28.688 1 67.81 241 VAL A C 1
ATOM 1983 O O . VAL A 1 241 ? 11.828 -11.969 -29.641 1 67.81 241 VAL A O 1
ATOM 1986 N N . GLN A 1 242 ? 13.906 -11.398 -28.797 1 69.56 242 GLN A N 1
ATOM 1987 C CA . GLN A 1 242 ? 14.453 -11.07 -30.109 1 69.56 242 GLN A CA 1
ATOM 1988 C C . GLN A 1 242 ? 15.352 -12.188 -30.625 1 69.56 242 GLN A C 1
ATOM 1990 O O . GLN A 1 242 ? 15.703 -12.211 -31.797 1 69.56 242 GLN A O 1
ATOM 1995 N N . ASN A 1 243 ? 15.828 -13.086 -29.781 1 76.12 243 ASN A N 1
ATOM 1996 C CA . ASN A 1 243 ? 16.719 -14.141 -30.234 1 76.12 243 ASN A CA 1
ATOM 1997 C C . ASN A 1 243 ? 16.469 -15.453 -29.5 1 76.12 243 ASN A C 1
ATOM 1999 O O . ASN A 1 243 ? 15.727 -15.477 -28.5 1 76.12 243 ASN A O 1
ATOM 2003 N N . SER A 1 244 ? 17.062 -16.531 -30.062 1 79.44 244 SER A N 1
ATOM 2004 C CA . SER A 1 244 ? 16.781 -17.891 -29.609 1 79.44 244 SER A CA 1
ATOM 2005 C C . SER A 1 244 ? 17.297 -18.109 -28.188 1 79.44 244 SER A C 1
ATOM 2007 O O . SER A 1 244 ? 16.703 -18.875 -27.406 1 79.44 244 SER A O 1
ATOM 2009 N N . ILE A 1 245 ? 18.297 -17.422 -27.859 1 72.31 245 ILE A N 1
ATOM 2010 C CA . ILE A 1 245 ? 18.859 -17.578 -26.516 1 72.31 245 ILE A CA 1
ATOM 2011 C C . ILE A 1 245 ? 17.891 -17.016 -25.469 1 72.31 245 ILE A C 1
ATOM 2013 O O . ILE A 1 245 ? 17.641 -17.641 -24.438 1 72.31 245 ILE A O 1
ATOM 2017 N N . GLU A 1 246 ? 17.438 -15.953 -25.859 1 74.94 246 GLU A N 1
ATOM 2018 C CA . GLU A 1 246 ? 16.453 -15.336 -24.984 1 74.94 246 GLU A CA 1
ATOM 2019 C C . GLU A 1 246 ? 15.156 -16.156 -24.953 1 74.94 246 GLU A C 1
ATOM 2021 O O . GLU A 1 246 ? 14.523 -16.266 -23.906 1 74.94 246 GLU A O 1
ATOM 2026 N N . ALA A 1 247 ? 14.852 -16.719 -26.031 1 76.25 247 ALA A N 1
ATOM 2027 C CA . ALA A 1 247 ? 13.664 -17.562 -26.094 1 76.25 247 ALA A CA 1
ATOM 2028 C C . ALA A 1 247 ? 13.82 -18.797 -25.203 1 76.25 247 ALA A C 1
ATOM 2030 O O . ALA A 1 247 ? 12.883 -19.172 -24.484 1 76.25 247 ALA A O 1
ATOM 2031 N N . ILE A 1 248 ? 15 -19.344 -25.266 1 75.56 248 ILE A N 1
ATOM 2032 C CA . ILE A 1 248 ? 15.281 -20.516 -24.422 1 75.56 248 ILE A CA 1
ATOM 2033 C C . ILE A 1 248 ? 15.203 -20.109 -22.953 1 75.56 248 ILE A C 1
ATOM 2035 O O . ILE A 1 248 ? 14.625 -20.828 -22.141 1 75.56 248 ILE A O 1
ATOM 2039 N N . ARG A 1 249 ? 15.727 -19.031 -22.766 1 68.12 249 ARG A N 1
ATOM 2040 C CA . ARG A 1 249 ? 15.695 -18.547 -21.391 1 68.12 249 ARG A CA 1
ATOM 2041 C C . ARG A 1 249 ? 14.258 -18.375 -20.891 1 68.12 249 ARG A C 1
ATOM 2043 O O . ARG A 1 249 ? 13.898 -18.875 -19.828 1 68.12 249 ARG A O 1
ATOM 2050 N N . ILE A 1 250 ? 13.508 -17.781 -21.781 1 66.62 250 ILE A N 1
ATOM 2051 C CA . ILE A 1 250 ? 12.109 -17.562 -21.453 1 66.62 250 ILE A CA 1
ATOM 2052 C C . ILE A 1 250 ? 11.375 -18.891 -21.375 1 66.62 250 ILE A C 1
ATOM 2054 O O . ILE A 1 250 ? 10.508 -19.094 -20.531 1 66.62 250 ILE A O 1
ATOM 2058 N N . GLY A 1 251 ? 11.75 -19.828 -22.266 1 68.56 251 GLY A N 1
ATOM 2059 C CA . GLY A 1 251 ? 11.18 -21.172 -22.25 1 68.56 251 GLY A CA 1
ATOM 2060 C C . GLY A 1 251 ? 11.414 -21.891 -20.938 1 68.56 251 GLY A C 1
ATOM 2061 O O . GLY A 1 251 ? 10.516 -22.547 -20.422 1 68.56 251 GLY A O 1
ATOM 2062 N N . TYR A 1 252 ? 12.57 -21.734 -20.531 1 64.38 252 TYR A N 1
ATOM 2063 C CA . TYR A 1 252 ? 12.875 -22.344 -19.234 1 64.38 252 TYR A CA 1
ATOM 2064 C C . TYR A 1 252 ? 12.117 -21.656 -18.109 1 64.38 252 TYR A C 1
ATOM 2066 O O . TYR A 1 252 ? 11.539 -22.312 -17.25 1 64.38 252 TYR A O 1
ATOM 2074 N N . GLU A 1 253 ? 12.062 -20.359 -18.328 1 58.38 253 GLU A N 1
ATOM 2075 C CA . GLU A 1 253 ? 11.461 -19.5 -17.312 1 58.38 253 GLU A CA 1
ATOM 2076 C C . GLU A 1 253 ? 9.945 -19.703 -17.234 1 58.38 253 GLU A C 1
ATOM 2078 O O . GLU A 1 253 ? 9.359 -19.609 -16.156 1 58.38 253 GLU A O 1
ATOM 2083 N N . THR A 1 254 ? 9.453 -20.125 -18.391 1 58.19 254 THR A N 1
ATOM 2084 C CA . THR A 1 254 ? 8.008 -20.25 -18.5 1 58.19 254 THR A CA 1
ATOM 2085 C C . THR A 1 254 ? 7.586 -21.719 -18.422 1 58.19 254 THR A C 1
ATOM 2087 O O . THR A 1 254 ? 6.398 -22.031 -18.5 1 58.19 254 THR A O 1
ATOM 2090 N N . GLY A 1 255 ? 8.555 -22.547 -18.375 1 58.5 255 GLY A N 1
ATOM 2091 C CA . GLY A 1 255 ? 8.289 -23.984 -18.25 1 58.5 255 GLY A CA 1
ATOM 2092 C C . GLY A 1 255 ? 7.953 -24.641 -19.578 1 58.5 255 GLY A C 1
ATOM 2093 O O . GLY A 1 255 ? 7.52 -25.781 -19.609 1 58.5 255 GLY A O 1
ATOM 2094 N N . ILE A 1 256 ? 8.07 -23.984 -20.562 1 66 256 ILE A N 1
ATOM 2095 C CA . ILE A 1 256 ? 7.859 -24.578 -21.875 1 66 256 ILE A CA 1
ATOM 2096 C C . ILE A 1 256 ? 8.992 -25.547 -22.188 1 66 256 ILE A C 1
ATOM 2098 O O . ILE A 1 256 ? 8.766 -26.578 -22.828 1 66 256 ILE A O 1
ATOM 2102 N N . LEU A 1 257 ? 10.18 -25.094 -21.578 1 70.25 257 LEU A N 1
ATOM 2103 C CA . LEU A 1 257 ? 11.336 -25.969 -21.703 1 70.25 257 LEU A CA 1
ATOM 2104 C C . LEU A 1 257 ? 11.703 -26.578 -20.359 1 70.25 257 LEU A C 1
ATOM 2106 O O . LEU A 1 257 ? 11.445 -25.969 -19.312 1 70.25 257 LEU A O 1
ATOM 2110 N N . SER A 1 258 ? 11.914 -27.734 -20.188 1 63 258 SER A N 1
ATOM 2111 C CA . SER A 1 258 ? 12.414 -28.422 -19 1 63 258 SER A CA 1
ATOM 2112 C C . SER A 1 258 ? 13.852 -28.891 -19.203 1 63 258 SER A C 1
ATOM 2114 O O . SER A 1 258 ? 14.273 -29.156 -20.328 1 63 258 SER A O 1
ATOM 2116 N N . MET B 1 1 ? 13.867 36.906 -11.57 1 19.41 1 MET B N 1
ATOM 2117 C CA . MET B 1 1 ? 13 35.75 -11.602 1 19.41 1 MET B CA 1
ATOM 2118 C C . MET B 1 1 ? 12.781 35.188 -10.195 1 19.41 1 MET B C 1
ATOM 2120 O O . MET B 1 1 ? 13.711 34.656 -9.578 1 19.41 1 MET B O 1
ATOM 2124 N N . ARG B 1 2 ? 11.906 35.75 -9.383 1 22.23 2 ARG B N 1
ATOM 2125 C CA . ARG B 1 2 ? 11.984 35.781 -7.93 1 22.23 2 ARG B CA 1
ATOM 2126 C C . ARG B 1 2 ? 11.641 34.438 -7.316 1 22.23 2 ARG B C 1
ATOM 2128 O O . ARG B 1 2 ? 10.758 33.75 -7.812 1 22.23 2 ARG B O 1
ATOM 2135 N N . GLU B 1 3 ? 12.477 33.719 -6.676 1 27.03 3 GLU B N 1
ATOM 2136 C CA . GLU B 1 3 ? 12.484 32.438 -5.984 1 27.03 3 GLU B CA 1
ATOM 2137 C C . GLU B 1 3 ? 11.25 32.281 -5.098 1 27.03 3 GLU B C 1
ATOM 2139 O O . GLU B 1 3 ? 10.953 33.156 -4.277 1 27.03 3 GLU B O 1
ATOM 2144 N N . ILE B 1 4 ? 10.156 31.922 -5.551 1 31.44 4 ILE B N 1
ATOM 2145 C CA . ILE B 1 4 ? 8.883 31.719 -4.875 1 31.44 4 ILE B CA 1
ATOM 2146 C C . ILE B 1 4 ? 9.133 31.219 -3.451 1 31.44 4 ILE B C 1
ATOM 2148 O O . ILE B 1 4 ? 9.727 30.156 -3.254 1 31.44 4 ILE B O 1
ATOM 2152 N N . LYS B 1 5 ? 9.312 32.031 -2.531 1 34 5 LYS B N 1
ATOM 2153 C CA . LYS B 1 5 ? 9.562 31.812 -1.109 1 34 5 LYS B CA 1
ATOM 2154 C C . LYS B 1 5 ? 8.484 30.922 -0.487 1 34 5 LYS B C 1
ATOM 2156 O O . LYS B 1 5 ? 7.344 31.359 -0.316 1 34 5 LYS B O 1
ATOM 2161 N N . LEU B 1 6 ? 8.141 29.688 -0.811 1 38 6 LEU B N 1
ATOM 2162 C CA . LEU B 1 6 ? 7.473 28.656 -0.037 1 38 6 LEU B CA 1
ATOM 2163 C C . LEU B 1 6 ? 7.457 29 1.447 1 38 6 LEU B C 1
ATOM 2165 O O . LEU B 1 6 ? 8.508 29.25 2.043 1 38 6 LEU B O 1
ATOM 2169 N N . THR B 1 7 ? 6.473 29.641 1.969 1 41.22 7 THR B N 1
ATOM 2170 C CA . THR B 1 7 ? 6.336 30.125 3.34 1 41.22 7 THR B CA 1
ATOM 2171 C C . THR B 1 7 ? 7.035 29.172 4.312 1 41.22 7 THR B C 1
ATOM 2173 O O . THR B 1 7 ? 7.164 27.984 4.039 1 41.22 7 THR B O 1
ATOM 2176 N N . ASP B 1 8 ? 7.719 29.734 5.312 1 50.03 8 ASP B N 1
ATOM 2177 C CA . ASP B 1 8 ? 8.695 29.469 6.371 1 50.03 8 ASP B CA 1
ATOM 2178 C C . ASP B 1 8 ? 8.188 28.391 7.32 1 50.03 8 ASP B C 1
ATOM 2180 O O . ASP B 1 8 ? 8.812 28.109 8.352 1 50.03 8 ASP B O 1
ATOM 2184 N N . ILE B 1 9 ? 6.824 28 7.129 1 54.12 9 ILE B N 1
ATOM 2185 C CA . ILE B 1 9 ? 6.449 27.078 8.195 1 54.12 9 ILE B CA 1
ATOM 2186 C C . ILE B 1 9 ? 7 25.688 7.887 1 54.12 9 ILE B C 1
ATOM 2188 O O . ILE B 1 9 ? 6.773 25.141 6.801 1 54.12 9 ILE B O 1
ATOM 2192 N N . THR B 1 10 ? 7.754 25.25 8.711 1 61.25 10 THR B N 1
ATOM 2193 C CA . THR B 1 10 ? 8.359 23.938 8.617 1 61.25 10 THR B CA 1
ATOM 2194 C C . THR B 1 10 ? 7.402 22.859 9.141 1 61.25 10 THR B C 1
ATOM 2196 O O . THR B 1 10 ? 6.406 23.188 9.797 1 61.25 10 THR B O 1
ATOM 2199 N N . ARG B 1 11 ? 7.492 21.641 8.703 1 64.31 11 ARG B N 1
ATOM 2200 C CA . ARG B 1 11 ? 6.746 20.5 9.242 1 64.31 11 ARG B CA 1
ATOM 2201 C C . ARG B 1 11 ? 6.789 20.484 10.766 1 64.31 11 ARG B C 1
ATOM 2203 O O . ARG B 1 11 ? 5.781 20.219 11.414 1 64.31 11 ARG B O 1
ATOM 2210 N N . GLU B 1 12 ? 7.941 20.906 11.227 1 64.88 12 GLU B N 1
ATOM 2211 C CA . GLU B 1 12 ? 8.125 20.938 12.68 1 64.88 12 GLU B CA 1
ATOM 2212 C C . GLU B 1 12 ? 7.234 22 13.32 1 64.88 12 GLU B C 1
ATOM 2214 O O . GLU B 1 12 ? 6.695 21.797 14.406 1 64.88 12 GLU B O 1
ATOM 2219 N N . GLU B 1 13 ? 7.09 23.031 12.586 1 65.56 13 GLU B N 1
ATOM 2220 C CA . GLU B 1 13 ? 6.223 24.094 13.086 1 65.56 13 GLU B CA 1
ATOM 2221 C C . GLU B 1 13 ? 4.762 23.656 13.109 1 65.56 13 GLU B C 1
ATOM 2223 O O . GLU B 1 13 ? 4.012 24.016 14.023 1 65.56 13 GLU B O 1
ATOM 2228 N N . LEU B 1 14 ? 4.477 22.828 12.211 1 68.19 14 LEU B N 1
ATOM 2229 C CA . LEU B 1 14 ? 3.113 22.312 12.148 1 68.19 14 LEU B CA 1
ATOM 2230 C C . LEU B 1 14 ? 2.861 21.297 13.258 1 68.19 14 LEU B C 1
ATOM 2232 O O . LEU B 1 14 ? 1.786 21.297 13.859 1 68.19 14 LEU B O 1
ATOM 2236 N N . TRP B 1 15 ? 3.869 20.547 13.523 1 68.75 15 TRP B N 1
ATOM 2237 C CA . TRP B 1 15 ? 3.76 19.609 14.633 1 68.75 15 TRP B CA 1
ATOM 2238 C C . TRP B 1 15 ? 3.658 20.344 15.961 1 68.75 15 TRP B C 1
ATOM 2240 O O . TRP B 1 15 ? 2.916 19.922 16.859 1 68.75 15 TRP B O 1
ATOM 2250 N N . ALA B 1 16 ? 4.352 21.469 15.977 1 66 16 ALA B N 1
ATOM 2251 C CA . ALA B 1 16 ? 4.371 22.266 17.203 1 66 16 ALA B CA 1
ATOM 2252 C C . ALA B 1 16 ? 2.994 22.859 17.484 1 66 16 ALA B C 1
ATOM 2254 O O . ALA B 1 16 ? 2.652 23.109 18.641 1 66 16 ALA B O 1
ATOM 2255 N N . LYS B 1 17 ? 2.254 22.922 16.484 1 67.06 17 LYS B N 1
ATOM 2256 C CA . LYS B 1 17 ? 0.91 23.484 16.641 1 67.06 17 LYS B CA 1
ATOM 2257 C C . LYS B 1 17 ? 0.034 22.562 17.5 1 67.06 17 LYS B C 1
ATOM 2259 O O . LYS B 1 17 ? -0.954 23.016 18.078 1 67.06 17 LYS B O 1
ATOM 2264 N N . GLN B 1 18 ? 0.438 21.391 17.594 1 71.5 18 GLN B N 1
ATOM 2265 C CA . GLN B 1 18 ? -0.327 20.438 18.406 1 71.5 18 GLN B CA 1
ATOM 2266 C C . GLN B 1 18 ? -0.193 20.734 19.891 1 71.5 18 GLN B C 1
ATOM 2268 O O . GLN B 1 18 ? -1.068 20.391 20.688 1 71.5 18 GLN B O 1
ATOM 2273 N N . ARG B 1 19 ? 0.832 21.531 20.328 1 70.56 19 ARG B N 1
ATOM 2274 C CA . ARG B 1 19 ? 1.1 21.859 21.719 1 70.56 19 ARG B CA 1
ATOM 2275 C C . ARG B 1 19 ? 0.952 20.625 22.609 1 70.56 19 ARG B C 1
ATOM 2277 O O . ARG B 1 19 ? 0.162 20.625 23.562 1 70.56 19 ARG B O 1
ATOM 2284 N N . LEU B 1 20 ? 1.685 19.609 22.312 1 79.75 20 LEU B N 1
ATOM 2285 C CA . LEU B 1 20 ? 1.663 18.359 23.062 1 79.75 20 LEU B CA 1
ATOM 2286 C C . LEU B 1 20 ? 2.352 18.531 24.422 1 79.75 20 LEU B C 1
ATOM 2288 O O . LEU B 1 20 ? 3.359 19.234 24.516 1 79.75 20 LEU B O 1
ATOM 2292 N N . SER B 1 21 ? 1.741 18 25.422 1 80 21 SER B N 1
ATOM 2293 C CA . SER B 1 21 ? 2.336 17.969 26.75 1 80 21 SER B CA 1
ATOM 2294 C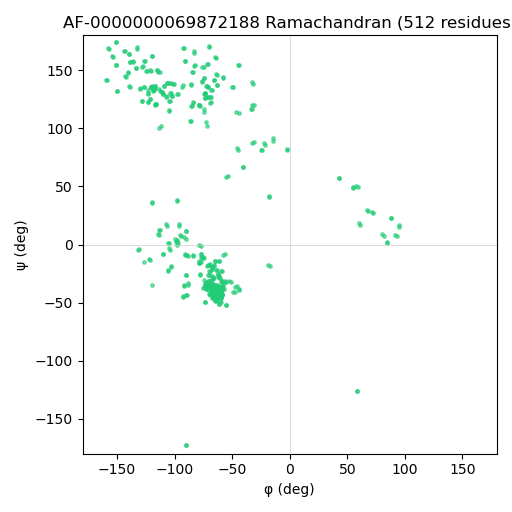 C . SER B 1 21 ? 2.811 16.562 27.109 1 80 21 SER B C 1
ATOM 2296 O O . SER B 1 21 ? 2.139 15.586 26.812 1 80 21 SER B O 1
ATOM 2298 N N . PHE B 1 22 ? 3.959 16.516 27.719 1 82.62 22 PHE B N 1
ATOM 2299 C CA . PHE B 1 22 ? 4.543 15.234 28.125 1 82.62 22 PHE B CA 1
ATOM 2300 C C . PHE B 1 22 ? 3.594 14.469 29.031 1 82.62 22 PHE B C 1
ATOM 2302 O O . PHE B 1 22 ? 3.52 13.242 28.953 1 82.62 22 PHE B O 1
ATOM 2309 N N . THR B 1 23 ? 2.865 15.156 29.797 1 83.5 23 THR B N 1
ATOM 2310 C CA . THR B 1 23 ? 1.99 14.531 30.781 1 83.5 23 THR B CA 1
ATOM 2311 C C . THR B 1 23 ? 0.829 13.812 30.094 1 83.5 23 THR B C 1
ATOM 2313 O O . THR B 1 23 ? 0.19 12.945 30.703 1 83.5 23 THR B O 1
ATOM 2316 N N . ASP B 1 24 ? 0.604 14.156 28.859 1 85.94 24 ASP B N 1
ATOM 2317 C CA . ASP B 1 24 ? -0.534 13.578 28.156 1 85.94 24 ASP B CA 1
ATOM 2318 C C . ASP B 1 24 ? -0.1 12.398 27.297 1 85.94 24 ASP B C 1
ATOM 2320 O O . ASP B 1 24 ? -0.923 11.797 26.609 1 85.94 24 ASP B O 1
ATOM 2324 N N . ILE B 1 25 ? 1.152 12.062 27.391 1 88.81 25 ILE B N 1
ATOM 2325 C CA . ILE B 1 25 ? 1.706 11.008 26.547 1 88.81 25 ILE B CA 1
ATOM 2326 C C . ILE B 1 25 ? 2.084 9.805 27.391 1 88.81 25 ILE B C 1
ATOM 2328 O O . ILE B 1 25 ? 2.674 9.945 28.469 1 88.81 25 ILE B O 1
ATOM 2332 N N . ASP B 1 26 ? 1.693 8.633 26.969 1 90.56 26 ASP B N 1
ATOM 2333 C CA . ASP B 1 26 ? 2.031 7.379 27.641 1 90.56 26 ASP B CA 1
ATOM 2334 C C . ASP B 1 26 ? 2.979 6.539 26.781 1 90.56 26 ASP B C 1
ATOM 2336 O O . ASP B 1 26 ? 2.533 5.77 25.922 1 90.56 26 ASP B O 1
ATOM 2340 N N . TYR B 1 27 ? 4.188 6.543 27.078 1 92.12 27 TYR B N 1
ATOM 2341 C CA . TYR B 1 27 ? 5.18 5.852 26.266 1 92.12 27 TYR B CA 1
ATOM 2342 C C . TYR B 1 27 ? 5.137 4.348 26.516 1 92.12 27 TYR B C 1
ATOM 2344 O O . TYR B 1 27 ? 5.723 3.572 25.75 1 92.12 27 TYR B O 1
ATOM 2352 N N . ALA B 1 28 ? 4.426 3.926 27.531 1 92 28 ALA B N 1
ATOM 2353 C CA . ALA B 1 28 ? 4.199 2.494 27.719 1 92 28 ALA B CA 1
ATOM 2354 C C . ALA B 1 28 ? 3.391 1.917 26.562 1 92 28 ALA B C 1
ATOM 2356 O O . ALA B 1 28 ? 3.627 0.785 26.125 1 92 28 ALA B O 1
ATOM 2357 N N . VAL B 1 29 ? 2.504 2.705 26.125 1 91.81 29 VAL B N 1
ATOM 2358 C CA . VAL B 1 29 ? 1.699 2.307 24.969 1 91.81 29 VAL B CA 1
ATOM 2359 C C . VAL B 1 29 ? 2.594 2.141 23.734 1 91.81 29 VAL B C 1
ATOM 2361 O O . VAL B 1 29 ? 2.449 1.178 22.984 1 91.81 29 VAL B O 1
ATOM 2364 N N . TRP B 1 30 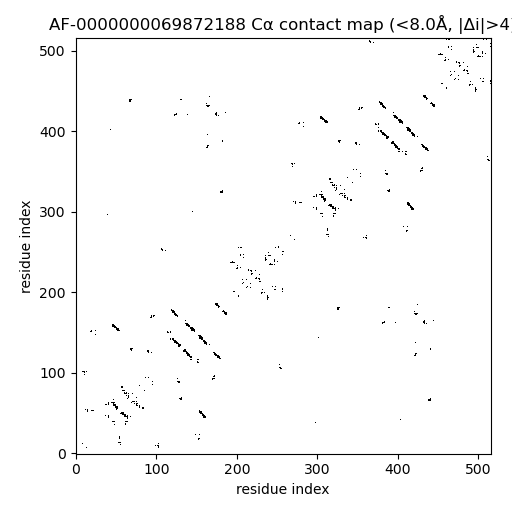? 3.523 2.994 23.578 1 93.38 30 TRP B N 1
ATOM 2365 C CA . TRP B 1 30 ? 4.43 2.928 22.438 1 93.38 30 TRP B CA 1
ATOM 2366 C C . TRP B 1 30 ? 5.281 1.664 22.484 1 93.38 30 TRP B C 1
ATOM 2368 O O . TRP B 1 30 ? 5.492 1.005 21.469 1 93.38 30 TRP B O 1
ATOM 2378 N N . GLU B 1 31 ? 5.746 1.323 23.625 1 93.31 31 GLU B N 1
ATOM 2379 C CA . GLU B 1 31 ? 6.574 0.125 23.75 1 93.31 31 GLU B CA 1
ATOM 2380 C C . GLU B 1 31 ? 5.797 -1.123 23.328 1 93.31 31 GLU B C 1
ATOM 2382 O O . GLU B 1 31 ? 6.34 -2.016 22.688 1 93.31 31 GLU B O 1
ATOM 2387 N N . ARG B 1 32 ? 4.594 -1.147 23.672 1 90.5 32 ARG B N 1
ATOM 2388 C CA . ARG B 1 32 ? 3.738 -2.254 23.266 1 90.5 32 ARG B CA 1
ATOM 2389 C C . ARG B 1 32 ? 3.527 -2.254 21.75 1 90.5 32 ARG B C 1
ATOM 2391 O O . ARG B 1 32 ? 3.641 -3.295 21.109 1 90.5 32 ARG B O 1
ATOM 2398 N N . ASN B 1 33 ? 3.24 -1.072 21.25 1 91.31 33 ASN B N 1
ATOM 2399 C CA . ASN B 1 33 ? 3.055 -0.936 19.812 1 91.31 33 ASN B CA 1
ATOM 2400 C C . ASN B 1 33 ? 4.301 -1.365 19.031 1 91.31 33 ASN B C 1
ATOM 2402 O O . ASN B 1 33 ? 4.203 -2.076 18.031 1 91.31 33 ASN B O 1
ATOM 2406 N N . LYS B 1 34 ? 5.344 -0.938 19.562 1 92.81 34 LYS B N 1
ATOM 2407 C CA . LYS B 1 34 ? 6.613 -1.218 18.906 1 92.81 34 LYS B CA 1
ATOM 2408 C C . LYS B 1 34 ? 6.859 -2.721 18.797 1 92.81 34 LYS B C 1
ATOM 2410 O O . LYS B 1 34 ? 7.262 -3.215 17.734 1 92.81 34 LYS B O 1
ATOM 2415 N N . SER B 1 35 ? 6.59 -3.439 19.859 1 91 35 SER B N 1
ATOM 2416 C CA . SER B 1 35 ? 6.738 -4.891 19.859 1 91 35 SER B CA 1
ATOM 2417 C C . SER B 1 35 ? 5.812 -5.543 18.828 1 91 35 SER B C 1
ATOM 2419 O O . SER B 1 35 ? 6.227 -6.445 18.109 1 91 35 SER B O 1
ATOM 2421 N N . MET B 1 36 ? 4.668 -5.047 18.781 1 89.06 36 MET B N 1
ATOM 2422 C CA . MET B 1 36 ? 3.693 -5.566 17.828 1 89.06 36 MET B CA 1
ATOM 2423 C C . MET B 1 36 ? 4.129 -5.277 16.391 1 89.06 36 MET B C 1
ATOM 2425 O O . MET B 1 36 ? 4.047 -6.152 15.531 1 89.06 36 MET B O 1
ATOM 2429 N N . LEU B 1 37 ? 4.609 -4.09 16.156 1 91.06 37 LEU B N 1
ATOM 2430 C CA . LEU B 1 37 ? 5.043 -3.691 14.82 1 91.06 37 LEU B CA 1
ATOM 2431 C C . LEU B 1 37 ? 6.223 -4.539 14.352 1 91.06 37 LEU B C 1
ATOM 2433 O O . LEU B 1 37 ? 6.312 -4.891 13.172 1 91.06 37 LEU B O 1
ATOM 2437 N N . HIS B 1 38 ? 7.008 -4.867 15.258 1 89.44 38 HIS B N 1
ATOM 2438 C CA . HIS B 1 38 ? 8.148 -5.715 14.93 1 89.44 38 HIS B CA 1
ATOM 2439 C C . HIS B 1 38 ? 7.691 -7.105 14.484 1 89.44 38 HIS B C 1
ATOM 2441 O O . HIS B 1 38 ? 8.188 -7.641 13.492 1 89.44 38 HIS B O 1
ATOM 2447 N N . GLN B 1 39 ? 6.785 -7.598 15.156 1 86.31 39 GLN B N 1
ATOM 2448 C CA . GLN B 1 39 ? 6.25 -8.906 14.805 1 86.31 39 GLN B CA 1
ATOM 2449 C C . GLN B 1 39 ? 5.52 -8.867 13.469 1 86.31 39 GLN B C 1
ATOM 2451 O O . GLN B 1 39 ? 5.668 -9.766 12.648 1 86.31 39 GLN B O 1
ATOM 2456 N N . PHE B 1 40 ? 4.891 -7.809 13.297 1 87 40 PHE B N 1
ATOM 2457 C CA . PHE B 1 40 ? 4.082 -7.676 12.094 1 87 40 PHE B CA 1
ATOM 2458 C C . PHE B 1 40 ? 4.961 -7.473 10.867 1 87 40 PHE B C 1
ATOM 2460 O O . PHE B 1 40 ? 4.617 -7.914 9.766 1 87 40 PHE B O 1
ATOM 2467 N N . SER B 1 41 ? 6 -6.781 11.062 1 86.12 41 SER B N 1
ATOM 2468 C CA . SER B 1 41 ? 6.902 -6.527 9.945 1 86.12 41 SER B CA 1
ATOM 2469 C C . SER B 1 41 ? 7.434 -7.832 9.352 1 86.12 41 SER B C 1
ATOM 2471 O O . SER B 1 41 ? 7.73 -7.902 8.156 1 86.12 41 SER B O 1
ATOM 2473 N N . LYS B 1 42 ? 7.406 -8.836 10.148 1 84.62 42 LYS B N 1
ATOM 2474 C CA . LYS B 1 42 ? 7.855 -10.141 9.672 1 84.62 42 LYS B CA 1
ATOM 2475 C C . LYS B 1 42 ? 6.785 -10.812 8.82 1 84.62 42 LYS B C 1
ATOM 2477 O O . LYS B 1 42 ? 7.102 -11.594 7.918 1 84.62 42 LYS B O 1
ATOM 2482 N N . MET B 1 43 ? 5.602 -10.43 9.078 1 83.12 43 MET B N 1
ATOM 2483 C CA . MET B 1 43 ? 4.473 -11.047 8.383 1 83.12 43 MET B CA 1
ATOM 2484 C C . MET B 1 43 ? 4.152 -10.289 7.094 1 83.12 43 MET B C 1
ATOM 2486 O O . MET B 1 43 ? 3.936 -10.898 6.047 1 83.12 43 MET B O 1
ATOM 2490 N N . ASN B 1 44 ? 4.148 -9.031 7.152 1 85.31 44 ASN B N 1
ATOM 2491 C CA . ASN B 1 44 ? 3.688 -8.203 6.039 1 85.31 44 ASN B CA 1
ATOM 2492 C C . ASN B 1 44 ? 4.828 -7.855 5.086 1 85.31 44 ASN B C 1
ATOM 2494 O O . ASN B 1 44 ? 4.594 -7.547 3.918 1 85.31 44 ASN B O 1
ATOM 2498 N N . ARG B 1 45 ? 6.012 -7.82 5.484 1 86.69 45 ARG B N 1
ATOM 2499 C CA . ARG B 1 45 ? 7.25 -7.648 4.734 1 86.69 45 ARG B CA 1
ATOM 2500 C C . ARG B 1 45 ? 7.27 -6.309 4.008 1 86.69 45 ARG B C 1
ATOM 2502 O O . ARG B 1 45 ? 7.91 -6.172 2.967 1 86.69 45 ARG B O 1
ATOM 2509 N N . ASN B 1 46 ? 6.375 -5.402 4.441 1 90.19 46 ASN B N 1
ATOM 2510 C CA . ASN B 1 46 ? 6.488 -4.031 3.949 1 90.19 46 ASN B CA 1
ATOM 2511 C C . ASN B 1 46 ? 7.348 -3.174 4.875 1 90.19 46 ASN B C 1
ATOM 2513 O O . ASN B 1 46 ? 7.785 -3.639 5.93 1 90.19 46 ASN B O 1
ATOM 2517 N N . CYS B 1 47 ? 7.703 -1.982 4.398 1 94.81 47 CYS B N 1
ATOM 2518 C CA . CYS B 1 47 ? 8.477 -1.047 5.203 1 94.81 47 CYS B CA 1
ATOM 2519 C C . CYS B 1 47 ? 7.566 -0.214 6.098 1 94.81 47 CYS B C 1
ATOM 2521 O O . CYS B 1 47 ? 6.715 0.53 5.605 1 94.81 47 CYS B O 1
ATOM 2523 N N . THR B 1 48 ? 7.766 -0.341 7.395 1 95.69 48 THR B N 1
ATOM 2524 C CA . THR B 1 48 ? 6.973 0.406 8.367 1 95.69 48 THR B CA 1
ATOM 2525 C C . THR B 1 48 ? 7.855 1.357 9.172 1 95.69 48 THR B C 1
ATOM 2527 O O . THR B 1 48 ? 8.961 0.992 9.578 1 95.69 48 THR B O 1
ATOM 2530 N N . PHE B 1 49 ? 7.395 2.557 9.367 1 96.81 49 PHE B N 1
ATOM 2531 C CA . PHE B 1 49 ? 8.086 3.488 10.25 1 96.81 49 PHE B CA 1
ATOM 2532 C C . PHE B 1 49 ? 7.102 4.215 11.156 1 96.81 49 PHE B C 1
ATOM 2534 O O . PHE B 1 49 ? 5.898 4.219 10.891 1 96.81 49 PHE B O 1
ATOM 2541 N N . VAL B 1 50 ? 7.598 4.711 12.281 1 96.88 50 VAL B N 1
ATOM 2542 C CA . VAL B 1 50 ? 6.785 5.484 13.219 1 96.88 50 VAL B CA 1
ATOM 2543 C C . VAL B 1 50 ? 7.504 6.781 13.578 1 96.88 50 VAL B C 1
ATOM 2545 O O . VAL B 1 50 ? 8.719 6.789 13.805 1 96.88 50 VAL B O 1
ATOM 2548 N N . VAL B 1 51 ? 6.758 7.828 13.562 1 94.5 51 VAL B N 1
ATOM 2549 C CA . VAL B 1 51 ? 7.262 9.141 13.945 1 94.5 51 VAL B CA 1
ATOM 2550 C C . VAL B 1 51 ? 6.684 9.547 15.297 1 94.5 51 VAL B C 1
ATOM 2552 O O . VAL B 1 51 ? 5.473 9.445 15.516 1 94.5 51 VAL B O 1
ATOM 2555 N N . ASP B 1 52 ? 7.566 9.891 16.188 1 93.38 52 ASP B N 1
ATOM 2556 C CA . ASP B 1 52 ? 7.184 10.531 17.438 1 93.38 52 ASP B CA 1
ATOM 2557 C C . ASP B 1 52 ? 7.066 12.047 17.266 1 93.38 52 ASP B C 1
ATOM 2559 O O . ASP B 1 52 ? 8.078 12.75 17.203 1 93.38 52 ASP B O 1
ATOM 2563 N N . VAL B 1 53 ? 5.875 12.492 17.25 1 89.31 53 VAL B N 1
ATOM 2564 C CA . VAL B 1 53 ? 5.598 13.891 16.938 1 89.31 53 VAL B CA 1
ATOM 2565 C C . VAL B 1 53 ? 6.027 14.781 18.094 1 89.31 53 VAL B C 1
ATOM 2567 O O . VAL B 1 53 ? 6.492 15.906 17.875 1 89.31 53 VAL B O 1
ATOM 2570 N N . TYR B 1 54 ? 5.879 14.273 19.281 1 87.06 54 TYR B N 1
ATOM 2571 C CA . TYR B 1 54 ? 6.289 15.039 20.453 1 87.06 54 TYR B CA 1
ATOM 2572 C C . TYR B 1 54 ? 7.797 15.234 20.484 1 87.06 54 TYR B C 1
ATOM 2574 O O . TYR B 1 54 ? 8.281 16.344 20.734 1 87.06 54 TYR B O 1
ATOM 2582 N N . LYS B 1 55 ? 8.539 14.227 20.172 1 87.62 55 LYS B N 1
ATOM 2583 C CA . LYS B 1 55 ? 9.992 14.312 20.156 1 87.62 55 LYS B CA 1
ATOM 2584 C C . LYS B 1 55 ? 10.508 14.781 18.797 1 87.62 55 LYS B C 1
ATOM 2586 O O . LYS B 1 55 ? 11.711 15.008 18.625 1 87.62 55 LYS B O 1
ATOM 2591 N N . CYS B 1 56 ? 9.648 14.852 17.766 1 86.69 56 CYS B N 1
ATOM 2592 C CA . CYS B 1 56 ? 9.953 15.328 16.422 1 86.69 56 CYS B CA 1
ATOM 2593 C C . CYS B 1 56 ? 11.07 14.492 15.797 1 86.69 56 CYS B C 1
ATOM 2595 O O . CYS B 1 56 ? 12.047 15.047 15.281 1 86.69 56 CYS B O 1
ATOM 2597 N N . ARG B 1 57 ? 10.891 13.148 15.883 1 88.31 57 ARG B N 1
ATOM 2598 C CA . ARG B 1 57 ? 11.867 12.25 15.289 1 88.31 57 ARG B CA 1
ATOM 2599 C C . ARG B 1 57 ? 11.234 10.914 14.914 1 88.31 57 ARG B C 1
ATOM 2601 O O . ARG B 1 57 ? 10.148 10.586 15.391 1 88.31 57 ARG B O 1
ATOM 2608 N N . TYR B 1 58 ? 11.914 10.219 14.062 1 94.62 58 TYR B N 1
ATOM 2609 C CA . TYR B 1 58 ? 11.531 8.836 13.805 1 94.62 58 TYR B CA 1
ATOM 2610 C C . TYR B 1 58 ? 11.773 7.965 15.031 1 94.62 58 TYR B C 1
ATOM 2612 O O . TYR B 1 58 ? 12.836 8.039 15.648 1 94.62 58 TYR B O 1
ATOM 2620 N N . ALA B 1 59 ? 10.836 7.168 15.391 1 95.25 59 ALA B N 1
ATOM 2621 C CA . ALA B 1 59 ? 10.922 6.324 16.578 1 95.25 59 ALA B CA 1
ATOM 2622 C C . ALA B 1 59 ? 11.172 4.867 16.219 1 95.25 59 ALA B C 1
ATOM 2624 O O . ALA B 1 59 ? 11.641 4.082 17.031 1 95.25 59 ALA B O 1
ATOM 2625 N N . TYR B 1 60 ? 10.828 4.516 15 1 96.06 60 TYR B N 1
ATOM 2626 C CA . TYR B 1 60 ? 10.914 3.123 14.57 1 96.06 60 TYR B CA 1
ATOM 2627 C C . TYR B 1 60 ? 10.961 3.018 13.055 1 96.06 60 TYR B C 1
ATOM 2629 O O . TYR B 1 60 ? 10.305 3.791 12.352 1 96.06 60 TYR B O 1
ATOM 2637 N N . ALA B 1 61 ? 11.711 2.139 12.562 1 96.81 61 ALA B N 1
ATOM 2638 C CA . ALA B 1 61 ? 11.656 1.644 11.188 1 96.81 61 ALA B CA 1
ATOM 2639 C C . ALA B 1 61 ? 11.859 0.131 11.141 1 96.81 61 ALA B C 1
ATOM 2641 O O . ALA B 1 61 ? 12.711 -0.411 11.852 1 96.81 61 ALA B O 1
ATOM 2642 N N . SER B 1 62 ? 11.102 -0.525 10.391 1 95.19 62 SER B N 1
ATOM 2643 C CA . SER B 1 62 ? 11.219 -1.976 10.281 1 95.19 62 SER B CA 1
ATOM 2644 C C . SER B 1 62 ? 12.477 -2.373 9.516 1 95.19 62 SER B C 1
ATOM 2646 O O . SER B 1 62 ? 12.969 -1.61 8.68 1 95.19 62 SER B O 1
ATOM 2648 N N . PRO B 1 63 ? 12.984 -3.596 9.75 1 93.69 63 PRO B N 1
ATOM 2649 C CA . PRO B 1 63 ? 14.172 -4.082 9.039 1 93.69 63 PRO B CA 1
ATOM 2650 C C . PRO B 1 63 ? 13.93 -4.254 7.539 1 93.69 63 PRO B C 1
ATOM 2652 O O . PRO B 1 63 ? 14.883 -4.379 6.766 1 93.69 63 PRO B O 1
ATOM 2655 N N . ASN B 1 64 ? 12.719 -4.238 7.18 1 93.69 64 ASN B N 1
ATOM 2656 C CA . ASN B 1 64 ? 12.367 -4.426 5.773 1 93.69 64 ASN B CA 1
ATOM 2657 C C . ASN B 1 64 ? 12.922 -3.299 4.906 1 93.69 64 ASN B C 1
ATOM 2659 O O . ASN B 1 64 ? 13.055 -3.455 3.691 1 93.69 64 ASN B O 1
ATOM 2663 N N . PHE B 1 65 ? 13.227 -2.115 5.473 1 96.25 65 PHE B N 1
ATOM 2664 C CA . PHE B 1 65 ? 13.891 -1.04 4.746 1 96.25 65 PHE B CA 1
ATOM 2665 C C . PHE B 1 65 ? 15.234 -1.508 4.195 1 96.25 65 PHE B C 1
ATOM 2667 O O . PHE B 1 65 ? 15.648 -1.085 3.115 1 96.25 65 PHE B O 1
ATOM 2674 N N . VAL B 1 66 ? 15.898 -2.348 4.953 1 94.69 66 VAL B N 1
ATOM 2675 C CA . VAL B 1 66 ? 17.188 -2.891 4.539 1 94.69 66 VAL B CA 1
ATOM 2676 C C . VAL B 1 66 ? 16.984 -3.93 3.439 1 94.69 66 VAL B C 1
ATOM 2678 O O . VAL B 1 66 ? 17.578 -3.826 2.361 1 94.69 66 VAL B O 1
ATOM 2681 N N . ASP B 1 67 ? 16.109 -4.844 3.613 1 90.25 67 ASP B N 1
ATOM 2682 C CA . ASP B 1 67 ? 15.906 -5.977 2.719 1 90.25 67 ASP B CA 1
ATOM 2683 C C . ASP B 1 67 ? 15.336 -5.523 1.376 1 90.25 67 ASP B C 1
ATOM 2685 O O . ASP B 1 67 ? 15.805 -5.961 0.32 1 90.25 67 ASP B O 1
ATOM 2689 N N . LEU B 1 68 ? 14.43 -4.621 1.421 1 92.12 68 LEU B N 1
ATOM 2690 C CA . LEU B 1 68 ? 13.664 -4.277 0.226 1 92.12 68 LEU B CA 1
ATOM 2691 C C . LEU B 1 68 ? 14.32 -3.127 -0.527 1 92.12 68 LEU B C 1
ATOM 2693 O O . LEU B 1 68 ? 14.305 -3.094 -1.76 1 92.12 68 LEU B O 1
ATOM 2697 N N . LEU B 1 69 ? 14.898 -2.209 0.242 1 94.25 69 LEU B N 1
ATOM 2698 C CA . LEU B 1 69 ? 15.305 -0.971 -0.413 1 94.25 69 LEU B CA 1
ATOM 2699 C C . LEU B 1 69 ? 16.812 -0.737 -0.247 1 94.25 69 LEU B C 1
ATOM 2701 O O . LEU B 1 69 ? 17.359 0.195 -0.833 1 94.25 69 LEU B O 1
ATOM 2705 N N . GLY B 1 70 ? 17.422 -1.467 0.615 1 94.19 70 GLY B N 1
ATOM 2706 C CA . GLY B 1 70 ? 18.875 -1.404 0.71 1 94.19 70 GLY B CA 1
ATOM 2707 C C . GLY B 1 70 ? 19.375 -0.328 1.659 1 94.19 70 GLY B C 1
ATOM 2708 O O . GLY B 1 70 ? 20.5 0.151 1.533 1 94.19 70 GLY B O 1
ATOM 2709 N N . TYR B 1 71 ? 18.594 0.097 2.59 1 96.5 71 TYR B N 1
ATOM 2710 C CA . TYR B 1 71 ? 19.062 1.03 3.609 1 96.5 71 TYR B CA 1
ATOM 2711 C C . TYR B 1 71 ? 20.141 0.393 4.477 1 96.5 71 TYR B C 1
ATOM 2713 O O . TYR B 1 71 ? 20.281 -0.832 4.492 1 96.5 71 TYR B O 1
ATOM 2721 N N . ASP B 1 72 ? 20.859 1.239 5.129 1 96.62 72 ASP B N 1
ATOM 2722 C CA . ASP B 1 72 ? 21.906 0.763 6.027 1 96.62 72 ASP B CA 1
ATOM 2723 C C . ASP B 1 72 ? 21.312 0.116 7.273 1 96.62 72 ASP B C 1
ATOM 2725 O O . ASP B 1 72 ? 20.531 0.745 7.992 1 96.62 72 ASP B O 1
ATOM 2729 N N . ALA B 1 73 ? 21.734 -1.088 7.539 1 96.56 73 ALA B N 1
ATOM 2730 C CA . ALA B 1 73 ? 21.141 -1.874 8.625 1 96.56 73 ALA B CA 1
ATOM 2731 C C . ALA B 1 73 ? 21.391 -1.208 9.977 1 96.56 73 ALA B C 1
ATOM 2733 O O . ALA B 1 73 ? 20.484 -1.158 10.812 1 96.56 73 ALA B O 1
ATOM 2734 N N . HIS B 1 74 ? 22.5 -0.709 10.211 1 97 74 HIS B N 1
ATOM 2735 C CA . HIS B 1 74 ? 22.844 -0.073 11.477 1 97 74 HIS B CA 1
ATOM 2736 C C . HIS B 1 74 ? 22.031 1.203 11.688 1 97 74 HIS B C 1
ATOM 2738 O O . HIS B 1 74 ? 21.547 1.462 12.789 1 97 74 HIS B O 1
ATOM 2744 N N . LYS B 1 75 ? 21.922 2.008 10.648 1 96.44 75 LYS B N 1
ATOM 2745 C CA . LYS B 1 75 ? 21.172 3.26 10.75 1 96.44 75 LYS B CA 1
ATOM 2746 C C . LYS B 1 75 ? 19.688 3 10.969 1 96.44 75 LYS B C 1
ATOM 2748 O O . LYS B 1 75 ? 19.031 3.736 11.703 1 96.44 75 LYS B O 1
ATOM 2753 N N . ILE B 1 76 ? 19.156 1.936 10.367 1 96.75 76 ILE B N 1
ATOM 2754 C CA . ILE B 1 76 ? 17.75 1.561 10.586 1 96.75 76 ILE B CA 1
ATOM 2755 C C . ILE B 1 76 ? 17.562 1.107 12.031 1 96.75 76 ILE B C 1
ATOM 2757 O O . ILE B 1 76 ? 16.609 1.507 12.688 1 96.75 76 ILE B O 1
ATOM 2761 N N . ALA B 1 77 ? 18.516 0.361 12.578 1 94.75 77 ALA B N 1
ATOM 2762 C CA . ALA B 1 77 ? 18.422 -0.166 13.938 1 94.75 77 ALA B CA 1
ATOM 2763 C C . ALA B 1 77 ? 18.547 0.952 14.969 1 94.75 77 ALA B C 1
ATOM 2765 O O . ALA B 1 77 ? 18.062 0.824 16.094 1 94.75 77 ALA B O 1
ATOM 2766 N N . THR B 1 78 ? 19.188 2.086 14.555 1 95.06 78 THR B N 1
ATOM 2767 C CA . THR B 1 78 ? 19.375 3.219 15.453 1 95.06 78 THR B CA 1
ATOM 2768 C C . THR B 1 78 ? 18.703 4.469 14.906 1 95.06 78 THR B C 1
ATOM 2770 O O . THR B 1 78 ? 19.234 5.574 15.023 1 95.06 78 THR B O 1
ATOM 2773 N N . LEU B 1 79 ? 17.625 4.254 14.328 1 93.75 79 LEU B N 1
ATOM 2774 C CA . LEU B 1 79 ? 16.969 5.305 13.562 1 93.75 79 LEU B CA 1
ATOM 2775 C C . LEU B 1 79 ? 16.719 6.539 14.422 1 93.75 79 LEU B C 1
ATOM 2777 O O . LEU B 1 79 ? 16.781 7.668 13.93 1 93.75 79 LEU B O 1
ATOM 2781 N N . GLU B 1 80 ? 16.484 6.387 15.711 1 91.19 80 GLU B N 1
ATOM 2782 C CA . GLU B 1 80 ? 16.156 7.488 16.609 1 91.19 80 GLU B CA 1
ATOM 2783 C C . GLU B 1 80 ? 17.297 8.5 16.672 1 91.19 80 GLU B C 1
ATOM 2785 O O . GLU B 1 80 ? 17.094 9.656 17.047 1 91.19 80 GLU B O 1
ATOM 2790 N N . ARG B 1 81 ? 18.438 8.133 16.203 1 88.69 81 ARG B N 1
ATOM 2791 C CA . ARG B 1 81 ? 19.609 8.992 16.266 1 88.69 81 ARG B CA 1
ATOM 2792 C C . ARG B 1 81 ? 20.047 9.422 14.867 1 88.69 81 ARG B C 1
ATOM 2794 O O . ARG B 1 81 ? 21.125 9.984 14.695 1 88.69 81 ARG B O 1
ATOM 2801 N N . GLN B 1 82 ? 19.234 9.109 13.906 1 87.12 82 GLN B N 1
ATOM 2802 C CA . GLN B 1 82 ? 19.703 9.273 12.539 1 87.12 82 GLN B CA 1
ATOM 2803 C C . GLN B 1 82 ? 18.938 10.383 11.82 1 87.12 82 GLN B C 1
ATOM 2805 O O . GLN B 1 82 ? 18.969 10.469 10.586 1 87.12 82 GLN B O 1
ATOM 2810 N N . GLY B 1 83 ? 18.188 11.18 12.523 1 86.69 83 GLY B N 1
ATOM 2811 C CA . GLY B 1 83 ? 17.469 12.312 11.93 1 86.69 83 GLY B CA 1
ATOM 2812 C C . GLY B 1 83 ? 16.516 11.898 10.828 1 86.69 83 GLY B C 1
ATOM 2813 O O . GLY B 1 83 ? 15.688 11.008 11.023 1 86.69 83 GLY B O 1
ATOM 2814 N N . ASP B 1 84 ? 16.703 12.523 9.711 1 86.81 84 ASP B N 1
ATOM 2815 C CA . ASP B 1 84 ? 15.797 12.305 8.594 1 86.81 84 ASP B CA 1
ATOM 2816 C C . ASP B 1 84 ? 16.375 11.289 7.605 1 86.81 84 ASP B C 1
ATOM 2818 O O . ASP B 1 84 ? 16.203 11.438 6.395 1 86.81 84 ASP B O 1
ATOM 2822 N N . TYR B 1 85 ? 17.047 10.258 8.141 1 94.44 85 TYR B N 1
ATOM 2823 C CA . TYR B 1 85 ? 17.75 9.289 7.312 1 94.44 85 TYR B CA 1
ATOM 2824 C C . TYR B 1 85 ? 16.797 8.609 6.336 1 94.44 85 TYR B C 1
ATOM 2826 O O . TYR B 1 85 ? 17.156 8.367 5.18 1 94.44 85 TYR B O 1
ATOM 2834 N N . LEU B 1 86 ? 15.617 8.312 6.734 1 95.31 86 LEU B N 1
ATOM 2835 C CA . LEU B 1 86 ? 14.672 7.602 5.879 1 95.31 86 LEU B CA 1
ATOM 2836 C C . LEU B 1 86 ? 14.352 8.414 4.629 1 95.31 86 LEU B C 1
ATOM 2838 O O . LEU B 1 86 ? 14.086 7.844 3.566 1 95.31 86 LEU B O 1
ATOM 2842 N N . GLU B 1 87 ? 14.461 9.688 4.715 1 94.12 87 GLU B N 1
ATOM 2843 C CA . GLU B 1 87 ? 14.07 10.562 3.613 1 94.12 87 GLU B CA 1
ATOM 2844 C C . GLU B 1 87 ? 15.25 10.836 2.684 1 94.12 87 GLU B C 1
ATOM 2846 O O . GLU B 1 87 ? 15.078 11.406 1.603 1 94.12 87 GLU B O 1
ATOM 2851 N N . SER B 1 88 ? 16.406 10.438 3.051 1 93.19 88 SER B N 1
ATOM 2852 C CA . SER B 1 88 ? 17.625 10.758 2.324 1 93.19 88 SER B CA 1
ATOM 2853 C C . SER B 1 88 ? 17.641 10.102 0.945 1 93.19 88 SER B C 1
ATOM 2855 O O . SER B 1 88 ? 18.375 10.539 0.055 1 93.19 88 SER B O 1
ATOM 2857 N N . ARG B 1 89 ? 16.781 9.086 0.781 1 96.19 89 ARG B N 1
ATOM 2858 C CA . ARG B 1 89 ? 16.828 8.352 -0.475 1 96.19 89 ARG B CA 1
ATOM 2859 C C . ARG B 1 89 ? 15.648 8.719 -1.368 1 96.19 89 ARG B C 1
ATOM 2861 O O . ARG B 1 89 ? 15.508 8.18 -2.469 1 96.19 89 ARG B O 1
ATOM 2868 N N . ILE B 1 90 ? 14.852 9.602 -0.882 1 96.94 90 ILE B N 1
ATOM 2869 C CA . ILE B 1 90 ? 13.742 10.102 -1.692 1 96.94 90 ILE B CA 1
ATOM 2870 C C . ILE B 1 90 ? 14.281 10.992 -2.811 1 96.94 90 ILE B C 1
ATOM 2872 O O . ILE B 1 90 ? 15.188 11.797 -2.59 1 96.94 90 ILE B O 1
ATOM 2876 N N . HIS B 1 91 ? 13.773 10.812 -4.016 1 95.94 91 HIS B N 1
ATOM 2877 C CA . HIS B 1 91 ? 14.141 11.703 -5.105 1 95.94 91 HIS B CA 1
ATOM 2878 C C . HIS B 1 91 ? 14 13.164 -4.695 1 95.94 91 HIS B C 1
ATOM 2880 O O . HIS B 1 91 ? 12.984 13.555 -4.113 1 95.94 91 HIS B O 1
ATOM 2886 N N . PRO B 1 92 ? 14.953 13.953 -5.02 1 91.12 92 PRO B N 1
ATOM 2887 C CA . PRO B 1 92 ? 14.945 15.336 -4.527 1 91.12 92 PRO B CA 1
ATOM 2888 C C . PRO B 1 92 ? 13.711 16.109 -4.969 1 91.12 92 PRO B C 1
ATOM 2890 O O . PRO B 1 92 ? 13.109 16.844 -4.172 1 91.12 92 PRO B O 1
ATOM 2893 N N . ASP B 1 93 ? 13.266 15.914 -6.188 1 89.88 93 ASP B N 1
ATOM 2894 C CA . ASP B 1 93 ? 12.07 16.594 -6.672 1 89.88 93 ASP B CA 1
ATOM 2895 C C . ASP B 1 93 ? 10.828 16.109 -5.918 1 89.88 93 ASP B C 1
ATOM 2897 O O . ASP B 1 93 ? 9.945 16.906 -5.602 1 89.88 93 ASP B O 1
ATOM 2901 N N . ASP B 1 94 ? 10.758 14.82 -5.688 1 93.75 94 ASP B N 1
ATOM 2902 C CA . ASP B 1 94 ? 9.617 14.258 -4.977 1 93.75 94 ASP B CA 1
ATOM 2903 C C . ASP B 1 94 ? 9.602 14.719 -3.518 1 93.75 94 ASP B C 1
ATOM 2905 O O . ASP B 1 94 ? 8.531 14.953 -2.949 1 93.75 94 ASP B O 1
ATOM 2909 N N . ARG B 1 95 ? 10.773 14.859 -2.953 1 91.06 95 ARG B N 1
ATOM 2910 C CA . ARG B 1 95 ? 10.875 15.305 -1.567 1 91.06 95 ARG B CA 1
ATOM 2911 C C . ARG B 1 95 ? 10.305 16.703 -1.398 1 91.06 95 ARG B C 1
ATOM 2913 O O . ARG B 1 95 ? 9.586 16.969 -0.431 1 91.06 95 ARG B O 1
ATOM 2920 N N . GLU B 1 96 ? 10.594 17.531 -2.297 1 84.75 96 GLU B N 1
ATOM 2921 C CA . GLU B 1 96 ? 10.062 18.891 -2.262 1 84.75 96 GLU B CA 1
ATOM 2922 C C . GLU B 1 96 ? 8.547 18.891 -2.389 1 84.75 96 GLU B C 1
ATOM 2924 O O . GLU B 1 96 ? 7.855 19.578 -1.637 1 84.75 96 GLU B O 1
ATOM 2929 N N . GLN B 1 97 ? 8.062 18.141 -3.305 1 87.69 97 GLN B N 1
ATOM 2930 C CA . GLN B 1 97 ? 6.617 18.031 -3.502 1 87.69 97 GLN B CA 1
ATOM 2931 C C . GLN B 1 97 ? 5.93 17.453 -2.27 1 87.69 97 GLN B C 1
ATOM 2933 O O . GLN B 1 97 ? 4.852 17.906 -1.884 1 87.69 97 GLN B O 1
ATOM 2938 N N . LEU B 1 98 ? 6.559 16.469 -1.664 1 91.62 98 LEU B N 1
ATOM 2939 C CA . LEU B 1 98 ? 6.023 15.852 -0.458 1 91.62 98 LEU B CA 1
ATOM 2940 C C . LEU B 1 98 ? 5.914 16.875 0.673 1 91.62 98 LEU B C 1
ATOM 2942 O O . LEU B 1 98 ? 4.914 16.891 1.395 1 91.62 98 LEU B O 1
ATOM 2946 N N . LEU B 1 99 ? 6.906 17.641 0.807 1 83.56 99 LEU B N 1
ATOM 2947 C CA . LEU B 1 99 ? 6.902 18.656 1.848 1 83.56 99 LEU B CA 1
ATOM 2948 C C . LEU B 1 99 ? 5.738 19.625 1.654 1 83.56 99 LEU B C 1
ATOM 2950 O O . LEU B 1 99 ? 5.02 19.938 2.607 1 83.56 99 LEU B O 1
ATOM 2954 N N . ILE B 1 100 ? 5.559 20.031 0.44 1 81.69 100 ILE B N 1
ATOM 2955 C CA . ILE B 1 100 ? 4.473 20.953 0.113 1 81.69 100 ILE B CA 1
ATOM 2956 C C . ILE B 1 100 ? 3.129 20.297 0.424 1 81.69 100 ILE B C 1
ATOM 2958 O O . ILE B 1 100 ? 2.26 20.906 1.043 1 81.69 100 ILE B O 1
ATOM 2962 N N . LEU B 1 101 ? 2.955 19.062 0.064 1 88.25 101 LEU B N 1
ATOM 2963 C CA . LEU B 1 101 ? 1.72 18.328 0.305 1 88.25 101 LEU B CA 1
ATOM 2964 C C . LEU B 1 101 ? 1.466 18.172 1.8 1 88.25 101 LEU B C 1
ATOM 2966 O O . LEU B 1 101 ? 0.33 18.297 2.26 1 88.25 101 LEU B O 1
ATOM 2970 N N . GLN B 1 102 ? 2.521 17.844 2.502 1 86.38 102 GLN B N 1
ATOM 2971 C CA . 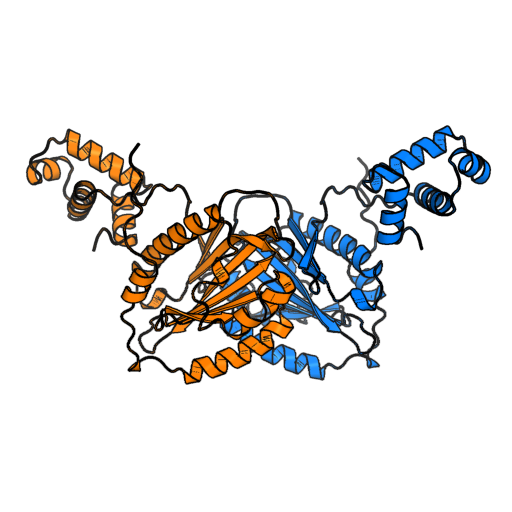GLN B 1 102 ? 2.391 17.641 3.941 1 86.38 102 GLN B CA 1
ATOM 2972 C C . GLN B 1 102 ? 1.939 18.922 4.641 1 86.38 102 GLN B C 1
ATOM 2974 O O . GLN B 1 102 ? 1.102 18.875 5.543 1 86.38 102 GLN B O 1
ATOM 2979 N N . ILE B 1 103 ? 2.451 20.031 4.242 1 78.06 103 ILE B N 1
ATOM 2980 C CA . ILE B 1 103 ? 2.051 21.312 4.801 1 78.06 103 ILE B CA 1
ATOM 2981 C C . ILE B 1 103 ? 0.586 21.594 4.469 1 78.06 103 ILE B C 1
ATOM 2983 O O . ILE B 1 103 ? -0.206 21.922 5.355 1 78.06 103 ILE B O 1
ATOM 2987 N N . LYS B 1 104 ? 0.256 21.406 3.211 1 81.94 104 LYS B N 1
ATOM 2988 C CA . LYS B 1 104 ? -1.116 21.641 2.764 1 81.94 104 LYS B CA 1
ATOM 2989 C C . LYS B 1 104 ? -2.094 20.734 3.518 1 81.94 104 LYS B C 1
ATOM 2991 O O . LYS B 1 104 ? -3.15 21.203 3.957 1 81.94 104 LYS B O 1
ATOM 2996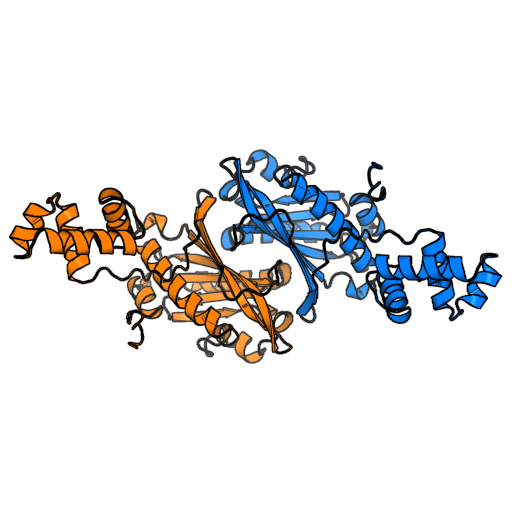 N N . LEU B 1 105 ? -1.753 19.562 3.689 1 87.88 105 LEU B N 1
ATOM 2997 C CA . LEU B 1 105 ? -2.641 18.594 4.332 1 87.88 105 LEU B CA 1
ATOM 2998 C C . LEU B 1 105 ? -2.736 18.859 5.832 1 87.88 105 LEU B C 1
ATOM 3000 O O . LEU B 1 105 ? -3.785 18.641 6.438 1 87.88 105 LEU B O 1
ATOM 3004 N N . SER B 1 106 ? -1.646 19.297 6.395 1 83.81 106 SER B N 1
ATOM 3005 C CA . SER B 1 106 ? -1.707 19.703 7.793 1 83.81 106 SER B CA 1
ATOM 3006 C C . SER B 1 106 ? -2.678 20.859 7.992 1 83.81 106 SER B C 1
ATOM 3008 O O . SER B 1 106 ? -3.441 20.875 8.961 1 83.81 106 SER B O 1
ATOM 3010 N N . GLN B 1 107 ? -2.58 21.734 7.09 1 76.69 107 GLN B N 1
ATOM 3011 C CA . GLN B 1 107 ? -3.512 22.859 7.145 1 76.69 107 GLN B CA 1
ATOM 3012 C C . GLN B 1 107 ? -4.957 22.375 7.027 1 76.69 107 GLN B C 1
ATOM 3014 O O . GLN B 1 107 ? -5.832 22.844 7.758 1 76.69 107 GLN B O 1
ATOM 3019 N N . PHE B 1 108 ? -5.211 21.562 6.176 1 82.88 108 PHE B N 1
ATOM 3020 C CA . PHE B 1 108 ? -6.527 20.953 6.031 1 82.88 108 PHE B CA 1
ATOM 3021 C C . PHE B 1 108 ? -6.965 20.297 7.332 1 82.88 108 PHE B C 1
ATOM 3023 O O . PHE B 1 108 ? -8.07 20.547 7.816 1 82.88 108 PHE B O 1
ATOM 3030 N N . ILE B 1 109 ? -6.141 19.438 7.934 1 86.69 109 ILE B N 1
ATOM 3031 C CA . ILE B 1 109 ? -6.465 18.688 9.141 1 86.69 109 ILE B CA 1
ATOM 3032 C C . ILE B 1 109 ? -6.789 19.656 10.281 1 86.69 109 ILE B C 1
ATOM 3034 O O . ILE B 1 109 ? -7.762 19.469 11.016 1 86.69 109 ILE B O 1
ATOM 3038 N N . TYR B 1 110 ? -6.016 20.719 10.367 1 78.69 110 TYR B N 1
ATOM 3039 C CA . TYR B 1 110 ? -6.195 21.641 11.477 1 78.69 110 TYR B CA 1
ATOM 3040 C C . TYR B 1 110 ? -7.395 22.562 11.242 1 78.69 110 TYR B C 1
ATOM 3042 O O . TYR B 1 110 ? -7.832 23.266 12.156 1 78.69 110 TYR B O 1
ATOM 3050 N N . SER B 1 111 ? -7.863 22.578 10.023 1 78 111 SER B N 1
ATOM 3051 C CA . SER B 1 111 ? -9.094 23.297 9.742 1 78 111 SER B CA 1
ATOM 3052 C C . SER B 1 111 ? -10.32 22.516 10.203 1 78 111 SER B C 1
ATOM 3054 O O . SER 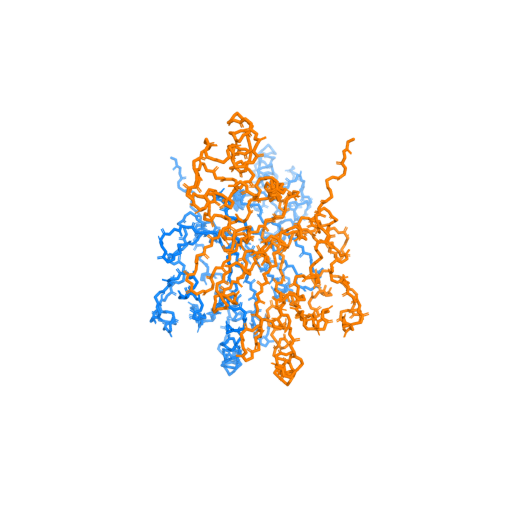B 1 111 ? -11.414 23.078 10.305 1 78 111 SER B O 1
ATOM 3056 N N . LEU B 1 112 ? -10.117 21.281 10.617 1 81.94 112 LEU B N 1
ATOM 3057 C CA . LEU B 1 112 ? -11.203 20.406 11.039 1 81.94 112 LEU B CA 1
ATOM 3058 C C . LEU B 1 112 ? -11.445 20.531 12.539 1 81.94 112 LEU B C 1
ATOM 3060 O O . LEU B 1 112 ? -10.547 20.922 13.289 1 81.94 112 LEU B O 1
ATOM 3064 N N . PRO B 1 113 ? -12.68 20.156 12.953 1 86.38 113 PRO B N 1
ATOM 3065 C CA . PRO B 1 113 ? -12.867 19.969 14.391 1 86.38 113 PRO B CA 1
ATOM 3066 C C . PRO B 1 113 ? -11.922 18.938 14.984 1 86.38 113 PRO B C 1
ATOM 3068 O O . PRO B 1 113 ? -11.625 17.922 14.336 1 86.38 113 PRO B O 1
ATOM 3071 N N . PRO B 1 114 ? -11.469 19.172 16.219 1 84.62 114 PRO B N 1
ATOM 3072 C CA . PRO B 1 114 ? -10.484 18.281 16.828 1 84.62 114 PRO B CA 1
ATOM 3073 C C . PRO B 1 114 ? -10.906 16.812 16.797 1 84.62 114 PRO B C 1
ATOM 3075 O O . PRO B 1 114 ? -10.07 15.93 16.578 1 84.62 114 PRO B O 1
ATOM 3078 N N . GLU B 1 115 ? -12.172 16.531 16.859 1 89.38 115 GLU B N 1
ATOM 3079 C CA . GLU B 1 115 ? -12.672 15.164 16.953 1 89.38 115 GLU B CA 1
ATOM 3080 C C . GLU B 1 115 ? -12.562 14.445 15.617 1 89.38 115 GLU B C 1
ATOM 3082 O O . GLU B 1 115 ? -12.688 13.219 15.562 1 89.38 115 GLU B O 1
ATOM 3087 N N . GLN B 1 116 ? -12.266 15.188 14.539 1 90.5 116 GLN B N 1
ATOM 3088 C CA . GLN B 1 116 ? -12.227 14.586 13.211 1 90.5 116 GLN B CA 1
ATOM 3089 C C . GLN B 1 116 ? -10.797 14.508 12.688 1 90.5 116 GLN B C 1
ATOM 3091 O O . GLN B 1 116 ? -10.531 13.828 11.695 1 90.5 116 GLN B O 1
ATOM 3096 N N . ARG B 1 117 ? -9.875 15.07 13.328 1 88.62 117 ARG B N 1
ATOM 3097 C CA . ARG B 1 117 ? -8.539 15.305 12.797 1 88.62 117 ARG B CA 1
ATOM 3098 C C . ARG B 1 117 ? -7.781 13.992 12.625 1 88.62 117 ARG B C 1
ATOM 3100 O O . ARG B 1 117 ? -7.012 13.836 11.672 1 88.62 117 ARG B O 1
ATOM 3107 N N . ASN B 1 118 ? -8.023 13.07 13.516 1 93.12 118 ASN B N 1
ATOM 3108 C CA . ASN B 1 118 ? -7.266 11.82 13.484 1 93.12 118 ASN B CA 1
ATOM 3109 C C . ASN B 1 118 ? -7.957 10.766 12.625 1 93.12 118 ASN B C 1
ATOM 3111 O O . ASN B 1 118 ? -7.539 9.609 12.602 1 93.12 118 ASN B O 1
ATOM 3115 N N . ASP B 1 119 ? -8.977 11.18 11.852 1 92.44 119 ASP B N 1
ATOM 3116 C CA . ASP B 1 119 ? -9.766 10.242 11.055 1 92.44 119 ASP B CA 1
ATOM 3117 C C . ASP B 1 119 ? -9.258 10.18 9.617 1 92.44 119 ASP B C 1
ATOM 3119 O O . ASP B 1 119 ? -9.953 9.672 8.734 1 92.44 119 ASP B O 1
ATOM 3123 N N . TYR B 1 120 ? -8.07 10.672 9.391 1 93.38 120 TYR B N 1
ATOM 3124 C CA . TYR B 1 120 ? -7.617 10.75 8.008 1 93.38 120 TYR B CA 1
ATOM 3125 C C . TYR B 1 120 ? -6.293 10.008 7.824 1 93.38 120 TYR B C 1
ATOM 3127 O O . TYR B 1 120 ? -5.5 9.906 8.758 1 93.38 120 TYR B O 1
ATOM 3135 N N . SER B 1 121 ? -6.156 9.484 6.621 1 96.25 121 SER B N 1
ATOM 3136 C CA . SER B 1 121 ? -4.914 8.883 6.148 1 96.25 121 SER B CA 1
ATOM 3137 C C . SER B 1 121 ? -4.469 9.5 4.828 1 96.25 121 SER B C 1
ATOM 3139 O O . SER B 1 121 ? -5.297 9.82 3.973 1 96.25 121 SER B O 1
ATOM 3141 N N . ASN B 1 122 ? -3.203 9.781 4.777 1 95.69 122 ASN B N 1
ATOM 3142 C CA . ASN B 1 122 ? -2.605 10.258 3.535 1 95.69 122 ASN B CA 1
ATOM 3143 C C . ASN B 1 122 ? -1.835 9.148 2.824 1 95.69 122 ASN B C 1
ATOM 3145 O O . ASN B 1 122 ? -0.974 8.5 3.422 1 95.69 122 ASN B O 1
ATOM 3149 N N . ILE B 1 123 ? -2.139 8.953 1.586 1 97.19 123 ILE B N 1
ATOM 3150 C CA . ILE B 1 123 ? -1.465 7.938 0.787 1 97.19 123 ILE B CA 1
ATOM 3151 C C . ILE B 1 123 ? -0.693 8.602 -0.351 1 97.19 123 ILE B C 1
ATOM 3153 O O . ILE B 1 123 ? -1.286 9.258 -1.21 1 97.19 123 ILE B O 1
ATOM 3157 N N . TYR B 1 124 ? 0.611 8.375 -0.371 1 96.5 124 TYR B N 1
ATOM 3158 C CA . TYR B 1 124 ? 1.502 9.023 -1.329 1 96.5 124 TYR B CA 1
ATOM 3159 C C . TYR B 1 124 ? 2.129 7.996 -2.268 1 96.5 124 TYR B C 1
ATOM 3161 O O . TYR B 1 124 ? 2.281 6.828 -1.905 1 96.5 124 TYR B O 1
ATOM 3169 N N . SER B 1 125 ? 2.42 8.438 -3.475 1 96.94 125 SER B N 1
ATOM 3170 C CA . SER B 1 125 ? 3.32 7.715 -4.363 1 96.94 125 SER B CA 1
ATOM 3171 C C . SER B 1 125 ? 4.496 8.586 -4.793 1 96.94 125 SER B C 1
ATOM 3173 O O . SER B 1 125 ? 4.297 9.68 -5.324 1 96.94 125 SER B O 1
ATOM 3175 N N . PHE B 1 126 ? 5.707 8.148 -4.531 1 96.38 126 PHE B N 1
ATOM 3176 C CA . PHE B 1 126 ? 6.902 8.922 -4.852 1 96.38 126 PHE B CA 1
ATOM 3177 C C . PHE B 1 126 ? 8.086 8 -5.129 1 96.38 126 PHE B C 1
ATOM 3179 O O . PHE B 1 126 ? 7.969 6.781 -5.016 1 96.38 126 PHE B O 1
ATOM 3186 N N . ARG B 1 127 ? 9.195 8.602 -5.551 1 97.5 127 ARG B N 1
ATOM 3187 C CA . ARG B 1 127 ? 10.352 7.812 -5.965 1 97.5 127 ARG B CA 1
ATOM 3188 C C . ARG B 1 127 ? 11.406 7.762 -4.863 1 97.5 127 ARG B C 1
ATOM 3190 O O . ARG B 1 127 ? 11.695 8.781 -4.227 1 97.5 127 ARG B O 1
ATOM 3197 N N . VAL B 1 128 ? 12.016 6.535 -4.645 1 97.56 128 VAL B N 1
ATOM 3198 C CA . VAL B 1 128 ? 13.109 6.324 -3.697 1 97.56 128 VAL B CA 1
ATOM 3199 C C . VAL B 1 128 ? 14.203 5.496 -4.355 1 97.56 128 VAL B C 1
ATOM 3201 O O . VAL B 1 128 ? 13.938 4.688 -5.246 1 97.56 128 VAL B O 1
ATOM 3204 N N . LEU B 1 129 ? 15.383 5.723 -3.887 1 96.12 129 LEU B N 1
ATOM 3205 C CA . LEU B 1 129 ? 16.5 4.91 -4.371 1 96.12 129 LEU B CA 1
ATOM 3206 C C . LEU B 1 129 ? 16.438 3.504 -3.787 1 96.12 129 LEU B C 1
ATOM 3208 O O . LEU B 1 129 ? 16.312 3.336 -2.572 1 96.12 129 LEU B O 1
ATOM 3212 N N . ASN B 1 130 ? 16.562 2.477 -4.672 1 93.75 130 ASN B N 1
ATOM 3213 C CA . ASN B 1 130 ? 16.641 1.103 -4.188 1 93.75 130 ASN B CA 1
ATOM 3214 C C . ASN B 1 130 ? 18.094 0.688 -3.939 1 93.75 130 ASN B C 1
ATOM 3216 O O . ASN B 1 130 ? 18.984 1.53 -3.928 1 93.75 130 ASN B O 1
ATOM 3220 N N . ALA B 1 131 ? 18.328 -0.599 -3.645 1 90.25 131 ALA B N 1
ATOM 3221 C CA . ALA B 1 131 ? 19.641 -1.123 -3.293 1 90.25 131 ALA B CA 1
ATOM 3222 C C . ALA B 1 131 ? 20.625 -0.95 -4.449 1 90.25 131 ALA B C 1
ATOM 3224 O O . ALA B 1 131 ? 21.828 -0.823 -4.227 1 90.25 131 ALA B O 1
ATOM 3225 N N . ARG B 1 132 ? 20.109 -0.887 -5.637 1 89.44 132 ARG B N 1
ATOM 3226 C CA . ARG B 1 132 ? 20.938 -0.755 -6.828 1 89.44 132 ARG B CA 1
ATOM 3227 C C . ARG B 1 132 ? 21.078 0.706 -7.242 1 89.44 132 ARG B C 1
ATOM 3229 O O . ARG B 1 132 ? 21.469 1.001 -8.375 1 89.44 132 ARG B O 1
ATOM 3236 N N . GLN B 1 133 ? 20.594 1.543 -6.406 1 91.19 133 GLN B N 1
ATOM 3237 C CA . GLN B 1 133 ? 20.688 2.984 -6.617 1 91.19 133 GLN B CA 1
ATOM 3238 C C . GLN B 1 133 ? 19.859 3.426 -7.816 1 91.19 133 GLN B C 1
ATOM 3240 O O . GLN B 1 133 ? 20.266 4.312 -8.57 1 91.19 133 GLN B O 1
ATOM 3245 N N . GLN B 1 134 ? 18.797 2.67 -8.031 1 92.69 134 GLN B N 1
ATOM 3246 C CA . GLN B 1 134 ? 17.797 3.051 -9.016 1 92.69 134 GLN B CA 1
ATOM 3247 C C . GLN B 1 134 ? 16.531 3.594 -8.336 1 92.69 134 GLN B C 1
ATOM 3249 O O . GLN B 1 134 ? 16.109 3.07 -7.309 1 92.69 134 GLN B O 1
ATOM 3254 N N . TYR B 1 135 ? 16.047 4.656 -8.969 1 94.69 135 TYR B N 1
ATOM 3255 C CA . TYR B 1 135 ? 14.797 5.152 -8.406 1 94.69 135 TYR B CA 1
ATOM 3256 C C . TYR B 1 135 ? 13.641 4.23 -8.758 1 94.69 135 TYR B C 1
ATOM 3258 O O . TYR B 1 135 ? 13.43 3.902 -9.93 1 94.69 135 TYR B O 1
ATOM 3266 N N . VAL B 1 136 ? 12.961 3.818 -7.762 1 95.56 136 VAL B N 1
ATOM 3267 C CA . VAL B 1 136 ? 11.727 3.045 -7.898 1 95.56 136 VAL B CA 1
ATOM 3268 C C . VAL B 1 136 ? 10.57 3.787 -7.23 1 95.56 136 VAL B C 1
ATOM 3270 O O . VAL B 1 136 ? 10.781 4.551 -6.285 1 95.56 136 VAL B O 1
ATOM 3273 N N . ARG B 1 137 ? 9.43 3.561 -7.797 1 96.88 137 ARG B N 1
ATOM 3274 C CA . ARG B 1 137 ? 8.258 4.211 -7.211 1 96.88 137 ARG B CA 1
ATOM 3275 C C . ARG B 1 137 ? 7.688 3.379 -6.07 1 96.88 137 ARG B C 1
ATOM 3277 O O . ARG B 1 137 ? 7.59 2.154 -6.172 1 96.88 137 ARG B O 1
ATOM 3284 N N . VAL B 1 138 ? 7.312 4.07 -4.98 1 97.75 138 VAL B N 1
ATOM 3285 C CA . VAL B 1 138 ? 6.734 3.42 -3.807 1 97.75 138 VAL B CA 1
ATOM 3286 C C . VAL B 1 138 ? 5.402 4.078 -3.457 1 97.75 138 VAL B C 1
ATOM 3288 O O . VAL B 1 138 ? 5.113 5.188 -3.912 1 97.75 138 VAL B O 1
ATOM 3291 N N . VAL B 1 139 ? 4.609 3.365 -2.766 1 97.62 139 VAL B N 1
ATOM 3292 C CA . VAL B 1 139 ? 3.395 3.881 -2.143 1 97.62 139 VAL B CA 1
ATOM 3293 C C . VAL B 1 139 ? 3.562 3.908 -0.625 1 97.62 139 VAL B C 1
ATOM 3295 O O . VAL B 1 139 ? 4.02 2.93 -0.028 1 97.62 139 VAL B O 1
ATOM 3298 N N . SER B 1 140 ? 3.271 5.023 -0.014 1 97.44 140 SER B N 1
ATOM 3299 C CA . SER B 1 140 ? 3.396 5.184 1.431 1 97.44 140 SER B CA 1
ATOM 3300 C C . SER B 1 140 ? 2.113 5.738 2.039 1 97.44 140 SER B C 1
ATOM 3302 O O . SER B 1 140 ? 1.643 6.805 1.645 1 97.44 140 SER B O 1
ATOM 3304 N N . ARG B 1 141 ? 1.583 5.027 2.975 1 96.62 141 ARG B N 1
ATOM 3305 C CA . ARG B 1 141 ? 0.392 5.461 3.697 1 96.62 141 ARG B CA 1
ATOM 3306 C C . ARG B 1 141 ? 0.75 5.969 5.09 1 96.62 141 ARG B C 1
ATOM 3308 O O . ARG B 1 141 ? 1.48 5.305 5.828 1 96.62 141 ARG B O 1
ATOM 3315 N N . HIS B 1 142 ? 0.244 7.152 5.422 1 96.62 142 HIS B N 1
ATOM 3316 C CA . HIS B 1 142 ? 0.498 7.77 6.719 1 96.62 142 HIS B CA 1
ATOM 3317 C C . HIS B 1 142 ? -0.803 8.008 7.48 1 96.62 142 HIS B C 1
ATOM 3319 O O . HIS B 1 142 ? -1.784 8.484 6.906 1 96.62 142 HIS B O 1
ATOM 3325 N N . GLN B 1 143 ? -0.798 7.676 8.75 1 94.75 143 GLN B N 1
ATOM 3326 C CA . GLN B 1 143 ? -1.95 7.93 9.609 1 94.75 143 GLN B CA 1
ATOM 3327 C C . GLN B 1 143 ? -1.539 7.992 11.078 1 94.75 143 GLN B C 1
ATOM 3329 O O . GLN B 1 143 ? -0.416 7.621 11.43 1 94.75 143 GLN B O 1
ATOM 3334 N N . VAL B 1 144 ? -2.459 8.445 11.867 1 95 144 VAL B N 1
ATOM 3335 C CA . VAL B 1 144 ? -2.203 8.531 13.305 1 95 144 VAL B CA 1
ATOM 3336 C C . VAL B 1 144 ? -2.23 7.137 13.922 1 95 144 VAL B C 1
ATOM 3338 O O . VAL B 1 144 ? -3.141 6.348 13.648 1 95 144 VAL B O 1
ATOM 3341 N N . LEU B 1 145 ? -1.254 6.832 14.648 1 94.88 145 LEU B N 1
ATOM 3342 C CA . LEU B 1 145 ? -1.161 5.566 15.367 1 94.88 145 LEU B CA 1
ATOM 3343 C C . LEU B 1 145 ? -1.717 5.703 16.781 1 94.88 145 LEU B C 1
ATOM 3345 O O . LEU B 1 145 ? -2.428 4.816 17.266 1 94.88 145 LEU B O 1
ATOM 3349 N N . GLU B 1 146 ? -1.338 6.797 17.438 1 94 146 GLU B N 1
ATOM 3350 C CA . GLU B 1 146 ? -1.772 7.035 18.812 1 94 146 GLU B CA 1
ATOM 3351 C C . GLU B 1 146 ? -2.109 8.508 19.047 1 94 146 GLU B C 1
ATOM 3353 O O . GLU B 1 146 ? -1.506 9.391 18.422 1 94 146 GLU B O 1
ATOM 3358 N N . GLN B 1 147 ? -3.057 8.68 19.906 1 92.5 147 GLN B N 1
ATOM 3359 C CA . GLN B 1 147 ? -3.465 10.031 20.281 1 92.5 147 GLN B CA 1
ATOM 3360 C C . GLN B 1 147 ? -3.467 10.195 21.797 1 92.5 147 GLN B C 1
ATOM 3362 O O . GLN B 1 147 ? -3.607 9.219 22.531 1 92.5 147 GLN B O 1
ATOM 3367 N N . THR B 1 148 ? -3.264 11.422 22.219 1 90.56 148 THR B N 1
ATOM 3368 C CA . THR B 1 148 ? -3.355 11.75 23.641 1 90.56 148 THR B CA 1
ATOM 3369 C C . THR B 1 148 ? -4.801 11.672 24.109 1 90.56 148 THR B C 1
ATOM 3371 O O . THR B 1 148 ? -5.715 11.469 23.312 1 90.56 148 THR B O 1
ATOM 3374 N N . ILE B 1 149 ? -4.875 11.773 25.422 1 84.44 149 ILE B N 1
ATOM 3375 C CA . ILE B 1 149 ? -6.195 11.695 26.031 1 84.44 149 ILE B CA 1
ATOM 3376 C C . ILE B 1 149 ? -7.086 12.805 25.484 1 84.44 149 ILE B C 1
ATOM 3378 O O . ILE B 1 149 ? -8.297 12.625 25.344 1 84.44 149 ILE B O 1
ATOM 3382 N N . ASP B 1 150 ? -6.523 13.906 25.156 1 85.12 150 ASP B N 1
ATOM 3383 C CA . ASP B 1 150 ? -7.297 15.039 24.641 1 85.12 150 ASP B CA 1
ATOM 3384 C C . ASP B 1 150 ? -7.41 14.977 23.109 1 85.12 150 ASP B C 1
ATOM 3386 O O . ASP B 1 150 ? -7.844 15.945 22.484 1 85.12 150 ASP B O 1
ATOM 3390 N N . GLY B 1 151 ? -6.922 13.922 22.5 1 88.25 151 GLY B N 1
ATOM 3391 C CA . GLY B 1 151 ? -7.223 13.656 21.094 1 88.25 151 GLY B CA 1
ATOM 3392 C C . GLY B 1 151 ? -6.156 14.18 20.156 1 88.25 151 GLY B C 1
ATOM 3393 O O . GLY B 1 151 ? -6.387 14.273 18.953 1 88.25 151 GLY B O 1
ATOM 3394 N N . LYS B 1 152 ? -5 14.484 20.656 1 88.81 152 LYS B N 1
ATOM 3395 C CA . LYS B 1 152 ? -3.926 14.992 19.812 1 88.81 152 LYS B CA 1
ATOM 3396 C C . LYS B 1 152 ? -3.018 13.859 19.344 1 88.81 152 LYS B C 1
ATOM 3398 O O . LYS B 1 152 ? -2.627 13 20.125 1 88.81 152 LYS B O 1
ATOM 3403 N N . ALA B 1 153 ? -2.715 13.953 18.047 1 92.62 153 ALA B N 1
ATOM 3404 C CA . ALA B 1 153 ? -1.846 12.922 17.484 1 92.62 153 ALA B CA 1
ATOM 3405 C C . ALA B 1 153 ? -0.423 13.047 18.016 1 92.62 153 ALA B C 1
ATOM 3407 O O . ALA B 1 153 ? 0.177 14.125 17.953 1 92.62 153 ALA B O 1
ATOM 3408 N N . TRP B 1 154 ? 0.112 11.945 18.562 1 93.5 154 TRP B N 1
ATOM 3409 C CA . TRP B 1 154 ? 1.492 12.07 19.016 1 93.5 154 TRP B CA 1
ATOM 3410 C C . TRP B 1 154 ? 2.367 10.977 18.422 1 93.5 154 TRP B C 1
ATOM 3412 O O . TRP B 1 154 ? 3.596 11.086 18.406 1 93.5 154 TRP B O 1
ATOM 3422 N N . LEU B 1 155 ? 1.779 9.898 17.859 1 95.19 155 LEU B N 1
ATOM 3423 C CA . LEU B 1 155 ? 2.492 8.945 17.016 1 95.19 155 LEU B CA 1
ATOM 3424 C C . LEU B 1 155 ? 1.837 8.836 15.641 1 95.19 155 LEU B C 1
ATOM 3426 O O . LEU B 1 155 ? 0.613 8.727 15.539 1 95.19 155 LEU B O 1
ATOM 3430 N N . VAL B 1 156 ? 2.676 8.891 14.641 1 95.31 156 VAL B N 1
ATOM 3431 C CA . VAL B 1 156 ? 2.234 8.688 13.266 1 95.31 156 VAL B CA 1
ATOM 3432 C C . VAL B 1 156 ? 2.922 7.465 12.672 1 95.31 156 VAL B C 1
ATOM 3434 O O . VAL B 1 156 ? 4.133 7.289 12.82 1 95.31 156 VAL B O 1
ATOM 3437 N N . ILE B 1 157 ? 2.178 6.645 12.039 1 95.94 157 ILE B N 1
ATOM 3438 C CA . ILE B 1 157 ? 2.719 5.438 11.414 1 95.94 157 ILE B CA 1
ATOM 3439 C C . ILE B 1 157 ? 2.691 5.582 9.898 1 95.94 157 ILE B C 1
ATOM 3441 O O . ILE B 1 157 ? 1.742 6.133 9.336 1 95.94 157 ILE B O 1
ATOM 3445 N N . GLY B 1 158 ? 3.762 5.176 9.297 1 96.25 158 GLY B N 1
ATOM 3446 C CA . GLY B 1 158 ? 3.865 5.062 7.848 1 96.25 158 GLY B CA 1
ATOM 3447 C C . GLY B 1 158 ? 4.133 3.645 7.379 1 96.25 158 GLY B C 1
ATOM 3448 O O . GLY B 1 158 ? 4.922 2.922 7.988 1 96.25 158 GLY B O 1
ATOM 3449 N N . ASN B 1 159 ? 3.379 3.234 6.391 1 95.62 159 ASN B N 1
ATOM 3450 C CA . ASN B 1 159 ? 3.592 1.961 5.711 1 95.62 159 ASN B CA 1
ATOM 3451 C C . ASN B 1 159 ? 3.934 2.164 4.238 1 95.62 159 ASN B C 1
ATOM 3453 O O . ASN B 1 159 ? 3.139 2.73 3.484 1 95.62 159 ASN B O 1
ATOM 3457 N N . MET B 1 160 ? 5.066 1.688 3.902 1 96 160 MET B N 1
ATOM 3458 C CA . MET B 1 160 ? 5.578 1.926 2.557 1 96 160 MET B CA 1
ATOM 3459 C C . MET B 1 160 ? 5.82 0.609 1.826 1 96 160 MET B C 1
ATOM 3461 O O . MET B 1 160 ? 6.336 -0.344 2.412 1 96 160 MET B O 1
ATOM 3465 N N . ASP B 1 161 ? 5.402 0.564 0.599 1 95 161 ASP B N 1
ATOM 3466 C CA . ASP B 1 161 ? 5.602 -0.592 -0.27 1 95 161 ASP B CA 1
ATOM 3467 C C . ASP B 1 161 ? 5.957 -0.158 -1.689 1 95 161 ASP B C 1
ATOM 3469 O O . ASP B 1 161 ? 5.785 1.008 -2.051 1 95 161 ASP B O 1
ATOM 3473 N N . ILE B 1 162 ? 6.473 -1.145 -2.426 1 96.19 162 ILE B N 1
ATOM 3474 C CA . ILE B 1 162 ? 6.723 -0.914 -3.844 1 96.19 162 ILE B CA 1
ATOM 3475 C C . ILE B 1 162 ? 5.406 -0.638 -4.562 1 96.19 162 ILE B C 1
ATOM 3477 O O . ILE B 1 162 ? 4.398 -1.302 -4.305 1 96.19 162 ILE B O 1
ATOM 3481 N N . SER B 1 163 ? 5.426 0.321 -5.43 1 97 163 SER B N 1
ATOM 3482 C CA . SER B 1 163 ? 4.234 0.664 -6.199 1 97 163 SER B CA 1
ATOM 3483 C C . SER B 1 163 ? 3.959 -0.374 -7.281 1 97 163 SER B C 1
ATOM 3485 O O . SER B 1 163 ? 4.887 -0.866 -7.93 1 97 163 SER B O 1
ATOM 3487 N N . PRO B 1 164 ? 2.662 -0.652 -7.512 1 94.38 164 PRO B N 1
ATOM 3488 C CA . PRO B 1 164 ? 2.34 -1.545 -8.625 1 94.38 164 PRO B CA 1
ATOM 3489 C C . PRO B 1 164 ? 2.66 -0.931 -9.992 1 94.38 164 PRO B C 1
ATOM 3491 O O . PRO B 1 164 ? 2.84 -1.655 -10.969 1 94.38 164 PRO B O 1
ATOM 3494 N N . ASP B 1 165 ? 2.621 0.352 -10.039 1 91 165 ASP B N 1
ATOM 3495 C CA . ASP B 1 165 ? 2.943 1.097 -11.25 1 91 165 ASP B CA 1
ATOM 3496 C C . ASP B 1 165 ? 4.324 1.74 -11.148 1 91 165 ASP B C 1
ATOM 3498 O O . ASP B 1 165 ? 4.535 2.641 -10.336 1 91 165 ASP B O 1
ATOM 3502 N N . GLN B 1 166 ? 5.211 1.3 -11.977 1 89.94 166 GLN B N 1
ATOM 3503 C CA . GLN B 1 166 ? 6.578 1.809 -11.961 1 89.94 166 GLN B CA 1
ATOM 3504 C C . GLN B 1 166 ? 6.844 2.717 -13.156 1 89.94 166 GLN B C 1
ATOM 3506 O O . GLN B 1 166 ? 7.996 2.99 -13.492 1 89.94 166 GLN B O 1
ATOM 3511 N N . GLN B 1 167 ? 5.773 3.113 -13.734 1 83.44 167 GLN B N 1
ATOM 3512 C CA . GLN B 1 167 ? 5.949 4.031 -14.852 1 83.44 167 GLN B CA 1
ATOM 3513 C C . GLN B 1 167 ? 6.574 5.344 -14.398 1 83.44 167 GLN B C 1
ATOM 3515 O O . GLN B 1 167 ? 6.285 5.828 -13.297 1 83.44 167 GLN B O 1
ATOM 3520 N N . GLU B 1 168 ? 7.34 5.852 -15.281 1 82 168 GLU B N 1
ATOM 3521 C CA . GLU B 1 168 ? 8.031 7.098 -14.961 1 82 168 GLU B CA 1
ATOM 3522 C C . GLU B 1 168 ? 7.051 8.266 -14.859 1 82 168 GLU B C 1
ATOM 3524 O O . GLU B 1 168 ? 6.219 8.461 -15.75 1 82 168 GLU B O 1
ATOM 3529 N N . ALA B 1 169 ? 7.082 8.859 -13.727 1 84.75 169 ALA B N 1
ATOM 3530 C CA . ALA B 1 169 ? 6.32 10.086 -13.484 1 84.75 169 ALA B CA 1
ATOM 3531 C C . ALA B 1 169 ? 7.102 11.047 -12.594 1 84.75 169 ALA B C 1
ATOM 3533 O O . ALA B 1 169 ? 7.785 10.625 -11.656 1 84.75 169 ALA B O 1
ATOM 3534 N N . GLU B 1 170 ? 6.953 12.281 -12.836 1 85.81 170 GLU B N 1
ATOM 3535 C CA . GLU B 1 170 ? 7.723 13.289 -12.102 1 85.81 170 GLU B CA 1
ATOM 3536 C C . GLU B 1 170 ? 6.902 13.891 -10.969 1 85.81 170 GLU B C 1
ATOM 3538 O O . GLU B 1 170 ? 7.395 14.742 -10.227 1 85.81 170 GLU B O 1
ATOM 3543 N N . THR B 1 171 ? 5.754 13.391 -10.852 1 88 171 THR B N 1
ATOM 3544 C CA . THR B 1 171 ? 4.883 13.969 -9.836 1 88 171 THR B CA 1
ATOM 3545 C C . THR B 1 171 ? 4.629 12.977 -8.703 1 88 171 THR B C 1
ATOM 3547 O O . THR B 1 171 ? 4.609 11.766 -8.93 1 88 171 THR B O 1
ATOM 3550 N N . VAL B 1 172 ? 4.445 13.547 -7.531 1 92.81 172 VAL B N 1
ATOM 3551 C CA . VAL B 1 172 ? 3.971 12.773 -6.387 1 92.81 172 VAL B CA 1
ATOM 3552 C C . VAL B 1 172 ? 2.447 12.68 -6.422 1 92.81 172 VAL B C 1
ATOM 3554 O O . VAL B 1 172 ? 1.757 13.695 -6.523 1 92.81 172 VAL B O 1
ATOM 3557 N N . ASP B 1 173 ? 1.971 11.492 -6.445 1 92.94 173 ASP B N 1
ATOM 3558 C CA . ASP B 1 173 ? 0.532 11.297 -6.289 1 92.94 173 ASP B CA 1
ATOM 3559 C C . ASP B 1 173 ? 0.138 11.258 -4.816 1 92.94 173 ASP B C 1
ATOM 3561 O O . ASP B 1 173 ? 0.915 10.812 -3.971 1 92.94 173 ASP B O 1
ATOM 3565 N N . CYS B 1 174 ? -1.1 11.742 -4.562 1 94.81 174 CYS B N 1
ATOM 3566 C CA . CYS B 1 174 ? -1.594 11.711 -3.189 1 94.81 174 CYS B CA 1
ATOM 3567 C C . CYS B 1 174 ? -3.109 11.562 -3.158 1 94.81 174 CYS B C 1
ATOM 3569 O O . CYS B 1 174 ? -3.818 12.219 -3.924 1 94.81 174 CYS B O 1
ATOM 3571 N N . THR B 1 175 ? -3.578 10.695 -2.381 1 94.5 175 THR B N 1
ATOM 3572 C CA . THR B 1 175 ? -4.992 10.578 -2.043 1 94.5 175 THR B CA 1
ATOM 3573 C C . THR B 1 175 ? -5.195 10.664 -0.533 1 94.5 175 THR B C 1
ATOM 3575 O O . THR B 1 175 ? -4.473 10.023 0.235 1 94.5 175 THR B O 1
ATOM 3578 N N . VAL B 1 176 ? -6.109 11.516 -0.159 1 93.75 176 VAL B N 1
ATOM 3579 C CA . VAL B 1 176 ? -6.496 11.648 1.241 1 93.75 176 VAL B CA 1
ATOM 3580 C C . VAL B 1 176 ? -7.762 10.836 1.509 1 93.75 176 VAL B C 1
ATOM 3582 O O . VAL B 1 176 ? -8.758 10.977 0.799 1 93.75 176 VAL B O 1
ATOM 3585 N N . LEU B 1 177 ? -7.676 10.039 2.537 1 93.94 177 LEU B N 1
ATOM 3586 C CA . LEU B 1 177 ? -8.75 9.094 2.828 1 93.94 177 LEU B CA 1
ATOM 3587 C C . LEU B 1 177 ? -9.32 9.336 4.219 1 93.94 177 LEU B C 1
ATOM 3589 O O . LEU B 1 177 ? -8.578 9.406 5.199 1 93.94 177 LEU B O 1
ATOM 3593 N N . ASN B 1 178 ? -10.602 9.531 4.297 1 91.94 178 ASN B N 1
ATOM 3594 C CA . ASN B 1 178 ? -11.297 9.5 5.578 1 91.94 178 ASN B CA 1
ATOM 3595 C C . ASN B 1 178 ? -11.547 8.07 6.047 1 91.94 178 ASN B C 1
ATOM 3597 O O . ASN B 1 178 ? -12.305 7.332 5.41 1 91.94 178 ASN B O 1
ATOM 3601 N N . LEU B 1 179 ? -11.062 7.707 7.113 1 90.62 179 LEU B N 1
ATOM 3602 C CA . LEU B 1 179 ? -11.055 6.332 7.594 1 90.62 179 LEU B CA 1
ATOM 3603 C C . LEU B 1 179 ? -12.414 5.945 8.172 1 90.62 179 LEU B C 1
ATOM 3605 O O . LEU B 1 179 ? -12.695 4.762 8.367 1 90.62 179 LEU B O 1
ATOM 3609 N N . LYS B 1 180 ? -13.227 6.863 8.445 1 86.38 180 LYS B N 1
ATOM 3610 C CA . LYS B 1 180 ? -14.516 6.594 9.07 1 86.38 180 LYS B CA 1
ATOM 3611 C C . LYS B 1 180 ? -15.586 6.301 8.023 1 86.38 180 LYS B C 1
ATOM 3613 O O . LYS B 1 180 ? -16.469 5.469 8.242 1 86.38 180 LYS B O 1
ATOM 3618 N N . ASN B 1 181 ? -15.422 6.992 6.922 1 84.25 181 ASN B N 1
ATOM 3619 C CA . ASN B 1 181 ? -16.531 6.852 5.988 1 84.25 181 ASN B CA 1
ATOM 3620 C C . ASN B 1 181 ? -16.047 6.523 4.582 1 84.25 181 ASN B C 1
ATOM 3622 O O . ASN B 1 181 ? -16.844 6.367 3.66 1 84.25 181 ASN B O 1
ATOM 3626 N N . GLY B 1 182 ? -14.781 6.488 4.395 1 86.56 182 GLY B N 1
ATOM 3627 C CA . GLY B 1 182 ? -14.227 6.051 3.123 1 86.56 182 GLY B CA 1
ATOM 3628 C C . GLY B 1 182 ? -14.164 7.156 2.086 1 86.56 182 GLY B C 1
ATOM 3629 O O . GLY B 1 182 ? -13.75 6.926 0.949 1 86.56 182 GLY B O 1
ATOM 3630 N N . GLU B 1 183 ? -14.57 8.367 2.473 1 87.06 183 GLU B N 1
ATOM 3631 C CA . GLU B 1 183 ? -14.461 9.484 1.536 1 87.06 183 GLU B CA 1
ATOM 3632 C C . GLU B 1 183 ? -13 9.805 1.235 1 87.06 183 GLU B C 1
ATOM 3634 O O . GLU B 1 183 ? -12.141 9.688 2.109 1 87.06 183 GLU B O 1
ATOM 3639 N N . MET B 1 184 ? -12.797 10.141 -0.064 1 90.56 184 MET B N 1
ATOM 3640 C CA . MET B 1 184 ? -11.414 10.438 -0.44 1 90.56 184 MET B CA 1
ATOM 3641 C C . MET B 1 184 ? -11.352 11.641 -1.371 1 90.56 184 MET B C 1
ATOM 3643 O O . MET B 1 184 ? -12.352 11.992 -2.01 1 90.56 184 MET B O 1
ATOM 3647 N N . PHE B 1 185 ? -10.195 12.297 -1.411 1 88.25 185 PHE B N 1
ATOM 3648 C CA . PHE B 1 185 ? -9.906 13.352 -2.377 1 88.25 185 PHE B CA 1
ATOM 3649 C C . PHE B 1 185 ? -8.414 13.414 -2.68 1 88.25 185 PHE B C 1
ATOM 3651 O O . PHE B 1 185 ? -7.602 12.859 -1.935 1 88.25 185 PHE B O 1
ATOM 3658 N N . SER B 1 186 ? -8.039 13.922 -3.873 1 87.62 186 SER B N 1
ATOM 3659 C CA . SER B 1 186 ? -6.648 14.148 -4.254 1 87.62 186 SER B CA 1
ATOM 3660 C C . SER B 1 186 ? -6.293 15.633 -4.188 1 87.62 186 SER B C 1
ATOM 3662 O O . SER B 1 186 ? -6.941 16.453 -4.828 1 87.62 186 SER B O 1
ATOM 3664 N N . PRO B 1 187 ? -5.273 15.781 -3.389 1 81.69 187 PRO B N 1
ATOM 3665 C CA . PRO B 1 187 ? -4.898 17.188 -3.348 1 81.69 187 PRO B CA 1
ATOM 3666 C C . PRO B 1 187 ? -4.234 17.672 -4.641 1 81.69 187 PRO B C 1
ATOM 3668 O O . PRO B 1 187 ? -3.523 16.891 -5.289 1 81.69 187 PRO B O 1
ATOM 3671 N N . SER B 1 188 ? -4.75 18.422 -5.703 1 59.28 188 SER B N 1
ATOM 3672 C CA . SER B 1 188 ? -4.133 18.953 -6.918 1 59.28 188 SER B CA 1
ATOM 3673 C C . SER B 1 188 ? -2.781 19.594 -6.621 1 59.28 188 SER B C 1
ATOM 3675 O O . SER B 1 188 ? -2.639 20.344 -5.648 1 59.28 188 SER B O 1
ATOM 3677 N N . PRO B 1 189 ? -1.644 18.828 -7.246 1 48.81 189 PRO B N 1
ATOM 3678 C CA . PRO B 1 189 ? -0.386 19.562 -7.07 1 48.81 189 PRO B CA 1
ATOM 3679 C C . PRO B 1 189 ? -0.504 21.031 -7.445 1 48.81 189 PRO B C 1
ATOM 3681 O O . PRO B 1 189 ? 0.468 21.781 -7.328 1 48.81 189 PRO B O 1
ATOM 3684 N N . SER B 1 190 ? -1.348 21.203 -8.703 1 41.75 190 SER B N 1
ATOM 3685 C CA . SER B 1 190 ? -1.223 22.609 -9.016 1 41.75 190 SER B CA 1
ATOM 3686 C C . SER B 1 190 ? -0.811 23.422 -7.793 1 41.75 190 SER B C 1
ATOM 3688 O O . SER B 1 190 ? -1.43 23.312 -6.734 1 41.75 190 SER B O 1
ATOM 3690 N N . LEU B 1 191 ? 0.522 23.328 -7.781 1 38.62 191 LEU B N 1
ATOM 3691 C CA . LEU B 1 191 ? 1.202 24.391 -7.039 1 38.62 191 LEU B CA 1
ATOM 3692 C C . LEU B 1 191 ? 0.274 25.578 -6.809 1 38.62 191 LEU B C 1
ATOM 3694 O O . LEU B 1 191 ? 0.736 26.688 -6.555 1 38.62 191 LEU B O 1
ATOM 3698 N N . GLN B 1 192 ? -0.755 25.641 -7.566 1 35.06 192 GLN B N 1
ATOM 3699 C CA . GLN B 1 192 ? -1.349 26.891 -7.074 1 35.06 192 GLN B CA 1
ATOM 3700 C C . GLN B 1 192 ? -1.252 26.984 -5.555 1 35.06 192 GLN B C 1
ATOM 3702 O O . GLN B 1 192 ? -1.768 26.109 -4.84 1 35.06 192 GLN B O 1
ATOM 3707 N N . THR B 1 193 ? -0.07 27.078 -5.258 1 34.03 193 THR B N 1
ATOM 3708 C CA . THR B 1 193 ? 0.297 27.734 -4.012 1 34.03 193 THR B CA 1
ATOM 3709 C C . THR B 1 193 ? -0.943 28.266 -3.287 1 34.03 193 THR B C 1
ATOM 3711 O O . THR B 1 193 ? -1.782 28.938 -3.891 1 34.03 193 THR B O 1
ATOM 3714 N N . PHE B 1 194 ? -1.518 27.438 -2.65 1 36.19 194 PHE B N 1
ATOM 3715 C CA . PHE B 1 194 ? -2.262 28.312 -1.752 1 36.19 194 PHE B CA 1
ATOM 3716 C C . PHE B 1 194 ? -1.661 29.703 -1.738 1 36.19 194 PHE B C 1
ATOM 3718 O O . PHE B 1 194 ? -0.581 29.922 -1.186 1 36.19 194 PHE B O 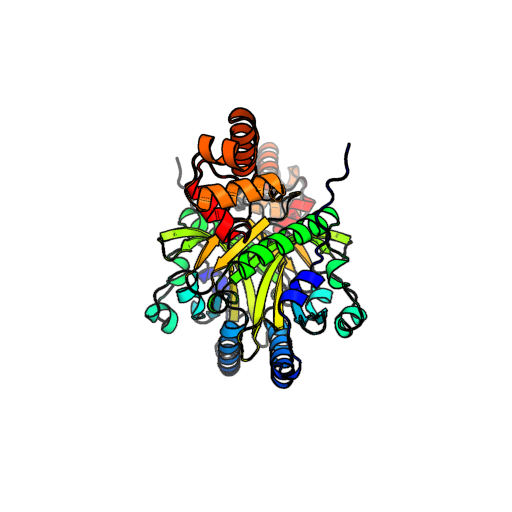1
ATOM 3725 N N . ASN B 1 195 ? -1.316 30.125 -2.936 1 41.25 195 ASN B N 1
ATOM 3726 C CA . ASN B 1 195 ? -0.99 31.547 -2.805 1 41.25 195 ASN B CA 1
ATOM 3727 C C . ASN B 1 195 ? -1.686 32.156 -1.599 1 41.25 195 ASN B C 1
ATOM 3729 O O . ASN B 1 195 ? -2.908 32.344 -1.596 1 41.25 195 ASN B O 1
ATOM 3733 N N . PRO B 1 196 ? -0.973 31.844 -0.706 1 48.69 196 PRO B N 1
ATOM 3734 C CA . PRO B 1 196 ? -1.649 32.531 0.394 1 48.69 196 PRO B CA 1
ATOM 3735 C C . PRO B 1 196 ? -2.287 33.844 -0.039 1 48.69 196 PRO B C 1
ATOM 3737 O O . PRO B 1 196 ? -1.761 34.531 -0.922 1 48.69 196 PRO B O 1
ATOM 3740 N N . LEU B 1 197 ? -3.475 33.812 0.077 1 61.41 197 LEU B N 1
ATOM 3741 C CA . LEU B 1 197 ? -4.043 35.125 -0.132 1 61.41 197 LEU B CA 1
ATOM 3742 C C . LEU B 1 197 ? -3.068 36.219 0.312 1 61.41 197 LEU B C 1
ATOM 3744 O O . LEU B 1 197 ? -2.379 36.062 1.323 1 61.41 197 LEU B O 1
ATOM 3748 N N . THR B 1 198 ? -2.648 37.125 -0.58 1 65.12 198 THR B N 1
ATOM 3749 C CA . THR B 1 198 ? -1.967 38.312 -0.078 1 65.12 198 THR B CA 1
ATOM 3750 C C . THR B 1 198 ? -2.705 38.875 1.125 1 65.12 198 THR B C 1
ATOM 3752 O O . THR B 1 198 ? -3.861 38.531 1.378 1 65.12 198 THR B O 1
ATOM 3755 N N . LYS B 1 199 ? -1.9 39.531 1.853 1 73.81 199 LYS B N 1
ATOM 3756 C CA . LYS B 1 199 ? -2.555 40.219 2.965 1 73.81 199 LYS B CA 1
ATOM 3757 C C . LYS B 1 199 ? -3.832 40.906 2.508 1 73.81 199 LYS B C 1
ATOM 3759 O O . LYS B 1 199 ? -4.855 40.844 3.189 1 73.81 199 LYS B O 1
ATOM 3764 N N . ARG B 1 200 ? -3.793 41.5 1.286 1 81.94 200 ARG B N 1
ATOM 3765 C CA . ARG B 1 200 ? -4.945 42.219 0.77 1 81.94 200 ARG B CA 1
ATOM 3766 C C . ARG B 1 200 ? -6.055 41.281 0.336 1 81.94 200 ARG B C 1
ATOM 3768 O O . ARG B 1 200 ? -7.23 41.531 0.598 1 81.94 200 ARG B O 1
ATOM 3775 N N . GLU B 1 201 ? -5.617 40.062 -0.205 1 81.62 201 GLU B N 1
ATOM 3776 C CA . GLU B 1 201 ? -6.613 39.094 -0.638 1 81.62 201 GLU B CA 1
ATOM 3777 C C . GLU B 1 201 ? -7.297 38.438 0.556 1 81.62 201 GLU B C 1
ATOM 3779 O O . GLU B 1 201 ? -8.516 38.25 0.55 1 81.62 201 GLU B O 1
ATOM 3784 N N . ALA B 1 202 ? -6.527 38.25 1.505 1 81.06 202 ALA B N 1
ATOM 3785 C CA . ALA B 1 202 ? -7.098 37.688 2.729 1 81.06 202 ALA B CA 1
ATOM 3786 C C . ALA B 1 202 ? -8.023 38.688 3.41 1 81.06 202 ALA B C 1
ATOM 3788 O O . ALA B 1 202 ? -9.078 38.312 3.92 1 81.06 202 ALA B O 1
ATOM 3789 N N . GLU B 1 203 ? -7.629 39.906 3.451 1 86.69 203 GLU B N 1
ATOM 3790 C CA . GLU B 1 203 ? -8.453 40.969 3.988 1 86.69 203 GLU B CA 1
ATOM 3791 C C . GLU B 1 203 ? -9.766 41.094 3.227 1 86.69 203 GLU B C 1
ATOM 3793 O O . GLU B 1 203 ? -10.836 41.25 3.832 1 86.69 203 GLU B O 1
ATOM 3798 N N . ILE B 1 204 ? -9.68 40.906 1.972 1 88.56 204 ILE B N 1
ATOM 3799 C CA . ILE B 1 204 ? -10.883 41 1.145 1 88.56 204 ILE B CA 1
ATOM 3800 C C . ILE B 1 204 ? -11.789 39.812 1.405 1 88.56 204 ILE B C 1
ATOM 3802 O O . ILE B 1 204 ? -13.008 39.969 1.545 1 88.56 204 ILE B O 1
ATOM 3806 N N . LEU B 1 205 ? -11.172 38.688 1.564 1 87 205 LEU B N 1
ATOM 3807 C CA . LEU B 1 205 ? -11.961 37.5 1.854 1 87 205 LEU B CA 1
ATOM 3808 C C . LEU B 1 205 ? -12.68 37.625 3.193 1 87 205 LEU B C 1
ATOM 3810 O O . LEU B 1 205 ? -13.836 37.25 3.32 1 87 205 LEU B O 1
ATOM 3814 N N . ARG B 1 206 ? -12.023 38.219 4.18 1 86.31 206 ARG B N 1
ATOM 3815 C CA . ARG B 1 206 ? -12.633 38.469 5.484 1 86.31 206 ARG B CA 1
ATOM 3816 C C . ARG B 1 206 ? -13.805 39.438 5.375 1 86.31 206 ARG B C 1
ATOM 3818 O O . ARG B 1 206 ? -14.828 39.25 6.039 1 86.31 206 ARG B O 1
ATOM 3825 N N . LEU B 1 207 ? -13.672 40.375 4.531 1 90.31 207 LEU B N 1
ATOM 3826 C CA . LEU B 1 207 ? -14.719 41.375 4.348 1 90.31 207 LEU B CA 1
ATOM 3827 C C . LEU B 1 207 ? -15.898 40.781 3.584 1 90.31 207 LEU B C 1
ATOM 3829 O O . LEU B 1 207 ? -17.062 41.094 3.881 1 90.31 207 LEU B O 1
ATOM 3833 N N . ILE B 1 208 ? -15.578 39.812 2.705 1 86.94 208 ILE B N 1
ATOM 3834 C CA . ILE B 1 208 ? -16.641 39.094 2 1 86.94 208 ILE B CA 1
ATOM 3835 C C . ILE B 1 208 ? -17.406 38.219 2.986 1 86.94 208 ILE B C 1
ATOM 3837 O O . ILE B 1 208 ? -18.641 38.156 2.936 1 86.94 208 ILE B O 1
ATOM 3841 N N . GLN B 1 209 ? -16.672 37.719 3.818 1 84.38 209 GLN B N 1
ATOM 3842 C CA . GLN B 1 209 ? -17.281 36.875 4.844 1 84.38 209 GLN B CA 1
ATOM 3843 C C . GLN B 1 209 ? -18.266 37.656 5.695 1 84.38 209 GLN B C 1
ATOM 3845 O O . GLN B 1 209 ? -19.297 37.125 6.129 1 84.38 209 GLN B O 1
ATOM 3850 N N . LYS B 1 210 ? -17.969 38.812 5.926 1 84.38 210 LYS B N 1
ATOM 3851 C CA . LYS B 1 210 ? -18.812 39.719 6.73 1 84.38 210 LYS B CA 1
ATOM 3852 C C . LYS B 1 210 ? -20 40.219 5.926 1 84.38 210 LYS B C 1
ATOM 3854 O O . LYS B 1 210 ? -20.781 41.031 6.418 1 84.38 210 LYS B O 1
ATOM 3859 N N . GLY B 1 211 ? -20.016 39.75 4.652 1 85.75 211 GLY B N 1
ATOM 3860 C CA . GLY B 1 211 ? -21.172 40.062 3.848 1 85.75 211 GLY B CA 1
ATOM 3861 C C . GLY B 1 211 ? -21.031 41.344 3.039 1 85.75 211 GLY B C 1
ATOM 3862 O O . GLY B 1 211 ? -22 41.844 2.477 1 85.75 211 GLY B O 1
ATOM 3863 N N . LEU B 1 212 ? -19.906 41.938 2.988 1 88.75 212 LEU B N 1
ATOM 3864 C CA . LEU B 1 212 ? -19.703 43.188 2.285 1 88.75 212 LEU B CA 1
ATOM 3865 C C . LEU B 1 212 ? -19.625 42.969 0.779 1 88.75 212 LEU B C 1
ATOM 3867 O O . LEU B 1 212 ? -19.016 42 0.324 1 88.75 212 LEU B O 1
ATOM 3871 N N . LEU B 1 213 ? -20.203 43.812 0.065 1 87.69 213 LEU B N 1
ATOM 3872 C CA . LEU B 1 213 ? -20.156 43.812 -1.394 1 87.69 213 LEU B CA 1
ATOM 3873 C C . LEU B 1 213 ? -18.875 44.5 -1.894 1 87.69 213 LEU B C 1
ATOM 3875 O O . LEU B 1 213 ? -18.219 45.219 -1.15 1 87.69 213 LEU B O 1
ATOM 3879 N N . SER B 1 214 ? -18.594 44.281 -3.158 1 92 214 SER B N 1
ATOM 3880 C CA . SER B 1 214 ? -17.344 44.781 -3.725 1 92 214 SER B CA 1
ATOM 3881 C C . SER B 1 214 ? -17.25 46.312 -3.574 1 92 214 SER B C 1
ATOM 3883 O O . SER B 1 214 ? -16.172 46.844 -3.285 1 92 214 SER B O 1
ATOM 3885 N N . LYS B 1 215 ? -18.359 46.969 -3.721 1 92.38 215 LYS B N 1
ATOM 3886 C CA . LYS B 1 215 ? -18.375 48.406 -3.582 1 92.38 215 LYS B CA 1
ATOM 3887 C C . LYS B 1 215 ? -18.078 48.844 -2.145 1 92.38 215 LYS B C 1
ATOM 3889 O O . LYS B 1 215 ? -17.328 49.781 -1.909 1 92.38 215 LYS B O 1
ATOM 3894 N N . GLU B 1 216 ? -18.688 48.156 -1.218 1 92.06 216 GLU B N 1
ATOM 3895 C CA . GLU B 1 216 ? -18.469 48.406 0.2 1 92.06 216 GLU B CA 1
ATOM 3896 C C . GLU B 1 216 ? -17.031 48.125 0.606 1 92.06 216 GLU B C 1
ATOM 3898 O O . GLU B 1 216 ? -16.438 48.875 1.403 1 92.06 216 GLU B O 1
ATOM 3903 N N . ILE B 1 217 ? -16.469 47.156 0.076 1 93.75 217 ILE B N 1
ATOM 3904 C CA . ILE B 1 217 ? -15.086 46.781 0.35 1 93.75 217 ILE B CA 1
ATOM 3905 C C . ILE B 1 217 ? -14.148 47.844 -0.219 1 93.75 217 ILE B C 1
ATOM 3907 O O . ILE B 1 217 ? -13.18 48.219 0.432 1 93.75 217 ILE B O 1
ATOM 3911 N N . ALA B 1 218 ? -14.469 48.312 -1.308 1 93.44 218 ALA B N 1
ATOM 3912 C CA . ALA B 1 218 ? -13.688 49.375 -1.938 1 93.44 218 ALA B CA 1
ATOM 3913 C C . ALA B 1 218 ? -13.656 50.625 -1.069 1 93.44 218 ALA B C 1
ATOM 3915 O O . ALA B 1 218 ? -12.594 51.219 -0.845 1 93.44 218 ALA B O 1
ATOM 3916 N N . ASP B 1 219 ? -14.773 51.031 -0.601 1 92.62 219 ASP B N 1
ATOM 3917 C CA . ASP B 1 219 ? -14.891 52.188 0.264 1 92.62 219 ASP B CA 1
ATOM 3918 C C . ASP B 1 219 ? -14.102 52 1.556 1 92.62 219 ASP B C 1
ATOM 3920 O O . ASP B 1 219 ? -13.398 52.906 1.999 1 92.62 219 ASP B O 1
ATOM 3924 N N . LYS B 1 220 ? -14.234 50.781 2.082 1 91.69 220 LYS B N 1
ATOM 3925 C CA . LYS B 1 220 ? -13.594 50.469 3.359 1 91.69 220 LYS B CA 1
ATOM 3926 C C . LYS B 1 220 ? -12.078 50.469 3.223 1 91.69 220 LYS B C 1
ATOM 3928 O O . LYS B 1 220 ? -11.359 50.875 4.133 1 91.69 220 LYS B O 1
ATOM 3933 N N . LEU B 1 221 ? -11.594 50 2.16 1 90.88 221 LEU B N 1
ATOM 3934 C CA . LEU B 1 221 ? -10.164 49.844 1.962 1 90.88 221 LEU B CA 1
ATOM 3935 C C . LEU B 1 221 ? -9.562 51 1.197 1 90.88 221 LEU B C 1
ATOM 3937 O O . LEU B 1 221 ? -8.359 51.031 0.941 1 90.88 221 LEU B O 1
ATOM 3941 N N . CYS B 1 222 ? -10.391 51.969 0.845 1 92.5 222 CYS B N 1
ATOM 3942 C CA . CYS B 1 222 ? -9.977 53.156 0.116 1 92.5 222 CYS B CA 1
ATOM 3943 C C . CYS B 1 222 ? -9.258 52.781 -1.175 1 92.5 222 CYS B C 1
ATOM 3945 O O . CYS B 1 222 ? -8.18 53.312 -1.457 1 92.5 222 CYS B O 1
ATOM 3947 N N . VAL B 1 223 ? -9.875 51.875 -1.919 1 92.38 223 VAL B N 1
ATOM 3948 C CA . VAL B 1 223 ? -9.398 51.5 -3.238 1 92.38 223 VAL B CA 1
ATOM 3949 C C . VAL B 1 223 ? -10.555 51.5 -4.23 1 92.38 223 VAL B C 1
ATOM 3951 O O . VAL B 1 223 ? -11.719 51.625 -3.838 1 92.38 223 VAL B O 1
ATOM 3954 N N . SER B 1 224 ? -10.234 51.375 -5.496 1 89.12 224 SER B N 1
ATOM 3955 C CA . SER B 1 224 ? -11.281 51.375 -6.512 1 89.12 224 SER B CA 1
ATOM 3956 C C . SER B 1 224 ? -12 50.031 -6.535 1 89.12 224 SER B C 1
ATOM 3958 O O . SER B 1 224 ? -11.43 49 -6.164 1 89.12 224 SER B O 1
ATOM 3960 N N . ILE B 1 225 ? -13.242 50.062 -6.961 1 90.56 225 ILE B N 1
ATOM 3961 C CA . ILE B 1 225 ? -14.016 48.844 -7.094 1 90.56 225 ILE B CA 1
ATOM 3962 C C . ILE B 1 225 ? -13.344 47.906 -8.102 1 90.56 225 ILE B C 1
ATOM 3964 O O . ILE B 1 225 ? -13.398 46.688 -7.961 1 90.56 225 ILE B O 1
ATOM 3968 N N . HIS B 1 226 ? -12.672 48.469 -8.992 1 87.25 226 HIS B N 1
ATOM 3969 C CA . HIS B 1 226 ? -11.93 47.688 -9.977 1 87.25 226 HIS B CA 1
ATOM 3970 C C . HIS B 1 226 ? -10.805 46.906 -9.32 1 87.25 226 HIS B C 1
ATOM 3972 O O . HIS B 1 226 ? -10.617 45.719 -9.609 1 87.25 226 HIS B O 1
ATOM 3978 N N . THR B 1 227 ? -10.086 47.5 -8.477 1 88.88 227 THR B N 1
ATOM 3979 C CA . THR B 1 227 ? -9.016 46.844 -7.73 1 88.88 227 THR B CA 1
ATOM 3980 C C . THR B 1 227 ? -9.562 45.688 -6.898 1 88.88 227 THR B C 1
ATOM 3982 O O . THR B 1 227 ? -8.969 44.625 -6.852 1 88.88 227 THR B O 1
ATOM 3985 N N . VAL B 1 228 ? -10.672 45.969 -6.234 1 91.31 228 VAL B N 1
ATOM 3986 C CA . VAL B 1 228 ? -11.289 44.906 -5.438 1 91.31 228 VAL B CA 1
ATOM 3987 C C . VAL B 1 228 ? -11.664 43.719 -6.336 1 91.31 228 VAL B C 1
ATOM 3989 O O . VAL B 1 228 ? -11.445 42.562 -5.98 1 91.31 228 VAL B O 1
ATOM 3992 N N . ASN B 1 229 ? -12.18 44.031 -7.48 1 86.44 229 ASN B N 1
ATOM 3993 C CA . ASN B 1 229 ? -12.602 43 -8.406 1 86.44 229 ASN B CA 1
ATOM 3994 C C . ASN B 1 229 ? -11.414 42.156 -8.891 1 86.44 229 ASN B C 1
ATOM 3996 O O . ASN B 1 229 ? -11.516 40.938 -9.039 1 86.44 229 ASN B O 1
ATOM 4000 N N . ILE B 1 230 ? -10.391 42.812 -9.094 1 82.56 230 ILE B N 1
ATOM 4001 C CA . ILE B 1 230 ? -9.172 42.094 -9.477 1 82.56 230 ILE B CA 1
ATOM 4002 C C . ILE B 1 230 ? -8.727 41.156 -8.344 1 82.56 230 ILE B C 1
ATOM 4004 O O . ILE B 1 230 ? -8.438 40 -8.578 1 82.56 230 ILE B O 1
ATOM 4008 N N . HIS B 1 231 ? -8.664 41.656 -7.074 1 85.62 231 HIS B N 1
ATOM 4009 C CA . HIS B 1 231 ? -8.281 40.844 -5.926 1 85.62 231 HIS B CA 1
ATOM 4010 C C . HIS B 1 231 ? -9.25 39.688 -5.734 1 85.62 231 HIS B C 1
ATOM 4012 O O . HIS B 1 231 ? -8.828 38.562 -5.395 1 85.62 231 HIS B O 1
ATOM 4018 N N . ARG B 1 232 ? -10.492 39.906 -5.926 1 85.81 232 ARG B N 1
ATOM 4019 C CA . ARG B 1 232 ? -11.492 38.844 -5.801 1 85.81 232 ARG B CA 1
ATOM 4020 C C . ARG B 1 232 ? -11.266 37.75 -6.832 1 85.81 232 ARG B C 1
ATOM 4022 O O . ARG B 1 232 ? -11.336 36.562 -6.512 1 85.81 232 ARG B O 1
ATOM 4029 N N . GLN B 1 233 ? -10.984 38.156 -8.016 1 81.31 233 GLN B N 1
ATOM 4030 C CA . GLN B 1 233 ? -10.727 37.188 -9.07 1 81.31 233 GLN B CA 1
ATOM 4031 C C . GLN B 1 233 ? -9.469 36.375 -8.773 1 81.31 233 GLN B C 1
ATOM 4033 O O . GLN B 1 233 ? -9.461 35.156 -8.953 1 81.31 233 GLN B O 1
ATOM 4038 N N . ASN B 1 234 ? -8.523 37.125 -8.352 1 78.81 234 ASN B N 1
ATOM 4039 C CA . ASN B 1 234 ? -7.281 36.469 -7.992 1 78.81 234 ASN B CA 1
ATOM 4040 C C . ASN B 1 234 ? -7.488 35.469 -6.844 1 78.81 234 ASN B C 1
ATOM 4042 O O . ASN B 1 234 ? -6.973 34.344 -6.883 1 78.81 234 ASN B O 1
ATOM 4046 N N . LEU B 1 235 ? -8.125 36 -5.789 1 80.75 235 LEU B N 1
ATOM 4047 C CA . LEU B 1 235 ? -8.359 35.156 -4.629 1 80.75 235 LEU B CA 1
ATOM 4048 C C . LEU B 1 235 ? -9.148 33.906 -5.012 1 80.75 235 LEU B C 1
ATOM 4050 O O . LEU B 1 235 ? -8.844 32.812 -4.559 1 80.75 235 LEU B O 1
ATOM 4054 N N . LEU B 1 236 ? -10.117 34.031 -5.922 1 76.62 236 LEU B N 1
ATOM 4055 C CA . LEU B 1 236 ? -10.898 32.906 -6.367 1 76.62 236 LEU B CA 1
ATOM 4056 C C . LEU B 1 236 ? -10.023 31.922 -7.152 1 76.62 236 LEU B C 1
ATOM 4058 O O . LEU B 1 236 ? -10.109 30.703 -6.957 1 76.62 236 LEU B O 1
ATOM 4062 N N . ARG B 1 237 ? -9.25 32.5 -7.926 1 72.44 237 ARG B N 1
ATOM 4063 C CA . ARG B 1 237 ? -8.328 31.688 -8.703 1 72.44 237 ARG B CA 1
ATOM 4064 C C . ARG B 1 237 ? -7.371 30.938 -7.793 1 72.44 237 ARG B C 1
ATOM 4066 O O . ARG B 1 237 ? -7.168 29.719 -7.957 1 72.44 237 ARG B O 1
ATOM 4073 N N . LYS B 1 238 ? -6.859 31.719 -6.809 1 71.12 238 LYS B N 1
ATOM 4074 C CA . LYS B 1 238 ? -5.887 31.125 -5.895 1 71.12 238 LYS B CA 1
ATOM 4075 C C . LYS B 1 238 ? -6.527 30.016 -5.066 1 71.12 238 LYS B C 1
ATOM 4077 O O . LYS B 1 238 ? -5.875 29.016 -4.746 1 71.12 238 LYS B O 1
ATOM 4082 N N . LEU B 1 239 ? -7.699 30.312 -4.758 1 69.81 239 LEU B N 1
ATOM 4083 C CA . LEU B 1 239 ? -8.406 29.344 -3.926 1 69.81 239 LEU B CA 1
ATOM 4084 C C . LEU B 1 239 ? -9.023 28.25 -4.781 1 69.81 239 LEU B C 1
ATOM 4086 O O . LEU B 1 239 ? -9.562 27.266 -4.25 1 69.81 239 LEU B O 1
ATOM 4090 N N . GLY B 1 240 ? -8.992 28.422 -6.059 1 64.88 240 GLY B N 1
ATOM 4091 C CA . GLY B 1 240 ? -9.492 27.422 -6.992 1 64.88 240 GLY B CA 1
ATOM 4092 C C . GLY B 1 240 ? -11 27.312 -6.988 1 64.88 240 GLY B C 1
ATOM 4093 O O . GLY B 1 240 ? -11.547 26.219 -7.129 1 64.88 240 GLY B O 1
ATOM 4094 N N . VAL B 1 241 ? -11.586 28.312 -6.684 1 67.5 241 VAL B N 1
ATOM 4095 C CA . VAL B 1 241 ? -13.039 28.312 -6.578 1 67.5 241 VAL B CA 1
ATOM 4096 C C . VAL B 1 241 ? -13.633 29.312 -7.566 1 67.5 241 VAL B C 1
ATOM 4098 O O . VAL B 1 241 ? -12.906 30.156 -8.117 1 67.5 241 VAL B O 1
ATOM 4101 N N . GLN B 1 242 ? -14.969 29.141 -7.836 1 69.5 242 GLN B N 1
ATOM 4102 C CA . GLN B 1 242 ? -15.617 29.938 -8.867 1 69.5 242 GLN B CA 1
ATOM 4103 C C . GLN B 1 242 ? -16.453 31.047 -8.25 1 69.5 242 GLN B C 1
ATOM 4105 O O . GLN B 1 242 ? -16.859 31.984 -8.938 1 69.5 242 GLN B O 1
ATOM 4110 N N . ASN B 1 243 ? -16.828 30.953 -6.98 1 76.06 243 ASN B N 1
ATOM 4111 C CA . ASN B 1 243 ? -17.672 31.969 -6.367 1 76.06 243 ASN B CA 1
ATOM 4112 C C . ASN B 1 243 ? -17.281 32.219 -4.914 1 76.06 243 ASN B C 1
ATOM 4114 O O . ASN B 1 243 ? -16.5 31.469 -4.34 1 76.06 243 ASN B O 1
ATOM 4118 N N . SER B 1 244 ? -17.828 33.344 -4.383 1 79.31 244 SER B N 1
ATOM 4119 C CA . SER B 1 244 ? -17.438 33.844 -3.066 1 79.31 244 SER B CA 1
ATOM 4120 C C . SER B 1 244 ? -17.859 32.875 -1.965 1 79.31 244 SER B C 1
ATOM 4122 O O . SER B 1 244 ? -17.172 32.781 -0.945 1 79.31 244 SER B O 1
ATOM 4124 N N . ILE B 1 245 ? -18.859 32.188 -2.203 1 72.44 245 ILE B N 1
ATOM 4125 C CA . ILE B 1 245 ? -19.328 31.25 -1.187 1 72.44 245 ILE B CA 1
ATOM 4126 C C . ILE B 1 245 ? -18.359 30.094 -1.06 1 72.44 245 ILE B C 1
ATOM 4128 O O . ILE B 1 245 ? -18 29.688 0.051 1 72.44 245 ILE B O 1
ATOM 4132 N N . GLU B 1 246 ? -18 29.734 -2.162 1 75.12 246 GLU B N 1
ATOM 4133 C CA . GLU B 1 246 ? -17 28.672 -2.182 1 75.12 246 GLU B CA 1
ATOM 4134 C C . GLU B 1 246 ? -15.656 29.172 -1.634 1 75.12 246 GLU B C 1
ATOM 4136 O O . GLU B 1 246 ? -14.961 28.422 -0.942 1 75.12 246 GLU B O 1
ATOM 4141 N N . ALA B 1 247 ? -15.383 30.359 -1.896 1 76.31 247 ALA B N 1
ATOM 4142 C CA . ALA B 1 247 ? -14.148 30.938 -1.383 1 76.31 247 ALA B CA 1
ATOM 4143 C C . ALA B 1 247 ? -14.172 31.016 0.141 1 76.31 247 ALA B C 1
ATOM 4145 O O . ALA B 1 247 ? -13.172 30.703 0.795 1 76.31 247 ALA B O 1
ATOM 4146 N N . ILE B 1 248 ? -15.305 31.422 0.631 1 75.44 248 ILE B N 1
ATOM 4147 C CA . ILE B 1 248 ? -15.461 31.484 2.08 1 75.44 248 ILE B CA 1
ATOM 4148 C C . ILE B 1 248 ? -15.328 30.094 2.688 1 75.44 248 ILE B C 1
ATOM 4150 O O . ILE B 1 248 ? -14.648 29.922 3.703 1 75.44 248 ILE B O 1
ATOM 4154 N N . ARG B 1 249 ? -15.906 29.266 2.02 1 68.06 249 ARG B N 1
ATOM 4155 C CA . ARG B 1 249 ? -15.836 27.891 2.5 1 68.06 249 ARG B CA 1
ATOM 4156 C C . ARG B 1 249 ? -14.391 27.406 2.547 1 68.06 249 ARG B C 1
ATOM 4158 O O . ARG B 1 249 ? -13.938 26.891 3.568 1 68.06 249 ARG B O 1
ATOM 4165 N N . ILE B 1 250 ? -13.734 27.719 1.468 1 66.81 250 ILE B N 1
ATOM 4166 C CA . ILE B 1 250 ? -12.336 27.328 1.381 1 66.81 250 ILE B CA 1
ATOM 4167 C C . ILE B 1 250 ? -11.516 28.109 2.4 1 66.81 250 ILE B C 1
ATOM 4169 O O . ILE B 1 250 ? -10.586 27.578 3.004 1 66.81 250 ILE B O 1
ATOM 4173 N N . GLY B 1 251 ? -11.875 29.406 2.607 1 68.5 251 GLY B N 1
ATOM 4174 C CA . GLY B 1 251 ? -11.219 30.234 3.604 1 68.5 251 GLY B CA 1
ATOM 4175 C C . GLY B 1 251 ? -11.328 29.672 5.012 1 68.5 251 GLY B C 1
ATOM 4176 O O . GLY B 1 251 ? -10.352 29.688 5.762 1 68.5 251 GLY B O 1
ATOM 4177 N N . TYR B 1 252 ? -12.453 29.25 5.25 1 64.5 252 TYR B N 1
ATOM 4178 C CA . TYR B 1 252 ? -12.648 28.625 6.555 1 64.5 252 TYR B CA 1
ATOM 4179 C C . TYR B 1 252 ? -11.875 27.312 6.656 1 64.5 252 TYR B C 1
ATOM 4181 O O . TYR B 1 252 ? -11.203 27.062 7.656 1 64.5 252 TYR B O 1
ATOM 4189 N N . GLU B 1 253 ? -11.914 26.672 5.516 1 58.38 253 GLU B N 1
ATOM 4190 C CA . GLU B 1 253 ? -11.32 25.344 5.434 1 58.38 253 GLU B CA 1
ATOM 4191 C C . GLU B 1 253 ? -9.797 25.406 5.5 1 58.38 253 GLU B C 1
ATOM 4193 O O . GLU B 1 253 ? -9.156 24.516 6.051 1 58.38 253 GLU B O 1
ATOM 4198 N N . THR B 1 254 ? -9.344 26.578 5.059 1 58.12 254 THR B N 1
ATOM 4199 C CA . THR B 1 254 ? -7.898 26.734 4.965 1 58.12 254 THR B CA 1
ATOM 4200 C C . THR B 1 254 ? -7.375 27.609 6.109 1 58.12 254 THR B C 1
ATOM 4202 O O . THR B 1 254 ? -6.172 27.859 6.203 1 58.12 254 THR B O 1
ATOM 4205 N N . GLY B 1 255 ? -8.281 28.078 6.875 1 58.34 255 GLY B N 1
ATOM 4206 C CA . GLY B 1 255 ? -7.914 28.891 8.031 1 58.34 255 GLY B CA 1
ATOM 4207 C C . GLY B 1 255 ? -7.602 30.328 7.68 1 58.34 255 GLY B C 1
ATOM 4208 O O . GLY B 1 255 ? -7.094 31.078 8.516 1 58.34 255 GLY B O 1
ATOM 4209 N N . ILE B 1 256 ? -7.836 30.688 6.578 1 65.75 256 ILE B N 1
ATOM 4210 C CA . ILE B 1 256 ? -7.656 32.062 6.191 1 65.75 256 ILE B CA 1
ATOM 4211 C C . ILE B 1 256 ? -8.734 32.938 6.848 1 65.75 256 ILE B C 1
ATOM 4213 O O . ILE B 1 256 ? -8.477 34.094 7.223 1 65.75 256 ILE B O 1
ATOM 4217 N N . LEU B 1 257 ? -9.898 32.156 6.98 1 70.25 257 LEU B N 1
ATOM 4218 C CA . LEU B 1 257 ? -11 32.812 7.688 1 70.25 257 LEU B CA 1
ATOM 4219 C C . LEU B 1 257 ? -11.242 32.156 9.031 1 70.25 257 LEU B C 1
ATOM 4221 O O . LEU B 1 257 ? -10.969 30.953 9.203 1 70.25 257 LEU B O 1
ATOM 4225 N N . SER B 1 258 ? -11.359 32.75 10.062 1 62.81 258 SER B N 1
ATOM 4226 C CA . SER B 1 258 ? -11.742 32.25 11.391 1 62.81 258 SER B CA 1
ATOM 4227 C C . SER B 1 258 ? -13.164 32.688 11.742 1 62.81 258 SER B C 1
ATOM 4229 O O . SER B 1 258 ? -13.641 33.719 11.266 1 62.81 258 SER B O 1
#

Solvent-accessible surface area (backbone atoms only — not comparable to full-atom values): 27718 Å² total; per-residue (Å²): 132,82,76,78,75,73,72,86,74,44,72,66,54,58,52,53,68,64,65,79,53,75,90,50,54,62,67,69,57,48,55,53,48,50,55,49,50,56,58,42,37,71,63,67,63,38,30,38,35,31,33,30,50,78,78,68,39,39,68,44,46,40,72,35,38,32,41,45,30,46,47,57,62,66,52,44,78,42,32,68,77,44,65,66,54,84,57,70,41,36,37,69,70,36,47,54,53,48,52,53,49,51,52,54,49,48,42,43,40,70,41,42,59,70,91,55,44,71,40,42,32,42,22,33,28,41,40,31,42,32,67,82,70,40,77,42,38,27,32,35,38,35,35,57,64,40,57,29,86,88,55,45,74,36,30,36,34,35,44,33,40,74,31,23,59,68,69,91,68,88,64,63,36,37,24,38,35,31,61,74,70,37,50,67,49,60,74,71,69,68,63,63,39,67,47,61,54,47,75,67,32,40,51,48,50,50,41,42,67,74,64,47,49,61,63,55,48,10,66,74,67,72,48,52,50,66,56,43,51,50,40,50,52,48,40,24,56,39,66,70,34,92,44,70,66,52,38,46,50,47,25,39,43,58,51,75,35,131,133,80,77,79,74,74,75,87,72,44,73,65,54,58,50,52,68,66,67,78,53,73,88,52,55,63,66,69,58,48,56,53,49,50,55,51,50,55,58,42,37,71,64,69,62,39,31,37,37,31,34,30,50,78,78,68,39,40,68,45,48,40,70,34,38,31,42,47,29,46,46,58,62,67,52,43,76,42,33,68,76,43,67,67,54,84,57,69,43,36,36,69,70,35,47,53,52,48,52,53,50,51,52,54,50,49,40,45,39,70,42,42,59,69,92,54,43,72,39,43,33,43,21,33,29,42,41,30,42,32,66,83,70,41,76,42,37,27,32,36,38,36,33,57,65,40,57,31,87,88,56,45,73,40,30,36,34,35,44,32,40,74,30,23,58,69,70,90,68,90,63,63,35,38,23,38,34,31,60,74,70,36,50,70,50,58,74,70,69,68,63,64,40,68,47,61,54,47,75,66,32,38,50,48,51,51,42,44,68,73,65,46,47,62,63,54,48,10,64,71,67,73,49,51,50,64,57,42,51,50,40,50,51,47,41,24,56,41,67,69,35,92,48,70,66,52,37,47,50,47,25,39,40,60,54,76,35,130

Nearest PDB structures (foldseek):
  3clo-assembly1_B  TM=6.364E-01  e=5.013E-19  Bacteroides thetaiotaomicron VPI-5482
  3clo-assembly2_C-2  TM=6.001E-01  e=2.500E-19  Bacteroides thetaiotaomicron VPI-5482
  6jqs-assembly1_A  TM=9.535E-01  e=9.211E-04  Paenisporosarcina sp. TG-14
  6kju-assembly1_A  TM=4.336E-01  e=3.663E-07  Vibrio cholerae
  6ugl-assembly1_B  TM=3.599E-01  e=1.312E-06  Vibrio cholerae O1 str. 2010EL-1786

Foldseek 3Di:
DDDPCPDPQFPLNLLVVLVDDPVQDDCVVVVVVQVVVQVVCVVPLWWKWKAFSVVGFTDAIYQSCCVWANDDNVCRVVVRPNGPSVCPFFDPLASVLVRVVSVQVSLLLVLDDLVQSQQKKKKKWGWGQGNVRDTFIKIKIKGADDATPVRGGGMMMMTMDGDPDRDDDSYMWMKMAGNPPGDIDTDPSPCLPLPVLPPVLLVLLQCVVVVDDLCRSCVVVVHDSVVSVVSPVVLCVSLVHDDSVVSNVSCSSSVSYD/DDDPCPDPCFPLNLLVVLVDDPVQDDCVVVVVVQVVVQVVCVVPLWWKWKAFSVVGFTDAIYQSCCVWANDDNVCRVVVRPVGPSVCPFFDPLASVLVRVVSVQVSLLLVLDDLVQSQQKKKKKWGWGQGNVRDTFIKIKIKGADDATPVRGGRMMMMTMDGDPDRDDDSYMWMKMAGNPPGDIDTDPSPCLPLPVLPVVLLVLLQVVVVVDDLCRSCVVVVHDSVVSVVSPVVLCVSLVHDDSVVSNVSCSSSVSYD

pLDDT: mean 83.7, std 15.45, range [19.41, 97.75]

InterPro domains:
  IPR000014 PAS domain [PS50112] (49-98)
  IPR000792 Transcription regulator LuxR, C-terminal [PF00196] (196-249)
  IPR000792 Transcription regulator LuxR, C-terminal [PR00038] (197-211)
  IPR000792 Transcription regulator LuxR, C-terminal [PR00038] (211-227)
  IPR000792 Transcription regulator LuxR, C-terminal [PR00038] (227-239)
  IPR000792 Transcription regulator LuxR, C-terminal [PS00622] (211-238)
  IPR000792 Transcription regulator LuxR, C-terminal [PS50043] (190-255)
  IPR000792 Transcription regulator LuxR, C-terminal [SM00421] (194-251)
  IPR000792 Transcription regulator LuxR, C-terminal [cd06170] (197-250)
  IPR016032 Signal transduction response regulator, C-terminal effector [SSF46894] (185-257)
  IPR036388 Winged helix-like DNA-binding domain superfamily [G3DSA:1.10.10.10] (189-256)

Sequence (516 aa):
MREIKLTDITREELWAKQRLSFTDIDYAVWERNKSMLHQFSKMNRNCTFVVDVYKCRYAYASPNFVDLLGYDAHKIATLERQGDYLESRIHPDDREQLLILQIKLSQFIYSLPPEQRNDYSNIYSFRVLNARQQYVRVVSRHQVLEQTIDGKAWLVIGNMDISPDQQEAETVDCTVLNLKNGEMFSPSPSLQTFNPLTKREAEILRLIQKGLLSKEIADKLCVSIHTVNIHRQNLLRKLGVQNSIEAIRIGYETGILSMREIKLTDITREELWAKQRLSFTDIDYAVWERNKSMLHQFSKMNRNCTFVVDVYKCRYAYASPNFVDLLGYDAHKIATLERQGDYLESRIHPDDREQLLILQIKLSQFIYSLPPEQRNDYSNIYSFRVLNARQQYVRVVSRHQVLEQTIDGKAWLVIGNMDISPDQQEAETVDCTVLNLKNGEMFSPSPSLQTFNPLTKREAEILRLIQKGLLSKEIADKLCVSIHTVNIHRQNLLRKLGVQNSIEAIRIGYETGILS